Protein AF-0000000087552479 (afdb_homodimer)

Sequence (386 aa):
MKPTFITDQIFENIDFTQHQLERLEYNQCIFRRCNFEYSNLSGFNFTNCEFIECNLSMVKLLKTAFREVIFKDCKMLGLHFYDCHEFGLSFEFEGCILNNSTFYKTSIKKTRFKTSKLIEVDFAECDLSNSIFDNSDLLGAIFESTNLERVDFRTSRNYSVDPTSNKLKKAKFSLSEVYGLLYKLDIEIDKNSMKPTFITDQIFENIDFTQHQLERLEYNQCIFRRCNFEYSNLSGFNFTNCEFIECNLSMVKLLKTAFREVIFKDCKMLGLHFYDCHEFGLSFEFEGCILNNSTFYKTSIKKTRFKTSKLIEVDFAECDLSNSIFDNSDLLGAIFESTNLERVDFRTSRNYSVDPTSNKLKKAKFSLSEVYGLLYKLDIEIDKNS

Organism: NCBI:txid2305228

Solvent-accessible surface area (backbone atoms only — not comparable to full-atom values): 17213 Å² total; per-residue (Å²): 128,81,79,65,59,49,64,70,43,77,46,66,68,42,55,36,69,80,49,70,75,76,88,36,34,36,31,46,27,38,39,32,46,26,34,32,51,63,28,78,47,51,61,26,35,37,33,49,26,37,39,33,47,23,33,43,27,45,28,40,34,50,46,17,32,39,28,57,26,39,38,31,46,24,40,32,32,47,28,49,56,52,41,28,34,65,80,64,39,34,56,36,36,33,44,25,36,32,34,52,14,31,37,43,63,31,66,46,52,56,26,41,37,29,52,23,39,31,33,44,19,32,34,33,47,12,33,33,34,52,15,37,38,36,52,21,39,23,42,67,27,39,55,41,57,17,35,32,32,40,19,36,38,48,59,29,40,59,46,53,41,50,69,90,47,34,44,44,54,57,15,31,31,14,42,77,46,47,60,23,54,47,68,85,52,58,53,42,69,40,79,93,70,128,81,79,65,59,48,65,72,44,78,46,65,68,43,56,34,67,81,49,70,74,77,90,36,34,37,32,47,27,37,38,32,45,28,34,33,51,63,28,77,47,52,63,25,36,38,34,50,22,36,38,32,46,24,33,44,28,45,28,41,34,51,46,18,32,40,28,56,25,38,37,32,45,25,42,32,32,46,28,50,56,51,41,28,32,66,81,64,39,32,54,34,36,34,44,26,35,32,35,52,14,30,37,44,62,32,67,45,53,57,26,42,38,30,52,23,38,31,34,42,20,32,34,32,46,13,33,33,34,50,14,36,37,36,53,20,39,24,41,68,27,38,56,40,56,18,35,34,30,41,18,36,38,49,58,30,40,59,47,52,41,50,66,92,46,34,44,44,52,56,16,32,32,13,43,78,45,48,61,22,54,48,69,86,52,56,54,42,69,42,80,92,69

Nearest PDB structures (foldseek):
  2xt2-assembly1_B  TM=9.460E-01  e=9.031E-16  Xanthomonas albilineans
  2xt4-assembly1_A  TM=9.527E-01  e=1.914E-15  Xanthomonas albilineans
  2xtx-assembly1_B  TM=6.628E-01  e=9.075E-10  Klebsiella pneumoniae
  2xty-assembly1_A  TM=5.339E-01  e=2.350E-09  Klebsiella pneumoniae
  5dqa-assembly3_C-2  TM=4.913E-01  e=7.446E-07  synthetic construct

InterPro domains:
  IPR001646 Pentapeptide repeat [PF00805] (29-61)
  IPR001646 Pentapeptide repeat [PF00805] (117-154)
  IPR052949 Peptide antibiotic immunity-related [PTHR42999] (7-188)

pLDDT: mean 96.62, std 6.44, range [44.09, 98.94]

Secondary structure (DSSP, 8-state):
---SEEES-EEES-BTTTSPPPS-EEES-EEES-B-TT-B-TT-EEES-EEES-B-TT-B-TT-EEESEEEES-B-TT-BGGGS--TT--EEEES-B-TT-B-TT-B-TT-EEES-B-TT-B-TT-B-TT-EEES-B-TT-B-SS-B-TT-B-TT-BS----TTTSB-TT-EEETTTGGGGSTTSS-EEETT-/---SEEES-EEES-BTTTSPPPS-EEES-EEES-B-TT-B-TT-EEES-EEES-B-TT-B-TT-EEESEEEES-B-TT-BGGGS--TT--EEEES-B-TT-B-TT-B-TT-EEES-B-TT-B-TT-B-TT-EEES-B-TT-B-SS-B-TT-B-TT-BS----TTTSB-TT-EEETTTGGGGSTTSS-EEETT-

Radius of gyration: 31.61 Å; Cα contacts (8 Å, |Δi|>4): 1257; chains: 2; bounding box: 28×113×58 Å

Structure (mmCIF, N/CA/C/O backbone):
data_AF-0000000087552479-model_v1
#
loop_
_entity.id
_entity.type
_entity.pdbx_description
1 polymer 'Pentapeptide repeat-containing protein'
#
loop_
_atom_site.group_PDB
_atom_site.id
_atom_site.type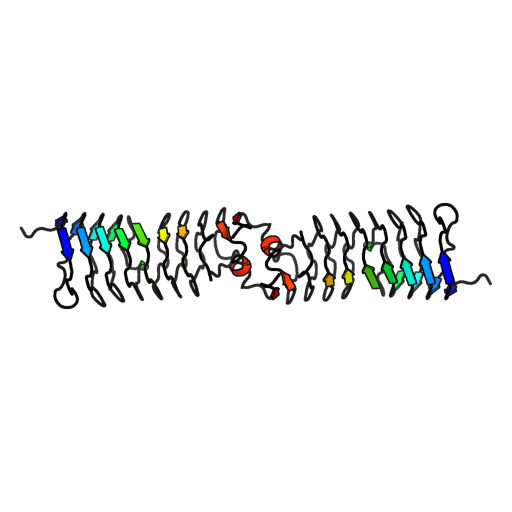_symbol
_atom_site.label_atom_id
_atom_site.label_alt_id
_atom_site.label_comp_id
_atom_site.label_asym_id
_atom_site.label_entity_id
_atom_site.label_seq_id
_atom_site.pdbx_PDB_ins_code
_atom_site.Cartn_x
_atom_site.Cartn_y
_atom_site.Cartn_z
_atom_site.occupancy
_atom_site.B_iso_or_equiv
_atom_site.auth_seq_id
_atom_site.auth_comp_id
_atom_site.auth_asym_id
_atom_site.auth_atom_id
_atom_site.pdbx_PDB_model_num
ATOM 1 N N . MET A 1 1 ? -6.57 -56.281 -27.141 1 44.09 1 MET A N 1
ATOM 2 C CA . MET A 1 1 ? -6.809 -54.844 -27.188 1 44.09 1 MET A CA 1
ATOM 3 C C . MET A 1 1 ? -5.828 -54.094 -26.281 1 44.09 1 MET A C 1
ATOM 5 O O . MET A 1 1 ? -5.598 -54.5 -25.141 1 44.09 1 MET A O 1
ATOM 9 N N . LYS A 1 2 ? -4.887 -53.344 -26.75 1 57.5 2 LYS A N 1
ATOM 10 C CA . LYS A 1 2 ? -3.842 -52.781 -25.922 1 57.5 2 LYS A CA 1
ATOM 11 C C . LYS A 1 2 ? -4.438 -51.938 -24.797 1 57.5 2 LYS A C 1
ATOM 13 O O . LYS A 1 2 ? -5.414 -51.219 -25.016 1 57.5 2 LYS A O 1
ATOM 18 N N . PRO A 1 3 ? -4.051 -52.125 -23.547 1 63 3 PRO A N 1
ATOM 19 C CA . PRO A 1 3 ? -4.676 -51.344 -22.469 1 63 3 PRO A CA 1
ATOM 20 C C . PRO A 1 3 ? -4.59 -49.844 -22.719 1 63 3 PRO A C 1
ATOM 22 O O . PRO A 1 3 ? -3.598 -49.344 -23.266 1 63 3 PRO A O 1
ATOM 25 N N . THR A 1 4 ? -5.77 -49.156 -22.578 1 80.56 4 THR A N 1
ATOM 26 C CA . THR A 1 4 ? -5.867 -47.75 -22.859 1 80.56 4 THR A CA 1
ATOM 27 C C . THR A 1 4 ? -5.621 -46.906 -21.594 1 80.56 4 THR A C 1
ATOM 29 O O . THR A 1 4 ? -5.555 -45.688 -21.641 1 80.56 4 THR A O 1
ATOM 32 N N . PHE A 1 5 ? -5.496 -47.656 -20.438 1 87.56 5 PHE A N 1
ATOM 33 C CA . PHE A 1 5 ? -5.266 -46.938 -19.203 1 87.56 5 PHE A CA 1
ATOM 34 C C . PHE A 1 5 ? -4.309 -47.688 -18.297 1 87.56 5 PHE A C 1
ATOM 36 O O . PHE A 1 5 ? -4.211 -48.906 -18.359 1 87.56 5 PHE A O 1
ATOM 43 N N . ILE A 1 6 ? -3.434 -47.156 -17.578 1 93.31 6 ILE A N 1
ATOM 44 C CA . ILE A 1 6 ? -2.539 -47.656 -16.547 1 93.31 6 ILE A CA 1
ATOM 45 C C . ILE A 1 6 ? -2.98 -47.125 -15.188 1 93.31 6 ILE A C 1
ATOM 47 O O . ILE A 1 6 ? -3.23 -45.938 -15.031 1 93.31 6 ILE A O 1
ATOM 51 N N . THR A 1 7 ? -3.197 -48.062 -14.219 1 95.88 7 THR A N 1
ATOM 52 C CA . THR A 1 7 ? -3.67 -47.656 -12.914 1 95.88 7 THR A CA 1
ATOM 53 C C . THR A 1 7 ? -2.818 -48.25 -11.805 1 95.88 7 THR A C 1
ATOM 55 O O . THR A 1 7 ? -2.305 -49.375 -11.945 1 95.88 7 THR A O 1
ATOM 58 N N . ASP A 1 8 ? -2.619 -47.469 -10.727 1 97.19 8 ASP A N 1
ATOM 59 C CA . ASP A 1 8 ? -2.033 -47.969 -9.484 1 97.19 8 ASP A CA 1
ATOM 60 C C . ASP A 1 8 ? -0.624 -48.5 -9.719 1 97.19 8 ASP A C 1
ATOM 62 O O . ASP A 1 8 ? -0.279 -49.594 -9.234 1 97.19 8 ASP A O 1
ATOM 66 N N . GLN A 1 9 ? 0.109 -47.812 -10.547 1 96.69 9 GLN A N 1
ATOM 67 C CA . GLN A 1 9 ? 1.49 -48.188 -10.812 1 96.69 9 GLN A CA 1
ATOM 68 C C . GLN A 1 9 ? 2.467 -47.156 -10.297 1 96.69 9 GLN A C 1
ATOM 70 O O . GLN A 1 9 ? 2.119 -45.969 -10.188 1 96.69 9 GLN A O 1
ATOM 75 N N . ILE A 1 10 ? 3.621 -47.594 -9.844 1 98.38 10 ILE A N 1
ATOM 76 C CA . ILE A 1 10 ? 4.719 -46.719 -9.438 1 98.38 10 ILE A CA 1
ATOM 77 C C . ILE A 1 10 ? 5.84 -46.812 -10.469 1 98.38 10 ILE A C 1
ATOM 79 O O . ILE A 1 10 ? 6.312 -47.906 -10.812 1 98.38 10 ILE A O 1
ATOM 83 N N . PHE A 1 11 ? 6.191 -45.75 -11.039 1 9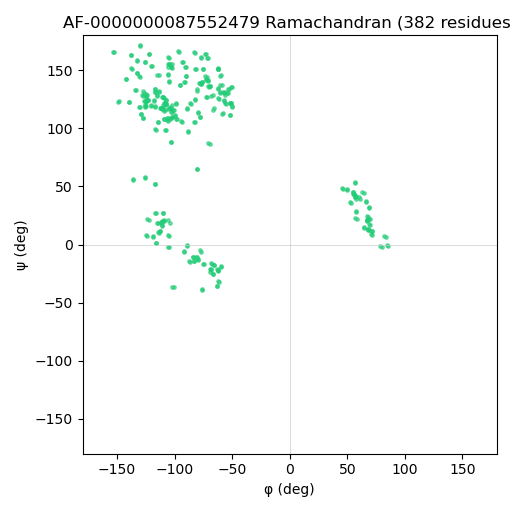7.69 11 PHE A N 1
ATOM 84 C CA . PHE A 1 11 ? 7.363 -45.594 -11.891 1 97.69 11 PHE A CA 1
ATOM 85 C C . PHE A 1 11 ? 8.484 -44.875 -11.141 1 97.69 11 PHE A C 1
ATOM 87 O O . PHE A 1 11 ? 8.336 -43.75 -10.703 1 97.69 11 PHE A O 1
ATOM 94 N N . GLU A 1 12 ? 9.539 -45.594 -10.914 1 98.38 12 GLU A N 1
ATOM 95 C CA . GLU A 1 12 ? 10.586 -45.062 -10.047 1 98.38 12 GLU A CA 1
ATOM 96 C C . GLU A 1 12 ? 11.95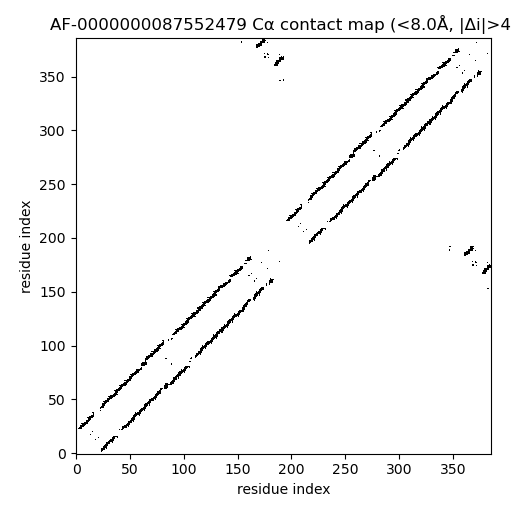3 -45.125 -10.719 1 98.38 12 GLU A C 1
ATOM 98 O O . GLU A 1 12 ? 12.32 -46.156 -11.281 1 98.38 12 GLU A O 1
ATOM 103 N N . ASN A 1 13 ? 12.633 -44 -10.734 1 98.31 13 ASN A N 1
ATOM 104 C CA . ASN A 1 13 ? 14.008 -43.938 -11.211 1 98.31 13 ASN A CA 1
ATOM 105 C C . ASN A 1 13 ? 14.102 -44.281 -12.695 1 98.31 13 ASN A C 1
ATOM 107 O O . ASN A 1 13 ? 14.984 -45.031 -13.109 1 98.31 13 ASN A O 1
ATOM 111 N N . ILE A 1 14 ? 13.211 -43.719 -13.406 1 97.94 14 ILE A N 1
ATOM 112 C CA . ILE A 1 14 ? 13.211 -43.969 -14.844 1 97.94 14 ILE A CA 1
ATOM 113 C C . ILE A 1 14 ? 13.539 -42.688 -15.594 1 97.94 14 ILE A C 1
ATOM 115 O O . ILE A 1 14 ? 13.047 -41.625 -15.242 1 97.94 14 ILE A O 1
ATOM 119 N N . ASP A 1 15 ? 14.422 -42.688 -16.531 1 98.25 15 ASP A N 1
ATOM 120 C CA . ASP A 1 15 ? 14.68 -41.594 -17.453 1 98.25 15 ASP A CA 1
ATOM 121 C C . ASP A 1 15 ? 13.797 -41.688 -18.688 1 98.25 15 ASP A C 1
ATOM 123 O O . ASP A 1 15 ? 14.133 -42.375 -19.656 1 98.25 15 ASP A O 1
ATOM 127 N N . PHE A 1 16 ? 12.742 -41 -18.688 1 97 16 PHE A N 1
ATOM 128 C CA . PHE A 1 16 ? 11.758 -41.094 -19.766 1 97 16 PHE A CA 1
ATOM 129 C C . PHE A 1 16 ? 12.219 -40.312 -20.984 1 97 16 PHE A C 1
ATOM 131 O O . PHE A 1 16 ? 11.57 -40.375 -22.031 1 97 16 PHE A O 1
ATOM 138 N N . THR A 1 17 ? 13.344 -39.594 -20.875 1 95.19 17 THR A N 1
ATOM 139 C CA . THR A 1 17 ? 13.945 -38.969 -22.047 1 95.19 17 THR A CA 1
ATOM 140 C C . THR A 1 17 ? 14.523 -40.062 -22.969 1 95.19 17 THR A C 1
ATOM 142 O O . THR A 1 17 ? 14.664 -39.844 -24.172 1 95.19 17 THR A O 1
ATOM 145 N N . GLN A 1 18 ? 14.828 -41.25 -22.375 1 94.19 18 GLN A N 1
ATOM 146 C CA . GLN A 1 18 ? 15.383 -42.375 -23.094 1 94.19 18 GLN A CA 1
ATOM 147 C C . GLN A 1 18 ? 14.312 -43.406 -23.406 1 94.19 18 GLN A C 1
ATOM 149 O O . GLN A 1 18 ? 14.359 -44.094 -24.438 1 94.19 18 GLN A O 1
ATOM 154 N N . HIS A 1 19 ? 13.406 -43.594 -22.531 1 89.75 19 HIS A N 1
ATOM 155 C CA . HIS A 1 19 ? 12.305 -44.562 -22.625 1 89.75 19 HIS A CA 1
ATOM 156 C C . HIS A 1 19 ? 10.961 -43.844 -22.641 1 89.75 19 HIS A C 1
ATOM 158 O O . HIS A 1 19 ? 10.383 -43.562 -21.578 1 89.75 19 HIS A O 1
ATOM 164 N N . GLN A 1 20 ? 10.43 -43.688 -23.719 1 88.44 20 GLN A N 1
ATOM 165 C CA . GLN A 1 20 ? 9.234 -42.844 -23.828 1 88.44 20 GLN A CA 1
ATOM 166 C C . GLN A 1 20 ? 8.047 -43.5 -23.125 1 88.44 20 GLN A C 1
ATOM 168 O O . GLN A 1 20 ? 7.832 -44.719 -23.25 1 88.44 20 GLN A O 1
ATOM 173 N N . LEU A 1 21 ? 7.465 -42.719 -22.281 1 91.12 21 LEU A N 1
ATOM 174 C CA . LEU A 1 21 ? 6.227 -43.156 -21.641 1 91.12 21 LEU A CA 1
ATOM 175 C C . LEU A 1 21 ? 5.133 -43.375 -22.688 1 91.12 21 LEU A C 1
ATOM 177 O O . LEU A 1 21 ? 4.988 -42.562 -23.625 1 91.12 21 LEU A O 1
ATOM 181 N N . GLU A 1 22 ? 4.457 -44.469 -22.578 1 88.88 22 GLU A N 1
ATOM 182 C CA . GLU A 1 22 ? 3.377 -44.719 -23.531 1 88.88 22 GLU A CA 1
ATOM 183 C C . GLU A 1 22 ? 2.209 -43.781 -23.312 1 88.88 22 GLU A C 1
ATOM 185 O O . GLU A 1 22 ? 1.849 -43.469 -22.188 1 88.88 22 GLU A O 1
ATOM 190 N N . ARG A 1 23 ? 1.715 -43.281 -24.453 1 88.19 23 ARG A N 1
ATOM 191 C CA . ARG A 1 23 ? 0.585 -42.344 -24.391 1 88.19 23 ARG A CA 1
ATOM 192 C C . ARG A 1 23 ? -0.688 -43.062 -23.953 1 88.19 23 ARG A C 1
ATOM 194 O O . ARG A 1 23 ? -1.414 -43.625 -24.797 1 88.19 23 ARG A O 1
ATOM 201 N N . LEU A 1 24 ? -0.911 -43.188 -22.75 1 86.94 24 LEU A N 1
ATOM 202 C CA . LEU A 1 24 ? -2.062 -43.844 -22.141 1 86.94 24 LEU A CA 1
ATOM 203 C C . LEU A 1 24 ? -2.686 -42.938 -21.078 1 86.94 24 LEU A C 1
ATOM 205 O O . LEU A 1 24 ? -2.289 -41.781 -20.938 1 86.94 24 LEU A O 1
ATOM 209 N N . GLU A 1 25 ? -3.82 -43.344 -20.594 1 94.88 25 GLU A N 1
ATOM 210 C CA . GLU A 1 25 ? -4.406 -42.719 -19.422 1 94.88 25 GLU A CA 1
ATOM 211 C C . GLU A 1 25 ? -3.801 -43.281 -18.125 1 94.88 25 GLU A C 1
ATOM 213 O O . GLU A 1 25 ? -3.807 -44.5 -17.906 1 94.88 25 GLU A O 1
ATOM 218 N N . TYR A 1 26 ? -3.307 -42.375 -17.359 1 97.31 26 TYR A N 1
ATOM 219 C CA . TYR A 1 26 ? -2.715 -42.781 -16.094 1 97.31 26 TYR A CA 1
ATOM 220 C C . TYR A 1 26 ? -3.596 -42.344 -14.914 1 97.31 26 TYR A C 1
ATOM 222 O O . TYR A 1 26 ? -3.963 -41.188 -14.805 1 97.31 26 TYR A O 1
ATOM 230 N N . ASN A 1 27 ? -3.977 -43.344 -14.156 1 97.62 27 ASN A N 1
ATOM 231 C CA . ASN A 1 27 ? -4.824 -43.094 -12.992 1 97.62 27 ASN A CA 1
ATOM 232 C C . ASN A 1 27 ? -4.199 -43.656 -11.719 1 97.62 27 ASN A C 1
ATOM 234 O O . ASN A 1 27 ? -3.783 -44.812 -11.68 1 97.62 27 ASN A O 1
ATOM 238 N N . GLN A 1 28 ? -4.125 -42.812 -10.695 1 98.38 28 GLN A N 1
ATOM 239 C CA . GLN A 1 28 ? -3.607 -43.25 -9.398 1 98.38 28 GLN A CA 1
ATOM 240 C C . GLN A 1 28 ? -2.195 -43.812 -9.531 1 98.38 28 GLN A C 1
ATOM 242 O O . GLN A 1 28 ? -1.881 -44.844 -8.945 1 98.38 28 GLN A O 1
ATOM 247 N N . CYS A 1 29 ? -1.416 -43.188 -10.359 1 98.5 29 CYS A N 1
ATOM 248 C CA . CYS A 1 29 ? -0.028 -43.594 -10.539 1 98.5 29 CYS A CA 1
ATOM 249 C C . CYS A 1 29 ? 0.92 -42.656 -9.828 1 98.5 29 CYS A C 1
ATOM 251 O O . CYS A 1 29 ? 0.554 -41.5 -9.539 1 98.5 29 CYS A O 1
ATOM 253 N N . ILE A 1 30 ? 2.074 -43.125 -9.43 1 98.81 30 ILE A N 1
ATOM 254 C CA . ILE A 1 30 ? 3.127 -42.312 -8.82 1 98.81 30 ILE A CA 1
ATOM 255 C C . ILE A 1 30 ? 4.379 -42.344 -9.688 1 98.81 30 ILE A C 1
ATOM 257 O O . ILE A 1 30 ? 4.844 -43.438 -10.07 1 98.81 30 ILE A O 1
ATOM 261 N N . PHE A 1 31 ? 4.828 -41.25 -10.062 1 98.75 31 PHE A N 1
ATOM 262 C CA . PHE A 1 31 ? 6.129 -41.094 -10.703 1 98.75 31 PHE A CA 1
ATOM 263 C C . PHE A 1 31 ? 7.148 -40.531 -9.719 1 98.75 31 PHE A C 1
ATOM 265 O O . PHE A 1 31 ? 6.953 -39.438 -9.188 1 98.75 31 PHE A O 1
ATOM 272 N N . ARG A 1 32 ? 8.211 -41.281 -9.406 1 98.81 32 ARG A N 1
ATOM 273 C CA . ARG A 1 32 ? 9.195 -40.875 -8.414 1 98.81 32 ARG A CA 1
ATOM 274 C C . ARG A 1 32 ? 10.594 -40.844 -9.008 1 98.81 32 ARG A C 1
ATOM 276 O O . ARG A 1 32 ? 11.039 -41.812 -9.602 1 98.81 32 ARG A O 1
ATOM 283 N N . ARG A 1 33 ? 11.266 -39.688 -8.906 1 98.75 33 ARG A N 1
ATOM 284 C CA . ARG A 1 33 ? 12.641 -39.562 -9.383 1 98.75 33 ARG A CA 1
ATOM 285 C C . ARG A 1 33 ? 12.766 -39.938 -10.852 1 98.75 33 ARG A C 1
ATOM 287 O O . ARG A 1 33 ? 13.664 -40.688 -11.219 1 98.75 33 ARG A O 1
ATOM 294 N N . CYS A 1 34 ? 11.812 -39.5 -11.562 1 98.75 34 CYS A N 1
ATOM 295 C CA . CYS A 1 34 ? 11.836 -39.719 -13.008 1 98.75 34 CYS A CA 1
ATOM 296 C C . CYS A 1 34 ? 12.266 -38.438 -13.75 1 98.75 34 CYS A C 1
ATOM 298 O O . CYS A 1 34 ? 12.133 -37.344 -13.227 1 98.75 34 CYS A O 1
ATOM 300 N N . ASN A 1 35 ? 12.844 -38.594 -14.875 1 98.75 35 ASN A N 1
ATOM 301 C CA . ASN A 1 35 ? 13.25 -37.469 -15.727 1 98.75 35 ASN A CA 1
ATOM 302 C C . ASN A 1 35 ? 12.398 -37.406 -17 1 98.75 35 ASN A C 1
ATOM 304 O O . ASN A 1 35 ? 12.398 -38.312 -17.812 1 98.75 35 ASN A O 1
ATOM 308 N N . PHE A 1 36 ? 11.664 -36.312 -17.109 1 98.31 36 PHE A N 1
ATOM 309 C CA . PHE A 1 36 ? 10.828 -36.062 -18.266 1 98.31 36 PHE A CA 1
ATOM 310 C C . PHE A 1 36 ? 11.328 -34.875 -19.078 1 98.31 36 PHE A C 1
ATOM 312 O O . PHE A 1 36 ? 10.648 -34.406 -19.984 1 98.31 36 PHE A O 1
ATOM 319 N N . GLU A 1 37 ? 12.523 -34.344 -18.781 1 98.31 37 GLU A N 1
ATOM 320 C CA . GLU A 1 37 ? 13.016 -33.094 -19.344 1 98.31 37 GLU A CA 1
ATOM 321 C C . GLU A 1 37 ? 12.922 -33.094 -20.875 1 98.31 37 GLU A C 1
ATOM 323 O O . GLU A 1 37 ? 13.359 -34.062 -21.516 1 98.31 37 GLU A O 1
ATOM 328 N N . TYR A 1 38 ? 12.188 -32.125 -21.5 1 97.38 38 TYR A N 1
ATOM 329 C CA . TYR A 1 38 ? 12.031 -31.891 -22.922 1 97.38 38 TYR A CA 1
ATOM 330 C C . TYR A 1 38 ? 11.18 -32.969 -23.562 1 97.38 38 TYR A C 1
ATOM 332 O O . TYR A 1 38 ? 11.055 -33.031 -24.797 1 97.38 38 TYR A O 1
ATOM 340 N N . SER A 1 39 ? 10.57 -33.844 -22.719 1 96.81 39 SER A N 1
ATOM 341 C CA . SER A 1 39 ? 9.703 -34.875 -23.281 1 96.81 39 SER A CA 1
ATOM 342 C C . SER A 1 39 ? 8.383 -34.281 -23.766 1 96.81 39 SER A C 1
ATOM 344 O O . SER A 1 39 ? 8.102 -33.094 -23.547 1 96.81 39 SER A O 1
ATOM 346 N N . ASN A 1 40 ? 7.75 -35.125 -24.578 1 96.75 40 ASN A N 1
ATOM 347 C CA . ASN A 1 40 ? 6.445 -34.719 -25.109 1 96.75 40 ASN A CA 1
ATOM 348 C C . ASN A 1 40 ? 5.316 -35.5 -24.422 1 96.75 40 ASN A C 1
ATOM 350 O O . ASN A 1 40 ? 5.117 -36.688 -24.688 1 96.75 40 ASN A O 1
ATOM 354 N N . LEU A 1 41 ? 4.574 -34.812 -23.562 1 96.38 41 LEU A N 1
ATOM 355 C CA . LEU A 1 41 ? 3.459 -35.469 -22.875 1 96.38 41 LEU A CA 1
ATOM 356 C C . LEU A 1 41 ? 2.127 -35 -23.469 1 96.38 41 LEU A C 1
ATOM 358 O O . LEU A 1 41 ? 1.082 -35.125 -22.812 1 96.38 41 LEU A O 1
ATOM 362 N N . SER A 1 42 ? 2.184 -34.469 -24.719 1 96.12 42 SER A N 1
ATOM 363 C CA . SER A 1 42 ? 0.958 -34 -25.359 1 96.12 42 SER A CA 1
ATOM 364 C C . SER A 1 42 ? -0.075 -35.125 -25.453 1 96.12 42 SER A C 1
ATOM 366 O O . SER A 1 42 ? 0.254 -36.25 -25.828 1 96.12 42 SER A O 1
ATOM 368 N N . GLY A 1 43 ? -1.262 -34.781 -25.031 1 94.62 43 GLY A N 1
ATOM 369 C CA . GLY A 1 43 ? -2.375 -35.719 -25.172 1 94.62 43 GLY A CA 1
ATOM 370 C C . GLY A 1 43 ? -2.471 -36.719 -24.031 1 94.62 43 GLY A C 1
ATOM 371 O O . GLY A 1 43 ? -3.391 -37.531 -23.984 1 94.62 43 GLY A O 1
ATOM 372 N N . PHE A 1 44 ? -1.597 -36.688 -23.078 1 95.75 44 PHE A N 1
ATOM 373 C CA . PHE A 1 44 ? -1.637 -37.594 -21.938 1 95.75 44 PHE A CA 1
ATOM 374 C C . PHE A 1 44 ? -2.721 -37.188 -20.953 1 95.75 44 PHE A C 1
ATOM 376 O O . PHE A 1 44 ? -3.104 -36 -20.906 1 95.75 44 PHE A O 1
ATOM 383 N N . ASN A 1 45 ? -3.195 -38.125 -20.312 1 96.81 45 ASN A N 1
ATOM 384 C CA . ASN A 1 45 ? -4.156 -37.906 -19.25 1 96.81 45 ASN A CA 1
ATOM 385 C C . ASN A 1 45 ? -3.645 -38.438 -17.906 1 96.81 45 ASN A C 1
ATOM 387 O O . ASN A 1 45 ? -3.379 -39.625 -17.766 1 96.81 45 ASN A O 1
ATOM 391 N N . PHE A 1 46 ? -3.533 -37.562 -16.969 1 97.94 46 PHE A N 1
ATOM 392 C CA . PHE A 1 46 ? -3.139 -37.938 -15.617 1 97.94 46 PHE A CA 1
ATOM 393 C C . PHE A 1 46 ? -4.242 -37.625 -14.625 1 97.94 46 PHE A C 1
ATOM 395 O O . PHE A 1 46 ? -4.629 -36.438 -14.477 1 97.94 46 PHE A O 1
ATOM 402 N N . THR A 1 47 ? -4.762 -38.625 -13.969 1 98.12 47 THR A N 1
ATOM 403 C CA . THR A 1 47 ? -5.809 -38.438 -12.969 1 98.12 47 THR A CA 1
ATOM 404 C C . THR A 1 47 ? -5.391 -39.031 -11.625 1 98.12 47 THR A C 1
ATOM 406 O O . THR A 1 47 ? -4.984 -40.188 -11.547 1 98.12 47 THR A O 1
ATOM 409 N N . ASN A 1 48 ? -5.41 -38.219 -10.586 1 98.5 48 ASN A N 1
ATOM 410 C CA . ASN A 1 48 ? -5.043 -38.656 -9.242 1 98.5 48 ASN A CA 1
ATOM 411 C C . ASN A 1 48 ? -3.625 -39.219 -9.211 1 98.5 48 ASN A C 1
ATOM 413 O O . ASN A 1 48 ? -3.385 -40.281 -8.602 1 98.5 48 ASN A O 1
ATOM 417 N N . CYS A 1 49 ? -2.773 -38.531 -9.922 1 98.81 49 CYS A N 1
ATOM 418 C CA . CYS A 1 49 ? -1.386 -39 -9.984 1 98.81 49 CYS A CA 1
ATOM 419 C C . CYS A 1 49 ? -0.491 -38.094 -9.125 1 98.81 49 CYS A C 1
ATOM 421 O O . CYS A 1 49 ? -0.883 -37 -8.75 1 98.81 49 CYS A O 1
ATOM 423 N N . GLU A 1 50 ? 0.678 -38.625 -8.781 1 98.94 50 GLU A N 1
ATOM 424 C CA . GLU A 1 50 ? 1.698 -37.844 -8.055 1 98.94 50 GLU A CA 1
ATOM 425 C C . GLU A 1 50 ? 3.041 -37.906 -8.781 1 98.94 50 GLU A C 1
ATOM 427 O O . GLU A 1 50 ? 3.449 -38.969 -9.266 1 98.94 50 GLU A O 1
ATOM 432 N N . PHE A 1 51 ? 3.602 -36.812 -8.945 1 98.94 51 PHE A N 1
ATOM 433 C CA . PHE A 1 51 ? 4.988 -36.688 -9.375 1 98.94 51 PHE A CA 1
ATOM 434 C C . PHE A 1 51 ? 5.875 -36.219 -8.227 1 98.94 51 PHE A C 1
ATOM 436 O O . PHE A 1 51 ? 5.629 -35.188 -7.629 1 98.94 51 PHE A O 1
ATOM 443 N N . ILE A 1 52 ? 6.887 -37 -7.867 1 98.94 52 ILE A N 1
ATOM 444 C CA . ILE A 1 52 ? 7.738 -36.719 -6.719 1 98.94 52 ILE A CA 1
ATOM 445 C C . ILE A 1 52 ? 9.203 -36.688 -7.16 1 98.94 52 ILE A C 1
ATOM 447 O O . ILE A 1 52 ? 9.711 -37.656 -7.723 1 98.94 52 ILE A O 1
ATOM 451 N N . GLU A 1 53 ? 9.875 -35.562 -6.914 1 98.88 53 GLU A N 1
ATOM 452 C CA . GLU A 1 53 ? 11.297 -35.438 -7.238 1 98.88 53 GLU A CA 1
ATOM 453 C C . GLU A 1 53 ? 11.555 -35.75 -8.711 1 98.88 53 GLU A C 1
ATOM 455 O O . GLU A 1 53 ? 12.5 -36.469 -9.039 1 98.88 53 GLU A O 1
ATOM 460 N N . CYS A 1 54 ? 10.688 -35.219 -9.555 1 98.94 54 CYS A N 1
ATOM 461 C CA . CYS A 1 54 ? 10.836 -35.406 -10.992 1 98.94 54 CYS A CA 1
ATOM 462 C C . CYS A 1 54 ? 11.352 -34.125 -11.664 1 98.94 54 CYS A C 1
ATOM 464 O O . CYS A 1 54 ? 11.289 -33.062 -11.086 1 98.94 54 CYS A O 1
ATOM 466 N N . ASN A 1 55 ? 11.977 -34.281 -12.789 1 98.94 55 ASN A N 1
ATOM 467 C CA . ASN A 1 55 ? 12.305 -33.188 -13.688 1 98.94 55 ASN A CA 1
ATOM 468 C C . ASN A 1 55 ? 11.352 -33.125 -14.883 1 98.94 55 ASN A C 1
ATOM 470 O O . ASN A 1 55 ? 11.375 -34.031 -15.742 1 98.94 55 ASN A O 1
ATOM 474 N N . LEU A 1 56 ? 10.539 -32.156 -14.914 1 98.75 56 LEU A N 1
ATOM 475 C CA . LEU A 1 56 ? 9.57 -31.984 -15.992 1 98.75 56 LEU A CA 1
ATOM 476 C C . LEU A 1 56 ? 9.867 -30.734 -16.797 1 98.75 56 LEU A C 1
ATOM 478 O O . LEU A 1 56 ? 8.984 -30.219 -17.5 1 98.75 56 LEU A O 1
ATOM 482 N N . SER A 1 57 ? 11.094 -30.203 -16.703 1 98.81 57 SER A N 1
ATOM 483 C CA . SER A 1 57 ? 11.43 -28.938 -17.359 1 98.81 57 SER A CA 1
ATOM 484 C C . SER A 1 57 ? 11.242 -29.031 -18.875 1 98.81 57 SER A C 1
ATOM 486 O O . SER A 1 57 ? 11.656 -30.016 -19.484 1 98.81 57 SER A O 1
ATOM 488 N N . MET A 1 58 ? 10.57 -28.094 -19.438 1 98.62 58 MET A N 1
ATOM 489 C CA . MET A 1 58 ? 10.43 -27.859 -20.875 1 98.62 58 MET A CA 1
ATOM 490 C C . MET A 1 58 ? 9.586 -28.953 -21.516 1 98.62 58 MET A C 1
ATOM 492 O O . MET A 1 58 ? 9.672 -29.172 -22.719 1 98.62 58 MET A O 1
ATOM 496 N N . VAL A 1 59 ? 8.797 -29.625 -20.766 1 98.31 59 VAL A N 1
ATOM 497 C CA . VAL A 1 59 ? 7.918 -30.656 -21.328 1 98.31 59 VAL A CA 1
ATOM 498 C C . VAL A 1 59 ? 6.809 -30 -22.141 1 98.31 59 VAL A C 1
ATOM 500 O O . VAL A 1 59 ? 6.289 -28.953 -21.766 1 98.31 59 VAL A O 1
ATOM 503 N N . LYS A 1 60 ? 6.465 -30.641 -23.281 1 97.88 60 LYS A N 1
ATOM 504 C CA . LYS A 1 60 ? 5.312 -30.188 -24.062 1 97.88 60 LYS A CA 1
ATOM 505 C C . LYS A 1 60 ? 4.008 -30.703 -23.469 1 97.88 60 LYS A C 1
ATOM 507 O O . LYS A 1 60 ? 3.875 -31.906 -23.188 1 97.88 60 LYS A O 1
ATOM 512 N N . LEU A 1 61 ? 3.051 -29.797 -23.312 1 98.06 61 LEU A N 1
ATOM 513 C CA . LEU A 1 61 ? 1.854 -30.156 -22.562 1 98.06 61 LEU A CA 1
ATOM 514 C C . LEU A 1 61 ? 0.601 -29.969 -23.406 1 98.06 61 LEU A C 1
ATOM 516 O O . LEU A 1 61 ? -0.508 -29.875 -22.875 1 98.06 61 LEU A O 1
ATOM 520 N N . LEU A 1 62 ? 0.711 -29.953 -24.734 1 97.88 62 LEU A N 1
ATOM 521 C CA . LEU A 1 62 ? -0.438 -29.688 -25.594 1 97.88 62 LEU A CA 1
ATOM 522 C C . LEU A 1 62 ? -1.544 -30.703 -25.344 1 97.88 62 LEU A C 1
ATOM 524 O O . LEU A 1 62 ? -1.359 -31.906 -25.594 1 97.88 62 LEU A O 1
ATOM 528 N N . LYS A 1 63 ? -2.686 -30.25 -24.797 1 97.31 63 LYS A N 1
ATOM 529 C CA . LYS A 1 63 ? -3.885 -31.047 -24.547 1 97.31 63 LYS A CA 1
ATOM 530 C C . LYS A 1 63 ? -3.631 -32.094 -23.484 1 97.31 63 LYS A C 1
ATOM 532 O O . LYS A 1 63 ? -4.281 -33.156 -23.469 1 97.31 63 LYS A O 1
ATOM 537 N N . THR A 1 64 ? -2.674 -31.922 -22.719 1 97.62 64 THR A N 1
ATOM 538 C CA . THR A 1 64 ? -2.473 -32.781 -21.562 1 97.62 64 THR A CA 1
ATOM 539 C C . THR A 1 64 ? -3.537 -32.5 -20.5 1 97.62 64 THR A C 1
ATOM 541 O O . THR A 1 64 ? -3.879 -31.359 -20.234 1 97.62 64 THR A O 1
ATOM 544 N N . ALA A 1 65 ? -4.059 -33.562 -19.953 1 97.69 65 ALA A N 1
ATOM 545 C CA . ALA A 1 65 ? -5.047 -33.438 -18.891 1 97.69 65 ALA A CA 1
ATOM 546 C C . ALA A 1 65 ? -4.426 -33.75 -17.531 1 97.69 65 ALA A C 1
ATOM 548 O O . ALA A 1 65 ? -3.92 -34.844 -17.297 1 97.69 65 ALA A O 1
ATOM 549 N N . PHE A 1 66 ? -4.445 -32.781 -16.672 1 98.31 66 PHE A N 1
ATOM 550 C CA . PHE A 1 66 ? -4.121 -32.938 -15.258 1 98.31 66 PHE A CA 1
ATOM 551 C C . PHE A 1 66 ? -5.371 -32.812 -14.398 1 98.31 66 PHE A C 1
ATOM 553 O O . PHE A 1 66 ? -6.012 -31.75 -14.383 1 98.31 66 PHE A O 1
ATOM 560 N N . ARG A 1 67 ? -5.703 -33.875 -13.75 1 98.31 67 ARG A N 1
ATOM 561 C CA . ARG A 1 67 ? -6.848 -33.875 -12.844 1 98.31 67 ARG A CA 1
ATOM 562 C C . ARG A 1 67 ? -6.465 -34.438 -11.477 1 98.31 67 ARG A C 1
ATOM 564 O O . ARG A 1 67 ? -6.18 -35.625 -11.344 1 98.31 67 ARG A O 1
ATOM 571 N N . GLU A 1 68 ? -6.48 -33.562 -10.469 1 98.44 68 GLU A N 1
ATOM 572 C CA . GLU A 1 68 ? -6.078 -33.938 -9.109 1 98.44 68 GLU A CA 1
ATOM 573 C C . GLU A 1 68 ? -4.668 -34.5 -9.094 1 98.44 68 GLU A C 1
ATOM 575 O O . GLU A 1 68 ? -4.441 -35.594 -8.555 1 98.44 68 GLU A O 1
ATOM 580 N N . VAL A 1 69 ? -3.779 -33.719 -9.641 1 98.88 69 VAL A N 1
ATOM 581 C CA . VAL A 1 69 ? -2.387 -34.156 -9.703 1 98.88 69 VAL A CA 1
ATOM 582 C C . VAL A 1 69 ? -1.558 -33.406 -8.672 1 98.88 69 VAL A C 1
ATOM 584 O O . VAL A 1 69 ? -1.764 -32.219 -8.461 1 98.88 69 VAL A O 1
ATOM 587 N N . ILE A 1 70 ? -0.635 -34.094 -8.031 1 98.94 70 ILE A N 1
ATOM 588 C CA . ILE A 1 70 ? 0.238 -33.469 -7.039 1 98.94 70 ILE A CA 1
ATOM 589 C C . ILE A 1 70 ? 1.684 -33.5 -7.531 1 98.94 70 ILE A C 1
ATOM 591 O O . ILE A 1 70 ? 2.184 -34.562 -7.93 1 98.94 70 ILE A O 1
ATOM 595 N N . PHE A 1 71 ? 2.299 -32.406 -7.52 1 98.94 71 PHE A N 1
ATOM 596 C CA . PHE A 1 71 ? 3.729 -32.281 -7.777 1 98.94 71 PHE A CA 1
ATOM 597 C C . PHE A 1 71 ? 4.488 -31.969 -6.5 1 98.94 71 PHE A C 1
ATOM 599 O O . PHE A 1 71 ? 4.164 -31 -5.812 1 98.94 71 PHE A O 1
ATOM 606 N N . LYS A 1 72 ? 5.457 -32.781 -6.172 1 98.94 72 LYS A N 1
ATOM 607 C CA . LYS A 1 72 ? 6.281 -32.562 -4.988 1 98.94 72 LYS A CA 1
ATOM 608 C C . LYS A 1 72 ? 7.766 -32.562 -5.344 1 98.94 72 LYS A C 1
ATOM 610 O O . LYS A 1 72 ? 8.281 -33.5 -5.93 1 98.94 72 LYS A O 1
ATOM 615 N N . ASP A 1 73 ? 8.438 -31.469 -5 1 98.94 73 ASP A N 1
ATOM 616 C CA . ASP A 1 73 ? 9.875 -31.344 -5.184 1 98.94 73 ASP A CA 1
ATOM 617 C C . ASP A 1 73 ? 10.273 -31.609 -6.633 1 98.94 73 ASP A C 1
ATOM 619 O O . ASP A 1 73 ? 11.211 -32.375 -6.895 1 98.94 73 ASP A O 1
ATOM 623 N N . CYS A 1 74 ? 9.523 -31.016 -7.523 1 98.94 74 CYS A N 1
ATOM 624 C CA . CYS A 1 74 ? 9.773 -31.203 -8.953 1 98.94 74 CYS A CA 1
ATOM 625 C C . CYS A 1 74 ? 10.414 -29.969 -9.555 1 98.94 74 CYS A C 1
ATOM 627 O O . CYS A 1 74 ? 10.172 -28.844 -9.102 1 98.94 74 CYS A O 1
ATOM 629 N N . LYS A 1 75 ? 11.281 -30.172 -10.555 1 98.88 75 LYS A N 1
ATOM 630 C CA . LYS A 1 75 ? 11.766 -29.125 -11.438 1 98.88 75 LYS A CA 1
ATOM 631 C C . LYS A 1 75 ? 10.852 -28.969 -12.656 1 98.88 75 LYS A C 1
ATOM 633 O O . LYS A 1 75 ? 10.711 -29.891 -13.453 1 98.88 75 LYS A O 1
ATOM 638 N N . MET A 1 76 ? 10.281 -27.859 -12.75 1 98.75 76 MET A N 1
ATOM 639 C CA . MET A 1 76 ? 9.234 -27.656 -13.742 1 98.75 76 MET A CA 1
ATOM 640 C C . MET A 1 76 ? 9.414 -26.312 -14.453 1 98.75 76 MET A C 1
ATOM 642 O O . MET A 1 76 ? 8.492 -25.484 -14.484 1 98.75 76 MET A O 1
ATOM 646 N N . LEU A 1 77 ? 10.547 -26.094 -15.047 1 98.88 77 LEU A N 1
ATOM 647 C CA . LEU A 1 77 ? 10.906 -24.828 -15.695 1 98.88 77 LEU A CA 1
ATOM 648 C C . LEU A 1 77 ? 10.25 -24.734 -17.078 1 98.88 77 LEU A C 1
ATOM 650 O O . LEU A 1 77 ? 10.211 -25.703 -17.828 1 98.88 77 LEU A O 1
ATOM 654 N N . GLY A 1 78 ? 9.75 -23.578 -17.422 1 98.75 78 GLY A N 1
ATOM 655 C CA . GLY A 1 78 ? 9.359 -23.25 -18.781 1 98.75 78 GLY A CA 1
ATOM 656 C C . GLY A 1 78 ? 8.18 -24.062 -19.281 1 98.75 78 GLY A C 1
ATOM 657 O O . GLY A 1 78 ? 8.133 -24.438 -20.453 1 98.75 78 GLY A O 1
ATOM 658 N N . LEU A 1 79 ? 7.23 -24.344 -18.453 1 98.81 79 LEU A N 1
ATOM 659 C CA . LEU A 1 79 ? 6.059 -25.125 -18.844 1 98.81 79 LEU A CA 1
ATOM 660 C C . LEU A 1 79 ? 4.93 -24.219 -19.312 1 98.81 79 LEU A C 1
ATOM 662 O O . LEU A 1 79 ? 4.703 -23.156 -18.734 1 98.81 79 LEU A O 1
ATOM 666 N N . HIS A 1 80 ? 4.234 -24.625 -20.359 1 98.75 80 HIS A N 1
ATOM 667 C CA . HIS A 1 80 ? 3.09 -23.891 -20.891 1 98.75 80 HIS A CA 1
ATOM 668 C C . HIS A 1 80 ? 1.775 -24.562 -20.484 1 98.75 80 HIS A C 1
ATOM 670 O O . HIS A 1 80 ? 1.17 -25.281 -21.281 1 98.75 80 HIS A O 1
ATOM 676 N N . PHE A 1 81 ? 1.267 -24.188 -19.344 1 98.38 81 PHE A N 1
ATOM 677 C CA . PHE A 1 81 ? 0.083 -24.844 -18.812 1 98.38 81 PHE A CA 1
ATOM 678 C C . PHE A 1 81 ? -1.168 -24.406 -19.578 1 98.38 81 PHE A C 1
ATOM 680 O O . PHE A 1 81 ? -2.201 -25.078 -19.5 1 98.38 81 PHE A O 1
ATOM 687 N N . TYR A 1 82 ? -1.023 -23.297 -20.297 1 96.31 82 TYR A N 1
ATOM 688 C CA . TYR A 1 82 ? -2.168 -22.844 -21.078 1 96.31 82 TYR A CA 1
ATOM 689 C C . TYR A 1 82 ? -2.473 -23.797 -22.219 1 96.31 82 TYR A C 1
ATOM 691 O O . TYR A 1 82 ? -3.557 -23.75 -22.797 1 96.31 82 TYR A O 1
ATOM 699 N N . ASP A 1 83 ? -1.581 -24.641 -22.562 1 97.25 83 ASP A N 1
ATOM 700 C CA . ASP A 1 83 ? -1.758 -25.641 -23.609 1 97.25 83 ASP A CA 1
ATOM 701 C C . ASP A 1 83 ? -2.547 -26.844 -23.094 1 97.25 83 ASP A C 1
ATOM 703 O O . ASP A 1 83 ? -3.049 -27.641 -23.891 1 97.25 83 ASP A O 1
ATOM 707 N N . CYS A 1 84 ? -2.707 -26.938 -21.844 1 97.81 84 CYS A N 1
ATOM 708 C CA . CYS A 1 84 ? -3.328 -28.125 -21.234 1 97.81 84 CYS A CA 1
ATOM 709 C C . CYS A 1 84 ? -4.82 -28.172 -21.547 1 97.81 84 CYS A C 1
ATOM 711 O O . CYS A 1 84 ? -5.414 -27.156 -21.922 1 97.81 84 CYS A O 1
ATOM 713 N N . HIS A 1 85 ? -5.391 -29.359 -21.406 1 95.81 85 HIS A N 1
ATOM 714 C CA . HIS A 1 85 ? -6.84 -29.5 -21.406 1 95.81 85 HIS A CA 1
ATOM 715 C C . HIS A 1 85 ? -7.473 -28.734 -20.25 1 95.81 85 HIS A C 1
ATOM 717 O O . HIS A 1 85 ? -7.129 -28.969 -19.094 1 95.81 85 HIS A O 1
ATOM 723 N N . GLU A 1 86 ? -8.32 -27.953 -20.547 1 94.5 86 GLU A N 1
ATOM 724 C CA . GLU A 1 86 ? -8.836 -27 -19.578 1 94.5 86 GLU A CA 1
ATOM 725 C C . GLU A 1 86 ? -9.797 -27.672 -18.594 1 94.5 86 GLU A C 1
ATOM 727 O O . GLU A 1 86 ? -9.805 -27.344 -17.406 1 94.5 86 GLU A O 1
ATOM 732 N N . PHE A 1 87 ? -10.562 -28.547 -19.125 1 93.81 87 PHE A N 1
ATOM 733 C CA . PHE A 1 87 ? -11.617 -29.141 -18.312 1 93.81 87 PHE A CA 1
ATOM 734 C C . PHE A 1 87 ? -11.031 -29.984 -17.188 1 93.81 87 PHE A C 1
ATOM 736 O O . PHE A 1 87 ? -10.312 -30.953 -17.453 1 93.81 87 PHE A O 1
ATOM 743 N N . GLY A 1 88 ? -11.297 -29.594 -16.078 1 93.38 88 GLY A N 1
ATOM 744 C CA . GLY A 1 88 ? -10.898 -30.359 -14.898 1 93.38 88 GLY A CA 1
ATOM 745 C C . GLY A 1 88 ? -9.461 -30.125 -14.484 1 93.38 88 GLY A C 1
ATOM 746 O O . GLY A 1 88 ? -8.93 -30.828 -13.641 1 93.38 88 GLY A O 1
ATOM 747 N N . LEU A 1 89 ? -8.859 -29.234 -15.094 1 97.38 89 LEU A N 1
ATOM 748 C CA . LEU A 1 89 ? -7.48 -28.891 -14.766 1 97.38 89 LEU A CA 1
ATOM 749 C C . LEU A 1 89 ? -7.332 -28.625 -13.273 1 97.38 89 LEU A C 1
ATOM 751 O O . LEU A 1 89 ? -7.961 -27.719 -12.734 1 97.38 89 LEU A O 1
ATOM 755 N N . SER A 1 90 ? -6.633 -29.516 -12.586 1 98.19 90 SER A N 1
ATOM 756 C CA . SER A 1 90 ? -6.461 -29.453 -11.141 1 98.19 90 SER A CA 1
ATOM 757 C C . SER A 1 90 ? -5.117 -30.031 -10.711 1 98.19 90 SER A C 1
ATOM 759 O O . SER A 1 90 ? -4.809 -31.188 -11.023 1 98.19 90 SER A O 1
ATOM 761 N N . PHE A 1 91 ? -4.359 -29.219 -10.023 1 98.38 91 PHE A N 1
ATOM 762 C CA . PHE A 1 91 ? -3.078 -29.688 -9.516 1 98.38 91 PHE A CA 1
ATOM 763 C C . PHE A 1 91 ? -2.674 -28.906 -8.266 1 98.38 91 PHE A C 1
ATOM 765 O O . PHE A 1 91 ? -3.318 -27.922 -7.914 1 98.38 91 PHE A O 1
ATOM 772 N N . GLU A 1 92 ? -1.674 -29.469 -7.574 1 98.81 92 GLU A N 1
ATOM 773 C CA . GLU A 1 92 ? -1.019 -28.844 -6.43 1 98.81 92 GLU A CA 1
ATOM 774 C C . GLU A 1 92 ? 0.5 -28.938 -6.543 1 98.81 92 GLU A C 1
ATOM 776 O O . GLU A 1 92 ? 1.028 -29.922 -7.062 1 98.81 92 GLU A O 1
ATOM 781 N N . PHE A 1 93 ? 1.144 -27.953 -6.023 1 98.94 93 PHE A N 1
ATOM 782 C CA . PHE A 1 93 ? 2.6 -27.891 -6.086 1 98.94 93 PHE A CA 1
ATOM 783 C C . PHE A 1 93 ? 3.195 -27.734 -4.691 1 98.94 93 PHE A C 1
ATOM 785 O O . PHE A 1 93 ? 2.766 -26.875 -3.92 1 98.94 93 PHE A O 1
ATOM 792 N N . GLU A 1 94 ? 4.094 -28.562 -4.324 1 98.94 94 GLU A N 1
ATOM 793 C CA . GLU A 1 94 ? 4.832 -28.453 -3.068 1 98.94 94 GLU A CA 1
ATOM 794 C C . GLU A 1 94 ? 6.336 -28.578 -3.301 1 98.94 94 GLU A C 1
ATOM 796 O O . GLU A 1 94 ? 6.809 -29.625 -3.768 1 98.94 94 GLU A O 1
ATOM 801 N N . GLY A 1 95 ? 7.039 -27.562 -2.975 1 98.88 95 GLY A N 1
ATOM 802 C CA . GLY A 1 95 ? 8.484 -27.609 -3.129 1 98.88 95 GLY A CA 1
ATOM 803 C C . GLY A 1 95 ? 8.93 -27.625 -4.578 1 98.88 95 GLY A C 1
ATOM 804 O O . GLY A 1 95 ? 9.938 -28.234 -4.918 1 98.88 95 GLY A O 1
ATOM 805 N N . CYS A 1 96 ? 8.211 -27 -5.438 1 98.94 96 CYS A N 1
ATOM 806 C CA . CYS A 1 96 ? 8.484 -27.094 -6.867 1 98.94 96 CYS A CA 1
ATOM 807 C C . CYS A 1 96 ? 9.172 -25.828 -7.375 1 98.94 96 CYS A C 1
ATOM 809 O O . CYS A 1 96 ? 9.094 -24.781 -6.738 1 98.94 96 CYS A O 1
ATOM 811 N N . ILE A 1 97 ? 9.914 -25.938 -8.461 1 98.94 97 ILE A N 1
ATOM 812 C CA . ILE A 1 97 ? 10.484 -24.812 -9.195 1 98.94 97 ILE A CA 1
ATOM 813 C C . ILE A 1 97 ? 9.766 -24.641 -10.531 1 98.94 97 ILE A C 1
ATOM 815 O O . ILE A 1 97 ? 9.961 -25.438 -11.453 1 98.94 97 ILE A O 1
ATOM 819 N N . LEU A 1 98 ? 8.969 -23.609 -10.633 1 98.88 98 LEU A N 1
ATOM 820 C CA . LEU A 1 98 ? 8.133 -23.422 -11.812 1 98.88 98 LEU A CA 1
ATOM 821 C C . LEU A 1 98 ? 8.617 -22.234 -12.641 1 98.88 98 LEU A C 1
ATOM 823 O O . LEU A 1 98 ? 7.898 -21.75 -13.508 1 98.88 98 LEU A O 1
ATOM 827 N N . ASN A 1 99 ? 9.891 -21.797 -12.477 1 98.88 99 ASN A N 1
ATOM 828 C CA . ASN A 1 99 ? 10.391 -20.578 -13.094 1 98.88 99 ASN A CA 1
ATOM 829 C C . ASN A 1 99 ? 10.094 -20.547 -14.594 1 98.88 99 ASN A C 1
ATOM 831 O O . ASN A 1 99 ? 10.234 -21.547 -15.281 1 98.88 99 ASN A O 1
ATOM 835 N N . ASN A 1 100 ? 9.633 -19.375 -15.039 1 98.88 100 ASN A N 1
ATOM 836 C CA . ASN A 1 100 ? 9.445 -19.078 -16.453 1 98.88 100 ASN A CA 1
ATOM 837 C C . ASN A 1 100 ? 8.32 -19.906 -17.062 1 98.88 100 ASN A C 1
ATOM 839 O O . ASN A 1 100 ? 8.195 -20 -18.281 1 98.88 100 ASN A O 1
ATOM 843 N N . SER A 1 101 ? 7.508 -20.547 -16.281 1 98.94 101 SER A N 1
ATOM 844 C CA . SER A 1 101 ? 6.309 -21.234 -16.781 1 98.94 101 SER A CA 1
ATOM 845 C C . SER A 1 101 ? 5.152 -20.25 -16.938 1 98.94 101 SER A C 1
ATOM 847 O O . SER A 1 101 ? 5.25 -19.094 -16.531 1 98.94 101 SER A O 1
ATOM 849 N N . THR A 1 102 ? 4.117 -20.672 -17.656 1 98.88 102 THR A N 1
ATOM 850 C CA . THR A 1 102 ? 2.996 -19.766 -17.875 1 98.88 102 THR A CA 1
ATOM 851 C C . THR A 1 102 ? 1.667 -20.469 -17.625 1 98.88 102 THR A C 1
ATOM 853 O O . THR A 1 102 ? 1.479 -21.625 -18.031 1 98.88 102 THR A O 1
ATOM 856 N N . PHE A 1 103 ? 0.821 -19.812 -16.891 1 98.75 103 PHE A N 1
ATOM 857 C CA . PHE A 1 103 ? -0.562 -20.219 -16.656 1 98.75 103 PHE A CA 1
ATOM 858 C C . PHE A 1 103 ? -1.523 -19.266 -17.359 1 98.75 103 PHE A C 1
ATOM 860 O O . PHE A 1 103 ? -2.682 -19.125 -16.953 1 98.75 103 PHE A O 1
ATOM 867 N N . TYR A 1 104 ? -1.027 -18.672 -18.438 1 98.62 104 TYR A N 1
ATOM 868 C CA . TYR A 1 104 ? -1.778 -17.656 -19.172 1 98.62 104 TYR A CA 1
ATOM 869 C C . TYR A 1 104 ? -3.182 -18.141 -19.5 1 98.62 104 TYR A C 1
ATOM 871 O O . TYR A 1 104 ? -3.35 -19.25 -20.031 1 98.62 104 TYR A O 1
ATOM 879 N N . LYS A 1 105 ? -4.238 -17.422 -19.062 1 98.19 105 LYS A N 1
ATOM 880 C CA . LYS A 1 105 ? -5.641 -17.609 -19.438 1 98.19 105 LYS A CA 1
ATOM 881 C C . LYS A 1 105 ? -6.176 -18.938 -18.922 1 98.19 105 LYS A C 1
ATOM 883 O O . LYS A 1 105 ? -7.168 -19.453 -19.438 1 98.19 105 LYS A O 1
ATOM 888 N N . THR A 1 106 ? -5.57 -19.516 -17.922 1 98.38 106 THR A N 1
ATOM 889 C CA . THR A 1 106 ? -6.062 -20.766 -17.328 1 98.38 106 THR A CA 1
ATOM 890 C C . THR A 1 106 ? -6.973 -20.469 -16.141 1 98.38 106 THR A C 1
ATOM 892 O O . THR A 1 106 ? -6.992 -19.344 -15.625 1 98.38 106 THR A O 1
ATOM 895 N N . SER A 1 107 ? -7.852 -21.469 -15.828 1 98.5 107 SER A N 1
ATOM 896 C CA . SER A 1 107 ? -8.648 -21.438 -14.609 1 98.5 107 SER A CA 1
ATOM 897 C C . SER A 1 107 ? -8.156 -22.469 -13.594 1 98.5 107 SER A C 1
ATOM 899 O O . SER A 1 107 ? -8.461 -23.656 -13.703 1 98.5 107 SER A O 1
ATOM 901 N N . ILE A 1 108 ? -7.398 -21.984 -12.68 1 98.25 108 ILE A N 1
ATOM 902 C CA . ILE A 1 108 ? -6.828 -22.906 -11.703 1 98.25 108 ILE A CA 1
ATOM 903 C C . ILE A 1 108 ? -7.168 -22.422 -10.289 1 98.25 108 ILE A C 1
ATOM 905 O O . ILE A 1 108 ? -6.285 -22.297 -9.438 1 98.25 108 ILE A O 1
ATOM 909 N N . LYS A 1 109 ? -8.375 -22.297 -10.023 1 98.44 109 LYS A N 1
ATOM 910 C CA . LYS A 1 109 ? -8.867 -21.859 -8.719 1 98.44 109 LYS A CA 1
ATOM 911 C C . LYS A 1 109 ? -8.477 -22.844 -7.621 1 98.44 109 LYS A C 1
ATOM 913 O O . LYS A 1 109 ? -8.273 -24.031 -7.895 1 98.44 109 LYS A O 1
ATOM 918 N N . LYS A 1 110 ? -8.336 -22.375 -6.492 1 98.62 110 LYS A N 1
ATOM 919 C CA . LYS A 1 110 ? -8.133 -23.172 -5.285 1 98.62 110 LYS A CA 1
ATOM 920 C C . LYS A 1 110 ? -6.812 -23.938 -5.348 1 98.62 110 LYS A C 1
ATOM 922 O O . LYS A 1 110 ? -6.574 -24.828 -4.543 1 98.62 110 LYS A O 1
ATOM 927 N N . THR A 1 111 ? -5.977 -23.562 -6.23 1 98.81 111 THR A N 1
ATOM 928 C CA . THR A 1 111 ? -4.691 -24.25 -6.336 1 98.81 111 THR A CA 1
ATOM 929 C C . THR A 1 111 ? -3.781 -23.859 -5.172 1 98.81 111 THR A C 1
ATOM 931 O O . THR A 1 111 ? -3.771 -22.703 -4.738 1 98.81 111 THR A O 1
ATOM 934 N N . ARG A 1 112 ? -2.996 -24.828 -4.727 1 98.88 112 ARG A N 1
ATOM 935 C CA . ARG A 1 112 ? -2.029 -24.578 -3.66 1 98.88 112 ARG A CA 1
ATOM 936 C C . ARG A 1 112 ? -0.602 -24.625 -4.195 1 98.88 112 ARG A C 1
ATOM 938 O O . ARG A 1 112 ? -0.187 -25.625 -4.789 1 98.88 112 ARG A O 1
ATOM 945 N N . PHE A 1 113 ? 0.091 -23.547 -4.055 1 98.94 113 PHE A N 1
ATOM 946 C CA . PHE A 1 113 ? 1.53 -23.453 -4.273 1 98.94 113 PHE A CA 1
ATOM 947 C C . PHE A 1 113 ? 2.271 -23.344 -2.945 1 98.94 113 PHE A C 1
ATOM 949 O O . PHE A 1 113 ? 2.172 -22.328 -2.256 1 98.94 113 PHE A O 1
ATOM 956 N N . LYS A 1 114 ? 2.955 -24.375 -2.57 1 98.88 114 LYS A N 1
ATOM 957 C CA . LYS A 1 114 ? 3.604 -24.391 -1.263 1 98.88 114 LYS A CA 1
ATOM 958 C C . LYS A 1 114 ? 5.121 -24.484 -1.4 1 98.88 114 LYS A C 1
ATOM 960 O O . LYS A 1 114 ? 5.633 -25.328 -2.143 1 98.88 114 LYS A O 1
ATOM 965 N N . THR A 1 115 ? 5.828 -23.609 -0.677 1 98.88 115 THR A N 1
ATOM 966 C CA . THR A 1 115 ? 7.281 -23.625 -0.598 1 98.88 115 THR A CA 1
ATOM 967 C C . THR A 1 115 ? 7.898 -23.797 -1.985 1 98.88 115 THR A C 1
ATOM 969 O O . THR A 1 115 ? 8.766 -24.641 -2.188 1 98.88 115 THR A O 1
ATOM 972 N N . SER A 1 116 ? 7.406 -22.984 -2.904 1 98.94 116 SER A N 1
ATOM 973 C CA . SER A 1 116 ? 7.793 -23.141 -4.305 1 98.94 116 SER A CA 1
ATOM 974 C C . SER A 1 116 ? 8.344 -21.844 -4.879 1 98.94 116 SER A C 1
ATOM 976 O O . SER A 1 116 ? 8.172 -20.781 -4.285 1 98.94 116 SER A O 1
ATOM 978 N N . LYS A 1 117 ? 9.133 -22 -5.945 1 98.94 117 LYS A N 1
ATOM 979 C CA . LYS A 1 117 ? 9.664 -20.859 -6.688 1 98.94 117 LYS A CA 1
ATOM 980 C C . LYS A 1 117 ? 8.867 -20.609 -7.965 1 98.94 117 LYS A C 1
ATOM 982 O O . LYS A 1 117 ? 8.836 -21.469 -8.859 1 98.94 117 LYS A O 1
ATOM 987 N N . LEU A 1 118 ? 8.242 -19.5 -8.008 1 98.88 118 LEU A N 1
ATOM 988 C CA . LEU A 1 118 ? 7.465 -19.094 -9.172 1 98.88 118 LEU A CA 1
ATOM 989 C C . LEU A 1 118 ? 8.047 -17.828 -9.797 1 98.88 118 LEU A C 1
ATOM 991 O O . LEU A 1 118 ? 7.328 -16.844 -9.992 1 98.88 118 LEU A O 1
ATOM 995 N N . ILE A 1 119 ? 9.305 -17.859 -10.062 1 98.94 119 ILE A N 1
ATOM 996 C CA . ILE A 1 119 ? 10.023 -16.719 -10.602 1 98.94 119 ILE A CA 1
ATOM 997 C C . ILE A 1 119 ? 9.625 -16.5 -12.062 1 98.94 119 ILE A C 1
ATOM 999 O O . ILE A 1 119 ? 9.672 -17.422 -12.867 1 98.94 119 ILE A O 1
ATOM 1003 N N . GLU A 1 120 ? 9.211 -15.336 -12.422 1 98.88 120 GLU A N 1
ATOM 1004 C CA . GLU A 1 120 ? 8.844 -14.938 -13.781 1 98.88 120 GLU A CA 1
ATOM 1005 C C . GLU A 1 120 ? 7.738 -15.828 -14.344 1 98.88 120 GLU A C 1
ATOM 1007 O O . GLU A 1 120 ? 7.715 -16.109 -15.539 1 98.88 120 GLU A O 1
ATOM 1012 N N . VAL A 1 121 ? 6.93 -16.344 -13.508 1 98.94 121 VAL A N 1
ATOM 1013 C CA . VAL A 1 121 ? 5.773 -17.109 -13.953 1 98.94 121 VAL A CA 1
ATOM 1014 C C . VAL A 1 121 ? 4.684 -16.172 -14.453 1 98.94 121 VAL A C 1
ATOM 1016 O O . VAL A 1 121 ? 4.422 -15.133 -13.836 1 98.94 121 VAL A O 1
ATOM 1019 N N . ASP A 1 122 ? 4.008 -16.516 -15.539 1 98.94 122 ASP A N 1
ATOM 1020 C CA . ASP A 1 122 ? 2.959 -15.703 -16.141 1 98.94 122 ASP A CA 1
ATOM 1021 C C . ASP A 1 122 ? 1.573 -16.203 -15.734 1 98.94 122 ASP A C 1
ATOM 1023 O O . ASP A 1 122 ? 1.135 -17.266 -16.172 1 98.94 122 ASP A O 1
ATOM 1027 N N . PHE A 1 123 ? 0.857 -15.383 -14.898 1 98.94 123 PHE A N 1
ATOM 1028 C CA . PHE A 1 123 ? -0.504 -15.695 -14.484 1 98.94 123 PHE A CA 1
ATOM 1029 C C . PHE A 1 123 ? -1.505 -14.758 -15.141 1 98.94 123 PHE A C 1
ATOM 1031 O O . PHE A 1 123 ? -2.641 -14.633 -14.68 1 98.94 123 PHE A O 1
ATOM 1038 N N . ALA A 1 124 ? -1.102 -14.117 -16.297 1 98.88 124 ALA A N 1
ATOM 1039 C CA . ALA A 1 124 ? -2.008 -13.164 -16.922 1 98.88 124 ALA A CA 1
ATOM 1040 C C . ALA A 1 124 ? -3.314 -13.836 -17.344 1 98.88 124 ALA A C 1
ATOM 1042 O O . ALA A 1 124 ? -3.307 -14.961 -17.828 1 98.88 124 ALA A O 1
ATOM 1043 N N . GLU A 1 125 ? -4.477 -13.125 -17.078 1 98.81 125 GLU A N 1
ATOM 1044 C CA . GLU A 1 125 ? -5.828 -13.539 -17.438 1 98.81 125 GLU A CA 1
ATOM 1045 C C . GLU A 1 125 ? -6.168 -14.898 -16.812 1 98.81 125 GLU A C 1
ATOM 1047 O O . GLU A 1 125 ? -7.039 -15.609 -17.312 1 98.81 125 GLU A O 1
ATOM 1052 N N . CYS A 1 126 ? -5.5 -15.281 -15.773 1 98.75 126 CYS A N 1
ATOM 1053 C CA . CYS A 1 126 ? -5.727 -16.531 -15.062 1 98.75 126 CYS A CA 1
ATOM 1054 C C . CYS A 1 126 ? -6.746 -16.344 -13.945 1 98.75 126 CYS A C 1
ATOM 1056 O O . CYS A 1 126 ? -6.824 -15.281 -13.344 1 98.75 126 CYS A O 1
ATOM 1058 N N . ASP A 1 127 ? -7.574 -17.344 -13.68 1 98.88 127 ASP A N 1
ATOM 1059 C CA . ASP A 1 127 ? -8.43 -17.391 -12.5 1 98.88 127 ASP A CA 1
ATOM 1060 C C . ASP A 1 127 ? -7.762 -18.156 -11.359 1 98.88 127 ASP A C 1
ATOM 1062 O O . ASP A 1 127 ? -7.695 -19.375 -11.383 1 98.88 127 ASP A O 1
ATOM 1066 N N . LEU A 1 128 ? -7.309 -17.438 -10.383 1 98.88 128 LEU A N 1
ATOM 1067 C CA . LEU A 1 128 ? -6.633 -18 -9.227 1 98.88 128 LEU A CA 1
ATOM 1068 C C . LEU A 1 128 ? -7.492 -17.859 -7.973 1 98.88 128 LEU A C 1
ATOM 1070 O O . LEU A 1 128 ? -7.004 -18.047 -6.855 1 98.88 128 LEU A O 1
ATOM 1074 N N . SER A 1 129 ? -8.766 -17.594 -8.148 1 98.88 129 SER A N 1
ATOM 1075 C CA . SER A 1 129 ? -9.594 -17.328 -6.98 1 98.88 129 SER A CA 1
ATOM 1076 C C . SER A 1 129 ? -9.484 -18.453 -5.957 1 98.88 129 SER A C 1
ATOM 1078 O O . SER A 1 129 ? -9.453 -19.625 -6.316 1 98.88 129 SER A O 1
ATOM 1080 N N . ASN A 1 130 ? -9.32 -18.094 -4.719 1 98.88 130 ASN A N 1
ATOM 1081 C CA . ASN A 1 130 ? -9.273 -19 -3.574 1 98.88 130 ASN A CA 1
ATOM 1082 C C . ASN A 1 130 ? -7.977 -19.812 -3.561 1 98.88 130 ASN A C 1
ATOM 1084 O O . ASN A 1 130 ? -7.852 -20.781 -2.803 1 98.88 130 ASN A O 1
ATOM 1088 N N . SER A 1 131 ? -6.98 -19.5 -4.355 1 98.94 131 SER A N 1
ATOM 1089 C CA . SER A 1 131 ? -5.695 -20.203 -4.336 1 98.94 131 SER A CA 1
ATOM 1090 C C . SER A 1 131 ? -4.844 -19.75 -3.152 1 98.94 131 SER A C 1
ATOM 1092 O O . SER A 1 131 ? -5.145 -18.734 -2.514 1 98.94 131 SER A O 1
ATOM 1094 N N . ILE A 1 132 ? -3.9 -20.547 -2.83 1 98.94 132 ILE A N 1
ATOM 1095 C CA . ILE A 1 132 ? -3.012 -20.266 -1.707 1 98.94 132 ILE A CA 1
ATOM 1096 C C . ILE A 1 132 ? -1.56 -20.297 -2.176 1 98.94 132 ILE A C 1
ATOM 1098 O O . ILE A 1 132 ? -1.103 -21.312 -2.727 1 98.94 132 ILE A O 1
ATOM 1102 N N . PHE A 1 133 ? -0.91 -19.25 -2.049 1 98.88 133 PHE A N 1
ATOM 1103 C CA . PHE A 1 133 ? 0.544 -19.203 -2.146 1 98.88 133 PHE A CA 1
ATOM 1104 C C . PHE A 1 133 ? 1.182 -19.219 -0.763 1 98.88 133 PHE A C 1
ATOM 1106 O O . PHE A 1 133 ? 1.032 -18.266 0.004 1 98.88 133 PHE A O 1
ATOM 1113 N N . ASP A 1 134 ? 1.765 -20.281 -0.448 1 98.75 134 ASP A N 1
ATOM 1114 C CA . ASP A 1 134 ? 2.338 -20.469 0.881 1 98.75 134 ASP A CA 1
ATOM 1115 C C . ASP A 1 134 ? 3.863 -20.547 0.816 1 98.75 134 ASP A C 1
ATOM 1117 O O . ASP A 1 134 ? 4.418 -21.453 0.192 1 98.75 134 ASP A O 1
ATOM 1121 N N . ASN A 1 135 ? 4.543 -19.594 1.468 1 98.56 135 ASN A N 1
ATOM 1122 C CA . ASN A 1 135 ? 6 -19.562 1.546 1 98.56 135 ASN A CA 1
ATOM 1123 C C . ASN A 1 135 ? 6.641 -19.719 0.168 1 98.56 135 ASN A C 1
ATOM 1125 O O . ASN A 1 135 ? 7.539 -20.547 -0.014 1 98.56 135 ASN A O 1
ATOM 1129 N N . SER A 1 136 ? 6.133 -18.969 -0.774 1 98.81 136 SER A N 1
ATOM 1130 C CA . SER A 1 136 ? 6.605 -19.078 -2.15 1 98.81 136 SER A CA 1
ATOM 1131 C C . SER A 1 136 ? 7.195 -17.766 -2.646 1 98.81 136 SER A C 1
ATOM 1133 O O . SER A 1 136 ? 6.945 -16.703 -2.062 1 98.81 136 SER A O 1
ATOM 1135 N N . ASP A 1 137 ? 8.078 -17.859 -3.57 1 98.88 137 ASP A N 1
ATOM 1136 C CA . ASP A 1 137 ? 8.742 -16.703 -4.184 1 98.88 137 ASP A CA 1
ATOM 1137 C C . ASP A 1 137 ? 8.094 -16.344 -5.52 1 98.88 137 ASP A C 1
ATOM 1139 O O . ASP A 1 137 ? 8.07 -17.172 -6.441 1 98.88 137 ASP A O 1
ATOM 1143 N N . LEU A 1 138 ? 7.625 -15.18 -5.621 1 98.88 138 LEU A N 1
ATOM 1144 C CA . LEU A 1 138 ? 6.879 -14.773 -6.809 1 98.88 138 LEU A CA 1
ATOM 1145 C C . LEU A 1 138 ? 7.605 -13.664 -7.559 1 98.88 138 LEU A C 1
ATOM 1147 O O . LEU A 1 138 ? 6.98 -12.883 -8.281 1 98.88 138 LEU A O 1
ATOM 1151 N N . LEU A 1 139 ? 8.938 -13.625 -7.41 1 98.81 139 LEU A N 1
ATOM 1152 C CA . LEU A 1 139 ? 9.727 -12.578 -8.062 1 98.81 139 LEU A CA 1
ATOM 1153 C C . LEU A 1 139 ? 9.469 -12.57 -9.562 1 98.81 139 LEU A C 1
ATOM 1155 O O . LEU A 1 139 ? 9.641 -13.586 -10.234 1 98.81 139 LEU A O 1
ATOM 1159 N N . GLY A 1 140 ? 9 -11.453 -10.031 1 98.75 140 GLY A N 1
ATOM 1160 C CA . GLY A 1 140 ? 8.836 -11.281 -11.469 1 98.75 140 GLY A CA 1
ATOM 1161 C C . GLY A 1 140 ? 7.578 -11.938 -12 1 98.75 140 GLY A C 1
ATOM 1162 O O . GLY A 1 140 ? 7.305 -11.875 -13.203 1 98.75 140 GLY A O 1
ATOM 1163 N N . ALA A 1 141 ? 6.832 -12.578 -11.195 1 98.88 141 ALA A N 1
ATOM 1164 C CA . ALA A 1 141 ? 5.578 -13.172 -11.656 1 98.88 141 ALA A CA 1
ATOM 1165 C C . ALA A 1 141 ? 4.637 -12.102 -12.211 1 98.88 141 ALA A C 1
ATOM 1167 O O . ALA A 1 141 ? 4.625 -10.969 -11.727 1 98.88 141 ALA A O 1
ATOM 1168 N N . ILE A 1 142 ? 3.895 -12.453 -13.195 1 98.88 142 ILE A N 1
ATOM 1169 C CA . ILE A 1 142 ? 3.035 -11.508 -13.891 1 98.88 142 ILE A CA 1
ATOM 1170 C C . ILE A 1 142 ? 1.579 -11.734 -13.5 1 98.88 142 ILE A C 1
ATOM 1172 O O . ILE A 1 142 ? 1.036 -12.82 -13.719 1 98.88 142 ILE A O 1
ATOM 1176 N N . PHE A 1 143 ? 0.985 -10.766 -12.891 1 98.88 143 PHE A N 1
ATOM 1177 C CA . PHE A 1 143 ? -0.448 -10.711 -12.625 1 98.88 143 PHE A CA 1
ATOM 1178 C C . PHE A 1 143 ? -1.101 -9.57 -13.398 1 98.88 143 PHE A C 1
ATOM 1180 O O . PHE A 1 143 ? -0.904 -8.398 -13.062 1 98.88 143 PHE A O 1
ATOM 1187 N N . GLU A 1 144 ? -1.797 -9.828 -14.414 1 98.81 144 GLU A N 1
ATOM 1188 C CA . GLU A 1 144 ? -2.52 -8.883 -15.258 1 98.81 144 GLU A CA 1
ATOM 1189 C C . GLU A 1 144 ? -3.889 -9.438 -15.656 1 98.81 144 GLU A C 1
ATOM 1191 O O . GLU A 1 144 ? -3.982 -10.5 -16.266 1 98.81 144 GLU A O 1
ATOM 1196 N N . SER A 1 145 ? -4.941 -8.641 -15.305 1 98.81 145 SER A N 1
ATOM 1197 C CA . SER A 1 145 ? -6.301 -9.133 -15.516 1 98.81 145 SER A CA 1
ATOM 1198 C C . SER A 1 145 ? -6.496 -10.508 -14.891 1 98.81 145 SER A C 1
ATOM 1200 O O . SER A 1 145 ? -7.113 -11.391 -15.492 1 98.81 145 SER A O 1
ATOM 1202 N N . THR A 1 146 ? -5.871 -10.703 -13.773 1 98.88 146 THR A N 1
ATOM 1203 C CA . THR A 1 146 ? -5.941 -11.961 -13.031 1 98.88 146 THR A CA 1
ATOM 1204 C C . THR A 1 146 ? -7.012 -11.891 -11.945 1 98.88 146 THR A C 1
ATOM 1206 O O . THR A 1 146 ? -7.188 -10.852 -11.305 1 98.88 146 THR A O 1
ATOM 1209 N N . ASN A 1 147 ? -7.777 -12.938 -11.805 1 98.94 147 ASN A N 1
ATOM 1210 C CA . ASN A 1 147 ? -8.703 -13.047 -10.68 1 98.94 147 ASN A CA 1
ATOM 1211 C C . ASN A 1 147 ? -8 -13.562 -9.422 1 98.94 147 ASN A C 1
ATOM 1213 O O . ASN A 1 147 ? -7.727 -14.758 -9.32 1 98.94 147 ASN A O 1
ATOM 1217 N N . LEU A 1 148 ? -7.773 -12.688 -8.508 1 98.94 148 LEU A N 1
ATOM 1218 C CA . LEU A 1 148 ? -7.062 -13.023 -7.277 1 98.94 148 LEU A CA 1
ATOM 1219 C C . LEU A 1 148 ? -7.992 -12.945 -6.074 1 98.94 148 LEU A C 1
ATOM 1221 O O . LEU A 1 148 ? -7.535 -12.789 -4.938 1 98.94 148 LEU A O 1
ATOM 1225 N N . GLU A 1 149 ? -9.32 -12.992 -6.332 1 98.94 149 GLU A N 1
ATOM 1226 C CA . GLU A 1 149 ? -10.266 -12.914 -5.223 1 98.94 149 GLU A CA 1
ATOM 1227 C C . GLU A 1 149 ? -10.016 -14.023 -4.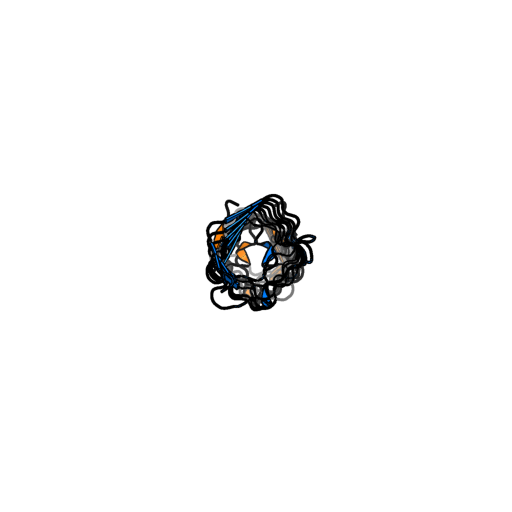203 1 98.94 149 GLU A C 1
ATOM 1229 O O . GLU A 1 149 ? -9.914 -15.195 -4.566 1 98.94 149 GLU A O 1
ATOM 1234 N N . ARG A 1 150 ? -9.805 -13.664 -2.975 1 98.88 150 ARG A N 1
ATOM 1235 C CA . ARG A 1 150 ? -9.664 -14.547 -1.827 1 98.88 150 ARG A CA 1
ATOM 1236 C C . ARG A 1 150 ? -8.359 -15.344 -1.904 1 98.88 150 ARG A C 1
ATOM 1238 O O . ARG A 1 150 ? -8.219 -16.375 -1.258 1 98.88 150 ARG A O 1
ATOM 1245 N N . VAL A 1 151 ? -7.426 -14.898 -2.717 1 98.94 151 VAL A N 1
ATOM 1246 C CA . VAL A 1 151 ? -6.121 -15.555 -2.738 1 98.94 151 VAL A CA 1
ATOM 1247 C C . VAL A 1 151 ? -5.352 -15.211 -1.467 1 98.94 151 VAL A C 1
ATOM 1249 O O . VAL A 1 151 ? -5.43 -14.086 -0.97 1 98.94 151 VAL A O 1
ATOM 1252 N N . ASP A 1 152 ? -4.621 -16.141 -0.932 1 98.88 152 ASP A N 1
ATOM 1253 C CA . ASP A 1 152 ? -3.797 -15.938 0.256 1 98.88 152 ASP A CA 1
ATOM 1254 C C . ASP A 1 152 ? -2.32 -15.82 -0.116 1 98.88 152 ASP A C 1
ATOM 1256 O O . ASP A 1 152 ? -1.688 -16.797 -0.505 1 98.88 152 ASP A O 1
ATOM 1260 N N . PHE A 1 153 ? -1.743 -14.609 -0.026 1 98.62 153 PHE A N 1
ATOM 1261 C CA . PHE A 1 153 ? -0.344 -14.352 -0.338 1 98.62 153 PHE A CA 1
ATOM 1262 C C . PHE A 1 153 ? 0.468 -14.156 0.937 1 98.62 153 PHE A C 1
ATOM 1264 O O . PHE A 1 153 ? 1.66 -13.844 0.879 1 98.62 153 PHE A O 1
ATOM 1271 N N . ARG A 1 154 ? -0.007 -14.359 2.186 1 98.19 154 ARG A N 1
ATOM 1272 C CA . ARG A 1 154 ? 0.498 -13.836 3.449 1 98.19 154 ARG A CA 1
ATOM 1273 C C . ARG A 1 154 ? 1.92 -14.312 3.715 1 98.19 154 ARG A C 1
ATOM 1275 O O . ARG A 1 154 ? 2.729 -13.586 4.293 1 98.19 154 ARG A O 1
ATOM 1282 N N . THR A 1 155 ? 2.219 -15.484 3.26 1 98.06 155 THR A N 1
ATOM 1283 C CA . THR A 1 155 ? 3.527 -16.031 3.6 1 98.06 155 THR A CA 1
ATOM 1284 C C . THR A 1 155 ? 4.469 -15.969 2.398 1 98.06 155 THR A C 1
ATOM 1286 O O . THR A 1 155 ? 5.617 -16.406 2.479 1 98.06 155 THR A O 1
ATOM 1289 N N . SER A 1 156 ? 4 -15.492 1.264 1 97.81 156 SER A N 1
ATOM 1290 C CA . SER A 1 156 ? 4.824 -15.438 0.059 1 97.81 156 SER A CA 1
ATOM 1291 C C . SER A 1 156 ? 5.445 -14.062 -0.124 1 97.81 156 SER A C 1
ATOM 1293 O O . SER A 1 156 ? 5.09 -13.117 0.584 1 97.81 156 SER A O 1
ATOM 1295 N N . ARG A 1 157 ? 6.406 -14.008 -1.008 1 97.81 157 ARG A N 1
ATOM 1296 C CA . ARG A 1 157 ? 7.195 -12.781 -1.088 1 97.81 157 ARG A CA 1
ATOM 1297 C C . ARG A 1 157 ? 7.449 -12.391 -2.539 1 97.81 157 ARG A C 1
ATOM 1299 O O . ARG A 1 157 ? 7.219 -13.188 -3.453 1 97.81 157 ARG A O 1
ATOM 1306 N N . ASN A 1 158 ? 7.848 -11.141 -2.768 1 98.06 158 ASN A N 1
ATOM 1307 C CA . ASN A 1 158 ? 8.344 -10.57 -4.016 1 98.06 158 ASN A CA 1
ATOM 1308 C C . ASN A 1 158 ? 7.254 -10.5 -5.078 1 98.06 158 ASN A C 1
ATOM 1310 O O . ASN A 1 158 ? 7.531 -10.617 -6.27 1 98.06 158 ASN A O 1
ATOM 1314 N N . TYR A 1 159 ? 6.043 -10.461 -4.664 1 98.19 159 TYR A N 1
ATOM 1315 C CA . TYR A 1 159 ? 4.992 -10.281 -5.664 1 98.19 159 TYR A CA 1
ATOM 1316 C C . TYR A 1 159 ? 4.828 -8.812 -6.027 1 98.19 159 TYR A C 1
ATOM 1318 O O . TYR A 1 159 ? 5.129 -7.93 -5.219 1 98.19 159 TYR A O 1
ATOM 1326 N N . SER A 1 160 ? 4.43 -8.555 -7.176 1 98.38 160 SER A N 1
ATOM 1327 C CA . SER A 1 160 ? 3.99 -7.262 -7.695 1 98.38 160 SER A CA 1
ATOM 1328 C C . SER A 1 160 ? 2.613 -7.363 -8.344 1 98.38 160 SER A C 1
ATOM 1330 O O . SER A 1 160 ? 2.465 -7.965 -9.406 1 98.38 160 SER A O 1
ATOM 1332 N N . VAL A 1 161 ? 1.634 -6.82 -7.715 1 98.62 161 VAL A N 1
ATOM 1333 C CA . VAL A 1 161 ? 0.256 -6.902 -8.188 1 98.62 161 VAL A CA 1
ATOM 1334 C C . VAL A 1 161 ? -0.336 -5.496 -8.297 1 98.62 161 VAL A C 1
ATOM 1336 O O . VAL A 1 161 ? -0.381 -4.758 -7.312 1 98.62 161 VAL A O 1
ATOM 1339 N N . ASP A 1 162 ? -0.718 -5.121 -9.469 1 97.94 162 ASP A N 1
ATOM 1340 C CA . ASP A 1 162 ? -1.417 -3.855 -9.68 1 97.94 162 ASP A CA 1
ATOM 1341 C C . ASP A 1 162 ? -2.898 -3.984 -9.32 1 97.94 162 ASP A C 1
ATOM 1343 O O . ASP A 1 162 ? -3.652 -4.664 -10.023 1 97.94 162 ASP A O 1
ATOM 1347 N N . PRO A 1 163 ? -3.334 -3.262 -8.242 1 97.31 163 PRO A N 1
ATOM 1348 C CA . PRO A 1 163 ? -4.73 -3.406 -7.824 1 97.31 163 PRO A CA 1
ATOM 1349 C C . PRO A 1 163 ? -5.719 -2.945 -8.898 1 97.31 163 PRO A C 1
ATOM 1351 O O . PRO A 1 163 ? -6.871 -3.385 -8.906 1 97.31 163 PRO A O 1
ATOM 1354 N N . THR A 1 164 ? -5.312 -2.107 -9.82 1 95.75 164 THR A N 1
ATOM 1355 C CA . THR A 1 164 ? -6.219 -1.534 -10.805 1 95.75 164 THR A CA 1
ATOM 1356 C C . THR A 1 164 ? -6.43 -2.5 -11.969 1 95.75 164 THR A C 1
ATOM 1358 O O . THR A 1 164 ? -7.375 -2.342 -12.75 1 95.75 164 THR A O 1
ATOM 1361 N N . SER A 1 165 ? -5.586 -3.51 -12.07 1 97.88 165 SER A N 1
ATOM 1362 C CA . SER A 1 165 ? -5.672 -4.395 -13.227 1 97.88 165 SER A CA 1
ATOM 1363 C C . SER A 1 165 ? -5.988 -5.828 -12.805 1 97.88 165 SER A C 1
ATOM 1365 O O . SER A 1 165 ? -5.953 -6.746 -13.625 1 97.88 165 SER A O 1
ATOM 1367 N N . ASN A 1 166 ? -6.277 -6.035 -11.531 1 98.62 166 ASN A N 1
ATOM 1368 C CA . ASN A 1 166 ? -6.574 -7.359 -10.992 1 98.62 166 ASN A CA 1
ATOM 1369 C C . ASN A 1 166 ? -7.746 -7.32 -10.016 1 98.62 166 ASN A C 1
ATOM 1371 O O . ASN A 1 166 ? -8.062 -6.266 -9.461 1 98.62 166 ASN A O 1
ATOM 1375 N N . LYS A 1 167 ? -8.445 -8.367 -9.898 1 98.81 167 LYS A N 1
ATOM 1376 C CA . LYS A 1 167 ? -9.508 -8.5 -8.898 1 98.81 167 LYS A CA 1
ATOM 1377 C C . LYS A 1 167 ? -8.945 -8.992 -7.566 1 98.81 167 LYS A C 1
ATOM 1379 O O . LYS A 1 167 ? -8.398 -10.094 -7.484 1 98.81 167 LYS A O 1
ATOM 1384 N N . LEU A 1 168 ? -9.125 -8.242 -6.523 1 98.75 168 LEU A N 1
ATOM 1385 C CA . LEU A 1 168 ? -8.398 -8.539 -5.293 1 98.75 168 LEU A CA 1
ATOM 1386 C C . LEU A 1 168 ? -9.367 -8.719 -4.125 1 98.75 168 LEU A C 1
ATOM 1388 O O . LEU A 1 168 ? -8.938 -8.867 -2.979 1 98.75 168 LEU A O 1
ATOM 1392 N N . LYS A 1 169 ? -10.68 -8.75 -4.379 1 98.75 169 LYS A N 1
ATOM 1393 C CA . LYS A 1 169 ? -11.648 -8.797 -3.285 1 98.75 169 LYS A CA 1
ATOM 1394 C C . LYS A 1 169 ? -11.305 -9.898 -2.291 1 98.75 169 LYS A C 1
ATOM 1396 O O . LYS A 1 169 ? -11.234 -11.078 -2.658 1 98.75 169 LYS A O 1
ATOM 1401 N N . LYS A 1 170 ? -11.039 -9.57 -1.037 1 98.81 170 LYS A N 1
ATOM 1402 C CA . LYS A 1 170 ? -10.781 -10.461 0.092 1 98.81 170 LYS A CA 1
ATOM 1403 C C . LYS A 1 170 ? -9.461 -11.195 -0.078 1 98.81 170 LYS A C 1
ATOM 1405 O O . LYS A 1 170 ? -9.234 -12.234 0.556 1 98.81 170 LYS A O 1
ATOM 1410 N N . ALA A 1 171 ? -8.594 -10.805 -1.012 1 98.88 171 ALA A N 1
ATOM 1411 C CA . ALA A 1 171 ? -7.234 -11.344 -1.054 1 98.88 171 ALA A CA 1
ATOM 1412 C C . ALA A 1 171 ? -6.461 -10.984 0.21 1 98.88 171 ALA A C 1
ATOM 1414 O O . ALA A 1 171 ? -6.73 -9.961 0.841 1 98.88 171 ALA A O 1
ATOM 1415 N N . LYS A 1 172 ? -5.555 -11.773 0.6 1 98.75 172 LYS A N 1
ATOM 1416 C CA . LYS A 1 172 ? -4.82 -11.617 1.852 1 98.75 172 LYS A CA 1
ATOM 1417 C C . LYS A 1 172 ? -3.334 -11.383 1.591 1 98.75 172 LYS A C 1
ATOM 1419 O O . LYS A 1 172 ? -2.717 -12.102 0.803 1 98.75 172 LYS A O 1
ATOM 1424 N N . PHE A 1 173 ? -2.775 -10.406 2.266 1 98.38 173 PHE A N 1
ATOM 1425 C CA . PHE A 1 173 ? -1.375 -10.031 2.109 1 98.38 173 PHE A CA 1
ATOM 1426 C C . PHE A 1 173 ? -0.702 -9.875 3.467 1 98.38 173 PHE A C 1
ATOM 1428 O O . PHE A 1 173 ? -1.378 -9.719 4.484 1 98.38 173 PHE A O 1
ATOM 1435 N N . SER A 1 174 ? 0.625 -9.977 3.467 1 96.69 174 SER A N 1
ATOM 1436 C CA . SER A 1 174 ? 1.396 -9.609 4.652 1 96.69 174 SER A CA 1
ATOM 1437 C C . SER A 1 174 ? 1.807 -8.141 4.613 1 96.69 174 SER A C 1
ATOM 1439 O O . SER A 1 174 ? 2.008 -7.578 3.535 1 96.69 174 SER A O 1
ATOM 1441 N N . LEU A 1 175 ? 1.977 -7.586 5.812 1 95.31 175 LEU A N 1
ATOM 1442 C CA . LEU A 1 175 ? 2.43 -6.203 5.887 1 95.31 175 LEU A CA 1
ATOM 1443 C C . LEU A 1 175 ? 3.826 -6.055 5.293 1 95.31 175 LEU A C 1
ATOM 1445 O O . LEU A 1 175 ? 4.117 -5.066 4.613 1 95.31 175 LEU A O 1
ATOM 1449 N N . SER A 1 176 ? 4.605 -7.02 5.484 1 94.44 176 SER A N 1
ATOM 1450 C CA . SER A 1 176 ? 6 -6.945 5.062 1 94.44 176 SER A CA 1
ATOM 1451 C C . SER A 1 176 ? 6.117 -6.887 3.545 1 94.44 176 SER A C 1
ATOM 1453 O O . SER A 1 176 ? 7.098 -6.363 3.012 1 94.44 176 SER A O 1
ATOM 1455 N N . GLU A 1 177 ? 5.098 -7.418 2.844 1 95.56 177 GLU A N 1
ATOM 1456 C CA . GLU A 1 177 ? 5.227 -7.516 1.393 1 95.56 177 GLU A CA 1
ATOM 1457 C C . GLU A 1 177 ? 4.184 -6.652 0.687 1 95.56 177 GLU A C 1
ATOM 1459 O O . GLU A 1 177 ? 4.172 -6.566 -0.543 1 95.56 177 GLU A O 1
ATOM 1464 N N . VAL A 1 178 ? 3.422 -5.988 1.462 1 95.94 178 VAL A N 1
ATOM 1465 C CA . VAL A 1 178 ? 2.254 -5.312 0.908 1 95.94 178 VAL A CA 1
ATOM 1466 C C . VAL A 1 178 ? 2.701 -4.195 -0.033 1 95.94 178 VAL A C 1
ATOM 1468 O O . VAL A 1 178 ? 1.919 -3.723 -0.862 1 95.94 178 VAL A O 1
ATOM 1471 N N . TYR A 1 179 ? 3.951 -3.771 0.062 1 95.56 179 TYR A N 1
ATOM 1472 C CA . TYR A 1 179 ? 4.48 -2.764 -0.849 1 95.56 179 TYR A CA 1
ATOM 1473 C C . TYR A 1 179 ? 4.406 -3.242 -2.293 1 95.56 179 TYR A C 1
ATOM 1475 O O . TYR A 1 179 ? 4.398 -2.432 -3.223 1 95.56 179 TYR A O 1
ATOM 1483 N N . GLY A 1 180 ? 4.273 -4.512 -2.506 1 97.31 180 GLY A N 1
ATOM 1484 C CA . GLY A 1 180 ? 4.125 -5.066 -3.842 1 97.31 180 GLY A CA 1
ATOM 1485 C C . GLY A 1 180 ? 2.871 -4.594 -4.551 1 97.31 180 GLY A C 1
ATOM 1486 O O . GLY A 1 180 ? 2.783 -4.652 -5.777 1 97.31 180 GLY A O 1
ATOM 1487 N N . LEU A 1 181 ? 1.876 -4.156 -3.848 1 98.12 181 LEU A N 1
ATOM 1488 C CA . LEU A 1 181 ? 0.642 -3.635 -4.426 1 98.12 181 LEU A CA 1
ATOM 1489 C C . LEU A 1 181 ? 0.818 -2.184 -4.859 1 98.12 181 LEU A C 1
ATOM 1491 O O . LEU A 1 181 ? -0.029 -1.637 -5.57 1 98.12 181 LEU A O 1
ATOM 1495 N N . LEU A 1 182 ? 1.983 -1.551 -4.441 1 97.5 182 LEU A N 1
ATOM 1496 C CA . LEU A 1 182 ? 2.189 -0.119 -4.633 1 97.5 182 LEU A CA 1
ATOM 1497 C C . LEU A 1 182 ? 3.311 0.141 -5.633 1 97.5 182 LEU A C 1
ATOM 1499 O O . LEU A 1 182 ? 3.686 1.292 -5.867 1 97.5 182 LEU A O 1
ATOM 1503 N N . TYR A 1 183 ? 3.762 -0.831 -6.34 1 96.06 183 TYR A N 1
ATOM 1504 C CA . TYR A 1 183 ? 5.004 -0.779 -7.102 1 96.06 183 TYR A CA 1
ATOM 1505 C C . TYR A 1 183 ? 4.879 0.179 -8.281 1 96.06 183 TYR A C 1
ATOM 1507 O O . TYR A 1 183 ? 5.883 0.675 -8.797 1 96.06 183 TYR A O 1
ATOM 1515 N N . LYS A 1 184 ? 3.68 0.472 -8.719 1 96.75 184 LYS A N 1
ATOM 1516 C CA . LYS A 1 184 ? 3.512 1.339 -9.883 1 96.75 184 LYS A CA 1
ATOM 1517 C C . LYS A 1 184 ? 3.473 2.809 -9.469 1 96.75 184 LYS A C 1
ATOM 1519 O O . LYS A 1 184 ? 3.533 3.697 -10.32 1 96.75 184 LYS A O 1
ATOM 1524 N N . LEU A 1 185 ? 3.299 3.051 -8.219 1 97.5 185 LEU A N 1
ATOM 1525 C CA . LEU A 1 185 ? 3.281 4.426 -7.727 1 97.5 185 LEU A CA 1
ATOM 1526 C C . LEU A 1 185 ? 4.695 4.984 -7.633 1 97.5 185 LEU A C 1
ATOM 1528 O O . LEU A 1 185 ? 5.633 4.262 -7.285 1 97.5 185 LEU A O 1
ATOM 1532 N N . ASP A 1 186 ? 4.816 6.238 -8.055 1 98 186 ASP A N 1
ATOM 1533 C CA . ASP A 1 186 ? 6.098 6.926 -7.895 1 98 186 ASP A CA 1
ATOM 1534 C C . ASP A 1 186 ? 6.262 7.453 -6.473 1 98 186 ASP A C 1
ATOM 1536 O O . ASP A 1 186 ? 6.273 8.664 -6.25 1 98 186 ASP A O 1
ATOM 1540 N N . ILE A 1 187 ? 6.332 6.539 -5.488 1 98.44 187 ILE A N 1
ATOM 1541 C CA . ILE A 1 187 ? 6.5 6.867 -4.074 1 98.44 187 ILE A CA 1
ATOM 1542 C C . ILE A 1 187 ? 7.754 6.188 -3.533 1 98.44 187 ILE A C 1
ATOM 1544 O O . ILE A 1 187 ? 8.352 5.344 -4.207 1 98.44 187 ILE A O 1
ATOM 1548 N N . GLU A 1 188 ? 8.195 6.617 -2.455 1 98.12 188 GLU A N 1
ATOM 1549 C CA . GLU A 1 188 ? 9.305 6 -1.735 1 98.12 188 GLU A CA 1
ATOM 1550 C C . GLU A 1 188 ? 8.828 5.336 -0.446 1 98.12 188 GLU A C 1
ATOM 1552 O O . GLU A 1 188 ? 8.117 5.953 0.348 1 98.12 188 GLU A O 1
ATOM 1557 N N . ILE A 1 189 ? 9.133 4.086 -0.238 1 97.31 189 ILE A N 1
ATOM 1558 C CA . ILE A 1 189 ? 8.781 3.373 0.983 1 97.31 189 ILE A CA 1
ATOM 1559 C C . ILE A 1 189 ? 10.047 3.045 1.774 1 97.31 189 ILE A C 1
ATOM 1561 O O . ILE A 1 189 ? 10.945 2.377 1.266 1 97.31 189 ILE A O 1
ATOM 1565 N N . ASP A 1 190 ? 10.117 3.578 2.9 1 94.88 190 ASP A N 1
ATOM 1566 C CA . ASP A 1 190 ? 11.203 3.24 3.82 1 94.88 190 ASP A CA 1
ATOM 1567 C C . ASP A 1 190 ? 10.945 1.894 4.496 1 94.88 190 ASP A C 1
ATOM 1569 O O . ASP A 1 190 ? 10.062 1.776 5.344 1 94.88 190 ASP A O 1
ATOM 1573 N N . LYS A 1 191 ? 11.648 0.846 4.219 1 85.88 191 LYS A N 1
ATOM 1574 C CA . LYS A 1 191 ? 11.414 -0.519 4.68 1 85.88 191 LYS A CA 1
ATOM 1575 C C . LYS A 1 191 ? 12.016 -0.748 6.062 1 85.88 191 LYS A C 1
ATOM 1577 O O . LYS A 1 191 ? 11.82 -1.807 6.664 1 85.88 191 LYS A O 1
ATOM 1582 N N . ASN A 1 192 ? 12.867 0.185 6.641 1 78.62 192 ASN A N 1
ATOM 1583 C CA . ASN A 1 192 ? 13.484 0.092 7.961 1 78.62 192 ASN A CA 1
ATOM 1584 C C . ASN A 1 192 ? 12.602 0.712 9.039 1 78.62 192 ASN A C 1
ATOM 1586 O O . ASN A 1 192 ? 12.938 0.666 10.227 1 78.62 192 ASN A O 1
ATOM 1590 N N . SER A 1 193 ? 11.477 1.234 8.68 1 68.81 193 SER A N 1
ATOM 1591 C CA . SER A 1 193 ? 10.57 1.858 9.633 1 68.81 193 SER A CA 1
ATOM 1592 C C . SER A 1 193 ? 9.156 1.316 9.484 1 68.81 193 SER A C 1
ATOM 1594 O O . SER A 1 193 ? 8.766 0.874 8.398 1 68.81 193 SER A O 1
ATOM 1596 N N . MET B 1 1 ? -0.833 59.469 16.219 1 44.09 1 MET B N 1
ATOM 1597 C CA . MET B 1 1 ? -1.31 58.406 15.344 1 44.09 1 MET B CA 1
ATOM 1598 C C . MET B 1 1 ? -1.146 57.031 15.992 1 44.09 1 MET B C 1
ATOM 1600 O O . MET B 1 1 ? -0.101 56.75 16.578 1 44.09 1 MET B O 1
ATOM 1604 N N . LYS B 1 2 ? -2.141 56.344 16.391 1 57.19 2 LYS B N 1
ATOM 1605 C CA . LYS B 1 2 ? -2.002 55.125 17.156 1 57.19 2 LYS B CA 1
ATOM 1606 C C . LYS B 1 2 ? -1.128 54.094 16.422 1 57.19 2 LYS B C 1
ATOM 1608 O O . LYS B 1 2 ? -1.229 53.969 15.203 1 57.19 2 LYS B O 1
ATOM 1613 N N . PRO B 1 3 ? -0.101 53.531 17.062 1 62.59 3 PRO B N 1
ATOM 1614 C CA . PRO B 1 3 ? 0.771 52.594 16.328 1 62.59 3 PRO B CA 1
ATOM 1615 C C . PRO B 1 3 ? -0 51.469 15.648 1 62.59 3 PRO B C 1
ATOM 1617 O O . PRO B 1 3 ? -1.005 51 16.188 1 62.59 3 PRO B O 1
ATOM 1620 N N . THR B 1 4 ? 0.309 51.281 14.328 1 80.44 4 THR B N 1
ATOM 1621 C CA . THR B 1 4 ? -0.406 50.312 13.523 1 80.44 4 THR B CA 1
ATOM 1622 C C . THR B 1 4 ? 0.304 48.969 13.555 1 80.44 4 THR B C 1
ATOM 1624 O O . THR B 1 4 ? -0.2 47.969 13.016 1 80.44 4 THR B O 1
ATOM 1627 N N . PHE B 1 5 ? 1.525 48.969 14.227 1 87.44 5 PHE B N 1
ATOM 1628 C CA . PHE B 1 5 ? 2.24 47.719 14.281 1 87.44 5 PHE B CA 1
ATOM 1629 C C . PHE B 1 5 ? 2.938 47.531 15.625 1 87.44 5 PHE B C 1
ATOM 1631 O O . PHE B 1 5 ? 3.277 48.531 16.281 1 87.44 5 PHE B O 1
ATOM 1638 N N . ILE B 1 6 ? 3.047 46.469 16.234 1 93.19 6 ILE B N 1
ATOM 1639 C CA . ILE B 1 6 ? 3.785 46.062 17.422 1 93.19 6 ILE B CA 1
ATOM 1640 C C . ILE B 1 6 ? 4.93 45.125 17.016 1 93.19 6 ILE B C 1
ATOM 1642 O O . ILE B 1 6 ? 4.734 44.188 16.266 1 93.19 6 ILE B O 1
ATOM 1646 N N . THR B 1 7 ? 6.164 45.469 17.453 1 95.81 7 THR B N 1
ATOM 1647 C CA . THR B 1 7 ? 7.312 44.656 17.062 1 95.81 7 THR B CA 1
ATOM 1648 C C . THR B 1 7 ? 8.164 44.312 18.281 1 95.81 7 THR B C 1
ATOM 1650 O O . THR B 1 7 ? 8.242 45.094 19.234 1 95.81 7 THR B O 1
ATOM 1653 N N . ASP B 1 8 ? 8.734 43.094 18.25 1 97.06 8 ASP B N 1
ATOM 1654 C CA . ASP B 1 8 ? 9.766 42.688 19.203 1 97.06 8 ASP B CA 1
ATOM 1655 C C . ASP B 1 8 ? 9.234 42.75 20.625 1 97.06 8 ASP B C 1
ATOM 1657 O O . ASP B 1 8 ? 9.906 43.25 21.531 1 97.06 8 ASP B O 1
ATOM 1661 N N . GLN B 1 9 ? 8.008 42.312 20.781 1 96.69 9 GLN B N 1
ATOM 1662 C CA . GLN B 1 9 ? 7.406 42.281 22.109 1 96.69 9 GLN B CA 1
ATOM 1663 C C . GLN B 1 9 ? 7.121 40.844 22.531 1 96.69 9 GLN B C 1
ATOM 1665 O O . GLN B 1 9 ? 6.918 39.969 21.688 1 96.69 9 GLN B O 1
ATOM 1670 N N . ILE B 1 10 ? 7.246 40.562 23.828 1 98.31 10 ILE B N 1
ATOM 1671 C CA . ILE B 1 10 ? 6.875 39.281 24.422 1 98.31 10 ILE B CA 1
ATOM 1672 C C . ILE B 1 10 ? 5.602 39.438 25.234 1 98.31 10 ILE B C 1
ATOM 1674 O O . ILE B 1 10 ? 5.523 40.312 26.125 1 98.31 10 ILE B O 1
ATOM 1678 N N . PHE B 1 11 ? 4.605 38.75 24.938 1 97.69 11 PHE B N 1
ATOM 1679 C CA . PHE B 1 11 ? 3.381 38.625 25.719 1 97.69 11 PHE B CA 1
ATOM 1680 C C . PHE B 1 11 ? 3.361 37.312 26.469 1 97.69 11 PHE B C 1
ATOM 1682 O O . PHE B 1 11 ? 3.387 36.25 25.859 1 97.69 11 PHE B O 1
ATOM 1689 N N . GLU B 1 12 ? 3.416 37.406 27.766 1 98.31 12 GLU B N 1
ATOM 1690 C CA . GLU B 1 12 ? 3.58 36.188 28.547 1 98.31 12 GLU B CA 1
ATOM 1691 C C . GLU B 1 12 ? 2.518 36.094 29.641 1 98.31 12 GLU B C 1
ATOM 1693 O O . GLU B 1 12 ? 2.258 37.062 30.359 1 98.31 12 GLU B O 1
ATOM 1698 N N . ASN B 1 13 ? 1.858 34.938 29.672 1 98.25 13 ASN B N 1
ATOM 1699 C CA . ASN B 1 13 ? 0.911 34.625 30.734 1 98.25 13 ASN B CA 1
ATOM 1700 C C . ASN B 1 13 ? -0.278 35.594 30.734 1 98.25 13 ASN B C 1
ATOM 1702 O O . ASN B 1 13 ? -0.686 36.094 31.781 1 98.25 13 ASN B O 1
ATOM 1706 N N . ILE B 1 14 ? -0.756 35.812 29.578 1 97.88 14 ILE B N 1
ATOM 1707 C CA . ILE B 1 14 ? -1.901 36.719 29.453 1 97.88 14 ILE B CA 1
ATOM 1708 C C . ILE B 1 14 ? -3.123 35.938 28.984 1 97.88 14 ILE B C 1
ATOM 1710 O O . ILE B 1 14 ? -3.021 35.062 28.109 1 97.88 14 ILE B O 1
ATOM 1714 N N . ASP B 1 15 ? -4.262 36.062 29.594 1 98.25 15 ASP B N 1
ATOM 1715 C CA . ASP B 1 15 ? -5.539 35.531 29.109 1 98.25 15 ASP B CA 1
ATOM 1716 C C . ASP B 1 15 ? -6.238 36.531 28.188 1 98.25 15 ASP B C 1
ATOM 1718 O O . ASP B 1 15 ? -6.945 37.406 28.656 1 98.25 15 ASP B O 1
ATOM 1722 N N . PHE B 1 16 ? -6.074 36.344 26.953 1 96.94 16 PHE B N 1
ATOM 1723 C CA . PHE B 1 16 ? -6.594 37.281 25.984 1 96.94 16 PHE B CA 1
ATOM 1724 C C . PHE B 1 16 ? -8.094 37.094 25.797 1 96.94 16 PHE B C 1
ATOM 1726 O O . PHE B 1 16 ? -8.742 37.875 25.094 1 96.94 16 PHE B O 1
ATOM 1733 N N . THR B 1 17 ? -8.68 36.031 26.422 1 95.12 17 THR B N 1
ATOM 1734 C CA . THR B 1 17 ? -10.133 35.938 26.438 1 95.12 17 THR B CA 1
ATOM 1735 C C . THR B 1 17 ? -10.75 37.031 27.297 1 95.12 17 THR B C 1
ATOM 1737 O O . THR B 1 17 ? -11.914 37.375 27.109 1 95.12 17 THR B O 1
ATOM 1740 N N . GLN B 1 18 ? -9.922 37.594 28.234 1 94.06 18 GLN B N 1
ATOM 1741 C CA . GLN B 1 18 ? -10.352 38.656 29.141 1 94.06 18 GLN B CA 1
ATOM 1742 C C . GLN B 1 18 ? -9.844 40 28.672 1 94.06 18 GLN B C 1
ATOM 1744 O O . GLN B 1 18 ? -10.516 41.031 28.844 1 94.06 18 GLN B O 1
ATOM 1749 N N . HIS B 1 19 ? -8.695 40.062 28.141 1 89.56 19 HIS B N 1
ATOM 1750 C CA . HIS B 1 19 ? -8.031 41.25 27.625 1 89.56 19 HIS B CA 1
ATOM 1751 C C . HIS B 1 19 ? -7.797 41.156 26.125 1 89.56 19 HIS B C 1
ATOM 1753 O O . HIS B 1 19 ? -6.758 40.656 25.688 1 89.56 19 HIS B O 1
ATOM 1759 N N . GLN B 1 20 ? -8.578 41.719 25.406 1 88.44 20 GLN B N 1
ATOM 1760 C CA . GLN B 1 20 ? -8.516 41.531 23.953 1 88.44 20 GLN B CA 1
ATOM 1761 C C . GLN B 1 20 ? -7.242 42.125 23.375 1 88.44 20 GLN B C 1
ATOM 1763 O O . GLN B 1 20 ? -6.859 43.25 23.734 1 88.44 20 GLN B O 1
ATOM 1768 N N . LEU B 1 21 ? -6.594 41.312 22.641 1 90.94 21 LEU B N 1
ATOM 1769 C CA . LEU B 1 21 ? -5.438 41.812 21.891 1 90.94 21 LEU B CA 1
ATOM 1770 C C . LEU B 1 21 ? -5.852 42.875 20.891 1 90.94 21 LEU B C 1
ATOM 1772 O O . LEU B 1 21 ? -6.879 42.719 20.219 1 90.94 21 LEU B O 1
ATOM 1776 N N . GLU B 1 22 ? -5.125 43.938 20.844 1 88.69 22 GLU B N 1
ATOM 1777 C CA . GLU B 1 22 ? -5.449 45 19.891 1 88.69 22 GLU B CA 1
ATOM 1778 C C . GLU B 1 22 ? -5.176 44.531 18.453 1 88.69 22 GLU B C 1
ATOM 1780 O O . GLU B 1 22 ? -4.172 43.875 18.188 1 88.69 22 GLU B O 1
ATOM 1785 N N . ARG B 1 23 ? -6.152 44.875 17.594 1 88.44 23 ARG B N 1
ATOM 1786 C CA . ARG B 1 23 ? -6.004 44.5 16.188 1 88.44 23 ARG B CA 1
ATOM 1787 C C . ARG B 1 23 ? -4.906 45.344 15.516 1 88.44 23 ARG B C 1
ATOM 1789 O O . ARG B 1 23 ? -5.168 46.406 15 1 88.44 23 ARG B O 1
ATOM 1796 N N . LEU B 1 24 ? -3.725 44.906 15.602 1 86.81 24 LEU B N 1
ATOM 1797 C CA . LEU B 1 24 ? -2.535 45.531 15.031 1 86.81 24 LEU B CA 1
ATOM 1798 C C . LEU B 1 24 ? -1.718 44.5 14.242 1 86.81 24 LEU B C 1
ATOM 1800 O O . LEU B 1 24 ? -2.152 43.375 14.055 1 86.81 24 LEU B O 1
ATOM 1804 N N . GLU B 1 25 ? -0.744 45 13.539 1 94.88 25 GLU B N 1
ATOM 1805 C CA . GLU B 1 25 ? 0.254 44.125 12.938 1 94.88 25 GLU B CA 1
ATOM 1806 C C . GLU B 1 25 ? 1.329 43.75 13.945 1 94.88 25 GLU B C 1
ATOM 1808 O O . GLU B 1 25 ? 1.953 44.594 14.562 1 94.88 25 GLU B O 1
ATOM 1813 N N . TYR B 1 26 ? 1.497 42.469 14.07 1 97.31 26 TYR B N 1
ATOM 1814 C CA . TYR B 1 26 ? 2.51 41.969 14.992 1 97.31 26 TYR B CA 1
ATOM 1815 C C . TYR B 1 26 ? 3.691 41.375 14.234 1 97.31 26 TYR B C 1
ATOM 1817 O O . TYR B 1 26 ? 3.514 40.5 13.375 1 97.31 26 TYR B O 1
ATOM 1825 N N . ASN B 1 27 ? 4.836 41.938 14.516 1 97.62 27 ASN B N 1
ATOM 1826 C CA . ASN B 1 27 ? 6.059 41.5 13.867 1 97.62 27 ASN B CA 1
ATOM 1827 C C . ASN B 1 27 ? 7.121 41.094 14.8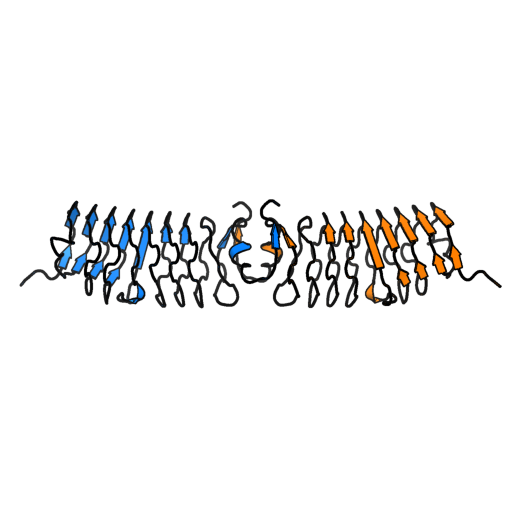91 1 97.62 27 ASN B C 1
ATOM 1829 O O . ASN B 1 27 ? 7.406 41.844 15.82 1 97.62 27 ASN B O 1
ATOM 1833 N N . GLN B 1 28 ? 7.68 39.906 14.734 1 98.31 28 GLN B N 1
ATOM 1834 C CA . GLN B 1 28 ? 8.75 39.438 15.609 1 98.31 28 GLN B CA 1
ATOM 1835 C C . GLN B 1 28 ? 8.312 39.469 17.062 1 98.31 28 GLN B C 1
ATOM 1837 O O . GLN B 1 28 ? 9.062 39.906 17.938 1 98.31 28 GLN B O 1
ATOM 1842 N N . CYS B 1 29 ? 7.098 39.062 17.297 1 98.5 29 CYS B N 1
ATOM 1843 C CA . CYS B 1 29 ? 6.574 39 18.656 1 98.5 29 CYS B CA 1
ATOM 1844 C C . CYS B 1 29 ? 6.492 37.562 19.125 1 98.5 29 CYS B C 1
ATOM 1846 O O . CYS B 1 29 ? 6.473 36.625 18.312 1 98.5 29 CYS B O 1
ATOM 1848 N N . ILE B 1 30 ? 6.582 37.344 20.406 1 98.81 30 ILE B N 1
ATOM 1849 C CA . ILE B 1 30 ? 6.43 36.031 21.031 1 98.81 30 ILE B CA 1
ATOM 1850 C C . ILE B 1 30 ? 5.234 36.031 21.984 1 98.81 30 ILE B C 1
ATOM 1852 O O . ILE B 1 30 ? 5.117 36.938 22.828 1 98.81 30 ILE B O 1
ATOM 1856 N N . PHE B 1 31 ? 4.359 35.188 21.781 1 98.69 31 PHE B N 1
ATOM 1857 C CA . PHE B 1 31 ? 3.273 34.906 22.703 1 98.69 31 PHE B CA 1
ATOM 1858 C C . PHE B 1 31 ? 3.533 33.625 23.469 1 98.69 31 PHE B C 1
ATOM 1860 O O . PHE B 1 31 ? 3.68 32.531 22.875 1 98.69 31 PHE B O 1
ATOM 1867 N N . ARG B 1 32 ? 3.68 33.688 24.812 1 98.81 32 ARG B N 1
ATOM 1868 C CA . ARG B 1 32 ? 4.016 32.531 25.609 1 98.81 32 ARG B CA 1
ATOM 1869 C C . ARG B 1 32 ? 2.977 32.281 26.703 1 98.81 32 ARG B C 1
ATOM 1871 O O . ARG B 1 32 ? 2.65 33.219 27.453 1 98.81 32 ARG B O 1
ATOM 1878 N N . ARG B 1 33 ? 2.4 31.094 26.75 1 98.75 33 ARG B N 1
ATOM 1879 C CA . ARG B 1 33 ? 1.432 30.719 27.781 1 98.75 33 ARG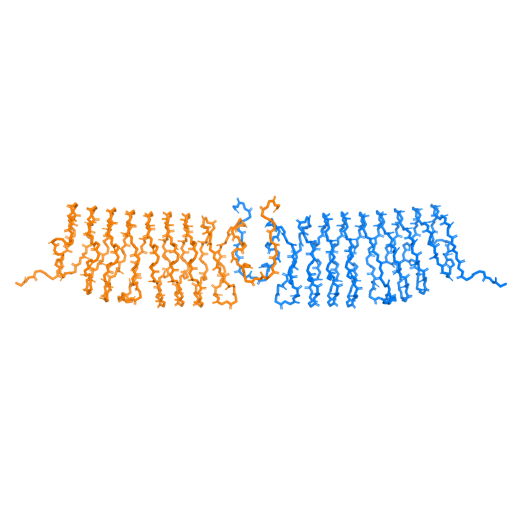 B CA 1
ATOM 1880 C C . ARG B 1 33 ? 0.274 31.703 27.828 1 98.75 33 ARG B C 1
ATOM 1882 O O . ARG B 1 33 ? -0.11 32.188 28.891 1 98.75 33 ARG B O 1
ATOM 1889 N N . CYS B 1 34 ? -0.16 32.031 26.656 1 98.75 34 CYS B N 1
ATOM 1890 C CA . CYS B 1 34 ? -1.326 32.906 26.547 1 98.75 34 CYS B CA 1
ATOM 1891 C C . CYS B 1 34 ? -2.568 32.094 26.172 1 98.75 34 CYS B C 1
ATOM 1893 O O . CYS B 1 34 ? -2.461 31 25.609 1 98.75 34 CYS B O 1
ATOM 1895 N N . ASN B 1 35 ? -3.711 32.531 26.531 1 98.69 35 ASN B N 1
ATOM 1896 C CA . ASN B 1 35 ? -4.984 31.906 26.188 1 98.69 35 ASN B CA 1
ATOM 1897 C C . ASN B 1 35 ? -5.781 32.75 25.203 1 98.69 35 ASN B C 1
ATOM 1899 O O . ASN B 1 35 ? -6.152 33.875 25.516 1 98.69 35 ASN B O 1
ATOM 1903 N N . PHE B 1 36 ? -5.996 32.188 24.031 1 98.31 36 PHE B N 1
ATOM 1904 C CA . PHE B 1 36 ? -6.773 32.875 23 1 98.31 36 PHE B CA 1
ATOM 1905 C C . PHE B 1 36 ? -8.07 32.125 22.719 1 98.31 36 PHE B C 1
ATOM 1907 O O . PHE B 1 36 ? -8.766 32.406 21.75 1 98.31 36 PHE B O 1
ATOM 1914 N N . GLU B 1 37 ? -8.438 31.141 23.531 1 98.31 37 GLU B N 1
ATOM 1915 C CA . GLU B 1 37 ? -9.555 30.234 23.25 1 98.31 37 GLU B CA 1
ATOM 1916 C C . GLU B 1 37 ? -10.82 31 22.922 1 98.31 37 GLU B C 1
ATOM 1918 O O . GLU B 1 37 ? -11.203 31.922 23.641 1 98.31 37 GLU B O 1
ATOM 1923 N N . TYR B 1 38 ? -11.43 30.781 21.719 1 97.31 38 TYR B N 1
ATOM 1924 C CA . TYR B 1 38 ? -12.68 31.344 21.219 1 97.31 38 TYR B CA 1
ATOM 1925 C C . TYR B 1 38 ? -12.523 32.812 20.906 1 97.31 38 TYR B C 1
ATOM 1927 O O . TYR B 1 38 ? -13.516 33.5 20.625 1 97.31 38 TYR B O 1
ATOM 1935 N N . SER B 1 39 ? -11.273 33.312 20.953 1 96.81 39 SER B N 1
ATOM 1936 C CA . SER B 1 39 ? -11.07 34.719 20.609 1 96.81 39 SER B CA 1
ATOM 1937 C C . SER B 1 39 ? -11.219 34.969 19.109 1 96.81 39 SER B C 1
ATOM 1939 O O . SER B 1 39 ? -11.328 34 18.328 1 96.81 39 SER B O 1
ATOM 1941 N N . ASN B 1 40 ? -11.383 36.25 18.812 1 96.69 40 ASN B N 1
ATOM 1942 C CA . ASN B 1 40 ? -11.484 36.656 17.422 1 96.69 40 ASN B CA 1
ATOM 1943 C C . ASN B 1 40 ? -10.211 37.344 16.938 1 96.69 40 ASN B C 1
ATOM 1945 O O . ASN B 1 40 ? -9.953 38.469 17.281 1 96.69 40 ASN B O 1
ATOM 1949 N N . LEU B 1 41 ? -9.438 36.625 16.125 1 96.38 41 LEU B N 1
ATOM 1950 C CA . LEU B 1 41 ? -8.203 37.188 15.594 1 96.38 41 LEU B CA 1
ATOM 1951 C C . LEU B 1 41 ? -8.375 37.594 14.133 1 96.38 41 LEU B C 1
ATOM 1953 O O . LEU B 1 41 ? -7.391 37.75 13.406 1 96.38 41 LEU B O 1
ATOM 1957 N N . SER B 1 42 ? -9.656 37.75 13.703 1 96.12 42 SER B N 1
ATOM 1958 C CA . SER B 1 42 ? -9.922 38.125 12.312 1 96.12 42 SER B CA 1
ATOM 1959 C C . SER B 1 42 ? -9.227 39.406 11.953 1 96.12 42 SER B C 1
ATOM 1961 O O . SER B 1 42 ? -9.281 40.406 12.703 1 96.12 42 SER B O 1
ATOM 1963 N N . GLY B 1 43 ? -8.539 39.406 10.852 1 94.56 43 GLY B N 1
ATOM 1964 C CA . GLY B 1 43 ? -7.918 40.594 10.312 1 94.56 43 GLY B CA 1
ATOM 1965 C C . GLY B 1 43 ? -6.551 40.875 10.914 1 94.56 43 GLY B C 1
ATOM 1966 O O . GLY B 1 43 ? -5.879 41.844 10.523 1 94.56 43 GLY B O 1
ATOM 1967 N N . PHE B 1 44 ? -6.074 40.094 11.812 1 95.75 44 PHE B N 1
ATOM 1968 C CA . PHE B 1 44 ? -4.758 40.281 12.414 1 95.75 44 PHE B CA 1
ATOM 1969 C C . PHE B 1 44 ? -3.656 39.844 11.445 1 95.75 44 PHE B C 1
ATOM 1971 O O . PHE B 1 44 ? -3.885 39.031 10.562 1 95.75 44 PHE B O 1
ATOM 1978 N N . ASN B 1 45 ? -2.582 40.469 11.609 1 96.75 45 ASN B N 1
ATOM 1979 C CA . ASN B 1 45 ? -1.387 40.125 10.859 1 96.75 45 ASN B CA 1
ATOM 1980 C C . ASN B 1 45 ? -0.24 39.719 11.781 1 96.75 45 ASN B C 1
ATOM 1982 O O . ASN B 1 45 ? 0.206 40.5 12.609 1 96.75 45 ASN B O 1
ATOM 1986 N N . PHE B 1 46 ? 0.216 38.531 11.625 1 97.88 46 PHE B N 1
ATOM 1987 C CA . PHE B 1 46 ? 1.364 38.031 12.375 1 97.88 46 PHE B CA 1
ATOM 1988 C C . PHE B 1 46 ? 2.51 37.688 11.438 1 97.88 46 PHE B C 1
ATOM 1990 O O . PHE B 1 46 ? 2.363 36.812 10.57 1 97.88 46 PHE B O 1
ATOM 1997 N N . THR B 1 47 ? 3.623 38.344 11.602 1 98.12 47 THR B N 1
ATOM 1998 C CA . THR B 1 47 ? 4.801 38.094 10.773 1 98.12 47 THR B CA 1
ATOM 1999 C C . THR B 1 47 ? 6.008 37.75 11.648 1 98.12 47 THR B C 1
ATOM 2001 O O . THR B 1 47 ? 6.344 38.531 12.562 1 98.12 47 THR B O 1
ATOM 2004 N N . ASN B 1 48 ? 6.625 36.625 11.422 1 98.5 48 ASN B N 1
ATOM 2005 C CA . ASN B 1 48 ? 7.797 36.188 12.18 1 98.5 48 ASN B CA 1
ATOM 2006 C C . ASN B 1 48 ? 7.5 36.125 13.672 1 98.5 48 ASN B C 1
ATOM 2008 O O . ASN B 1 48 ? 8.297 36.625 14.492 1 98.5 48 ASN B O 1
ATOM 2012 N N . CYS B 1 49 ? 6.32 35.625 13.953 1 98.75 49 CYS B N 1
ATOM 2013 C CA . CYS B 1 49 ? 5.914 35.531 15.352 1 98.75 49 CYS B CA 1
ATOM 2014 C C . CYS B 1 49 ? 6.008 34.062 15.836 1 98.75 49 CYS B C 1
ATOM 2016 O O . CYS B 1 49 ? 6.078 33.156 15.031 1 98.75 49 CYS B O 1
ATOM 2018 N N . GLU B 1 50 ? 6.059 33.906 17.156 1 98.94 50 GLU B N 1
ATOM 2019 C CA . GLU B 1 50 ? 6.031 32.594 17.781 1 98.94 50 GLU B CA 1
ATOM 2020 C C . GLU B 1 50 ? 4.93 32.5 18.844 1 98.94 50 GLU B C 1
ATOM 2022 O O . GLU B 1 50 ? 4.742 33.438 19.625 1 98.94 50 GLU B O 1
ATOM 2027 N N . PHE B 1 51 ? 4.195 31.516 18.766 1 98.94 51 PHE B N 1
ATOM 2028 C CA . PHE B 1 51 ? 3.264 31.141 19.828 1 98.94 51 PHE B CA 1
ATOM 2029 C C . PHE B 1 51 ? 3.756 29.891 20.562 1 98.94 51 PHE B C 1
ATOM 2031 O O . PHE B 1 51 ? 3.984 28.859 19.938 1 98.94 51 PHE B O 1
ATOM 2038 N N . ILE B 1 52 ? 3.971 29.984 21.859 1 98.94 52 ILE B N 1
ATOM 2039 C CA . ILE B 1 52 ? 4.531 28.891 22.641 1 98.94 52 ILE B CA 1
ATOM 2040 C C . ILE B 1 52 ? 3.602 28.562 23.812 1 98.94 52 ILE B C 1
ATOM 2042 O O . ILE B 1 52 ? 3.281 29.438 24.625 1 98.94 52 ILE B O 1
ATOM 2046 N N . GLU B 1 53 ? 3.164 27.328 23.906 1 98.88 53 GLU B N 1
ATOM 2047 C CA . GLU B 1 53 ? 2.316 26.875 25 1 98.88 53 GLU B CA 1
ATOM 2048 C C . GLU B 1 53 ? 1.065 27.734 25.125 1 98.88 53 GLU B C 1
ATOM 2050 O O . GLU B 1 53 ? 0.696 28.141 26.219 1 98.88 53 GLU B O 1
ATOM 2055 N N . CYS B 1 54 ? 0.474 28.016 23.984 1 98.94 54 CYS B N 1
ATOM 2056 C CA . CYS B 1 54 ? -0.746 28.812 23.953 1 98.94 54 CYS B CA 1
ATOM 2057 C C . CYS B 1 54 ? -1.964 27.953 23.672 1 98.94 54 CYS B C 1
ATOM 2059 O O . CYS B 1 54 ? -1.828 26.828 23.188 1 98.94 54 CYS B O 1
ATOM 2061 N N . ASN B 1 55 ? -3.117 28.391 24.078 1 98.94 55 ASN B N 1
ATOM 2062 C CA . ASN B 1 55 ? -4.402 27.828 23.672 1 98.94 55 ASN B CA 1
ATOM 2063 C C . ASN B 1 55 ? -5.09 28.688 22.625 1 98.94 55 ASN B C 1
ATOM 2065 O O . ASN B 1 55 ? -5.527 29.812 22.938 1 98.94 55 ASN B O 1
ATOM 2069 N N . LEU B 1 56 ? -5.164 28.219 21.453 1 98.75 56 LEU B N 1
ATOM 2070 C CA . LEU B 1 56 ? -5.785 28.953 20.359 1 98.75 56 LEU B CA 1
ATOM 2071 C C . LEU B 1 56 ? -7.035 28.234 19.859 1 98.75 56 LEU B C 1
ATOM 2073 O O . LEU B 1 56 ? -7.488 28.469 18.734 1 98.75 56 LEU B O 1
ATOM 2077 N N . SER B 1 57 ? -7.59 27.328 20.672 1 98.81 57 SER B N 1
ATOM 2078 C CA . SER B 1 57 ? -8.719 26.5 20.234 1 98.81 57 SER B CA 1
ATOM 2079 C C . SER B 1 57 ? -9.914 27.375 19.859 1 98.81 57 SER B C 1
ATOM 2081 O O . SER B 1 57 ? -10.25 28.312 20.594 1 98.81 57 SER B O 1
ATOM 2083 N N . MET B 1 58 ? -10.484 27.125 18.734 1 98.62 58 MET B N 1
ATOM 2084 C CA . MET B 1 58 ? -11.742 27.688 18.25 1 98.62 58 MET B CA 1
ATOM 2085 C C . MET B 1 58 ? -11.594 29.172 17.953 1 98.62 58 MET B C 1
ATOM 2087 O O . MET B 1 58 ? -12.586 29.906 17.922 1 98.62 58 MET B O 1
ATOM 2091 N N . VAL B 1 59 ? -10.43 29.625 17.734 1 98.38 59 VAL B N 1
ATOM 2092 C CA . VAL B 1 59 ? -10.211 31.031 17.375 1 98.38 59 VAL B CA 1
ATOM 2093 C C . VAL B 1 59 ? -10.727 31.281 15.969 1 98.38 59 VAL B C 1
ATOM 2095 O O . VAL B 1 59 ? -10.578 30.453 15.086 1 98.38 59 VAL B O 1
ATOM 2098 N N . LYS B 1 60 ? -11.367 32.469 15.773 1 97.81 60 LYS B N 1
ATOM 2099 C CA . LYS B 1 60 ? -11.773 32.875 14.438 1 97.81 60 LYS B CA 1
ATOM 2100 C C . LYS B 1 60 ? -10.594 33.469 13.672 1 97.81 60 LYS B C 1
ATOM 2102 O O . LYS B 1 60 ? -9.898 34.375 14.18 1 97.81 60 LYS B O 1
ATOM 2107 N N . LEU B 1 61 ? -10.438 33.031 12.438 1 98.06 61 LEU B N 1
ATOM 2108 C CA . LEU B 1 61 ? -9.219 33.375 11.719 1 98.06 61 LEU B CA 1
ATOM 2109 C C . LEU B 1 61 ? -9.547 34.062 10.406 1 98.06 61 LEU B C 1
ATOM 2111 O O . LEU B 1 61 ? -8.711 34.125 9.5 1 98.06 61 LEU B O 1
ATOM 2115 N N . LEU B 1 62 ? -10.727 34.656 10.258 1 97.88 62 LEU B N 1
ATOM 2116 C CA . LEU B 1 62 ? -11.133 35.281 8.992 1 97.88 62 LEU B CA 1
ATOM 2117 C C . LEU B 1 62 ? -10.148 36.375 8.578 1 97.88 62 LEU B C 1
ATOM 2119 O O . LEU B 1 62 ? -10 37.375 9.266 1 97.88 62 LEU B O 1
ATOM 2123 N N . LYS B 1 63 ? -9.414 36.125 7.48 1 97.31 63 LYS B N 1
ATOM 2124 C CA . LYS B 1 63 ? -8.469 37.062 6.871 1 97.31 63 LYS B CA 1
ATOM 2125 C C . LYS B 1 63 ? -7.273 37.312 7.785 1 97.31 63 LYS B C 1
ATOM 2127 O O . LYS B 1 63 ? -6.648 38.375 7.727 1 97.31 63 LYS B O 1
ATOM 2132 N N . THR B 1 64 ? -7.043 36.469 8.648 1 97.69 64 THR B N 1
ATOM 2133 C CA . THR B 1 64 ? -5.816 36.531 9.438 1 97.69 64 THR B CA 1
ATOM 2134 C C . THR B 1 64 ? -4.605 36.188 8.578 1 97.69 64 THR B C 1
ATOM 2136 O O . THR B 1 64 ? -4.656 35.25 7.781 1 97.69 64 THR B O 1
ATOM 2139 N N . ALA B 1 65 ? -3.568 36.969 8.734 1 97.69 65 ALA B N 1
ATOM 2140 C CA . ALA B 1 65 ? -2.332 36.688 8.008 1 97.69 65 ALA B CA 1
ATOM 2141 C C . ALA B 1 65 ? -1.288 36.031 8.922 1 97.69 65 ALA B C 1
ATOM 2143 O O . ALA B 1 65 ? -0.883 36.625 9.922 1 97.69 65 ALA B O 1
ATOM 2144 N N . PHE B 1 66 ? -0.887 34.875 8.578 1 98.31 66 PHE B N 1
ATOM 2145 C CA . PHE B 1 66 ? 0.261 34.188 9.18 1 98.31 66 PHE B CA 1
ATOM 2146 C C . PHE B 1 66 ? 1.42 34.125 8.195 1 98.31 66 PHE B C 1
ATOM 2148 O O . PHE B 1 66 ? 1.305 33.5 7.145 1 98.31 66 PHE B O 1
ATOM 2155 N N . ARG B 1 67 ? 2.473 34.781 8.531 1 98.31 67 ARG B N 1
ATOM 2156 C CA . ARG B 1 67 ? 3.67 34.75 7.699 1 98.31 67 ARG B CA 1
ATOM 2157 C C . ARG B 1 67 ? 4.902 34.406 8.531 1 98.31 67 ARG B C 1
ATOM 2159 O O . ARG B 1 67 ? 5.336 35.188 9.367 1 98.31 67 ARG B O 1
ATOM 2166 N N . GLU B 1 68 ? 5.473 33.219 8.281 1 98.38 68 GLU B N 1
ATOM 2167 C CA . GLU B 1 68 ? 6.617 32.719 9.031 1 98.38 68 GLU B CA 1
ATOM 2168 C C . GLU B 1 68 ? 6.316 32.656 10.531 1 98.38 68 GLU B C 1
ATOM 2170 O O . GLU B 1 68 ? 7.078 33.219 11.336 1 98.38 68 GLU B O 1
ATOM 2175 N N . VAL B 1 69 ? 5.246 32 10.828 1 98.81 69 VAL B N 1
ATOM 2176 C CA . VAL B 1 69 ? 4.824 31.891 12.219 1 98.81 69 VAL B CA 1
ATOM 2177 C C . VAL B 1 69 ? 5.133 30.484 12.742 1 98.81 69 VAL B C 1
ATOM 2179 O O . VAL B 1 69 ? 4.965 29.5 12.023 1 98.81 69 VAL B O 1
ATOM 2182 N N . ILE B 1 70 ? 5.59 30.406 13.977 1 98.94 70 ILE B N 1
ATOM 2183 C CA . ILE B 1 70 ? 5.898 29.109 14.594 1 98.94 70 ILE B CA 1
ATOM 2184 C C . ILE B 1 70 ? 4.953 28.875 15.773 1 98.94 70 ILE B C 1
ATOM 2186 O O . ILE B 1 70 ? 4.805 29.734 16.641 1 98.94 70 ILE B O 1
ATOM 2190 N N . PHE B 1 71 ? 4.34 27.75 15.758 1 98.94 71 PHE B N 1
ATOM 2191 C CA . PHE B 1 71 ? 3.549 27.281 16.891 1 98.94 71 PHE B CA 1
ATOM 2192 C C . PHE B 1 71 ? 4.246 26.141 17.609 1 98.94 71 PHE B C 1
ATOM 2194 O O . PHE B 1 71 ? 4.605 25.141 16.984 1 98.94 71 PHE B O 1
ATOM 2201 N N . LYS B 1 72 ? 4.461 26.297 18.891 1 98.94 72 LYS B N 1
ATOM 2202 C CA . LYS B 1 72 ? 5.094 25.25 19.703 1 98.94 72 LYS B CA 1
ATOM 2203 C C . LYS B 1 72 ? 4.234 24.891 20.906 1 98.94 72 LYS B C 1
ATOM 2205 O O . LYS B 1 72 ? 3.891 25.766 21.703 1 98.94 72 LYS B O 1
ATOM 2210 N N . ASP B 1 73 ? 3.881 23.609 21.016 1 98.94 73 ASP B N 1
ATOM 2211 C CA . ASP B 1 73 ? 3.143 23.094 22.172 1 98.94 73 ASP B CA 1
ATOM 2212 C C . ASP B 1 73 ? 1.851 23.875 22.391 1 98.94 73 ASP B C 1
ATOM 2214 O O . ASP B 1 73 ? 1.549 24.281 23.516 1 98.94 73 ASP B O 1
ATOM 2218 N N . CYS B 1 74 ? 1.149 24.094 21.297 1 98.94 74 CYS B N 1
ATOM 2219 C CA . CYS B 1 74 ? -0.099 24.844 21.359 1 98.94 74 CYS B CA 1
ATOM 2220 C C . CYS B 1 74 ? -1.301 23.922 21.203 1 98.94 74 CYS B C 1
ATOM 2222 O O . CYS B 1 74 ? -1.216 22.891 20.516 1 98.94 74 CYS B O 1
ATOM 2224 N N . LYS B 1 75 ? -2.396 24.266 21.891 1 98.88 75 LYS B N 1
ATOM 2225 C CA . LYS B 1 75 ? -3.709 23.672 21.625 1 98.88 75 LYS B CA 1
ATOM 2226 C C . LYS B 1 75 ? -4.469 24.453 20.562 1 98.88 75 LYS B C 1
ATOM 2228 O O . LYS B 1 75 ? -4.77 25.641 20.75 1 98.88 75 LYS B O 1
ATOM 2233 N N . MET B 1 76 ? -4.734 23.828 19.531 1 98.75 76 MET B N 1
ATOM 2234 C CA . MET B 1 76 ? -5.27 24.5 18.359 1 98.75 76 MET B CA 1
ATOM 2235 C C . MET B 1 76 ? -6.418 23.719 17.734 1 98.75 76 MET B C 1
ATOM 2237 O O . MET B 1 76 ? -6.395 23.406 16.547 1 98.75 76 MET B O 1
ATOM 2241 N N . LEU B 1 77 ? -7.422 23.422 18.5 1 98.88 77 LEU B N 1
ATOM 2242 C CA . LEU B 1 77 ? -8.555 22.609 18.078 1 98.88 77 LEU B CA 1
ATOM 2243 C C . LEU B 1 77 ? -9.523 23.422 17.234 1 98.88 77 LEU B C 1
ATOM 2245 O O . LEU B 1 77 ? -9.805 24.578 17.531 1 98.88 77 LEU B O 1
ATOM 2249 N N . GLY B 1 78 ? -10.039 22.828 16.188 1 98.75 78 GLY B N 1
ATOM 2250 C CA . GLY B 1 78 ? -11.188 23.359 15.461 1 98.75 78 GLY B CA 1
ATOM 2251 C C . GLY B 1 78 ? -10.883 24.672 14.75 1 98.75 78 GLY B C 1
ATOM 2252 O O . GLY B 1 78 ? -11.742 25.562 14.688 1 98.75 78 GLY B O 1
ATOM 2253 N N . LEU B 1 79 ? -9.719 24.844 14.227 1 98.81 79 LEU B N 1
ATOM 2254 C CA . LEU B 1 79 ? -9.352 26.062 13.531 1 98.81 79 LEU B CA 1
ATOM 2255 C C . LEU B 1 79 ? -9.648 25.969 12.039 1 98.81 79 LEU B C 1
ATOM 2257 O O . LEU B 1 79 ? -9.445 24.906 11.43 1 98.81 79 LEU B O 1
ATOM 2261 N N . HIS B 1 80 ? -10.148 27.062 11.469 1 98.75 80 HIS B N 1
ATOM 2262 C CA . HIS B 1 80 ? -10.438 27.125 10.039 1 98.75 80 HIS B CA 1
ATOM 2263 C C . HIS B 1 80 ? -9.375 27.922 9.297 1 98.75 80 HIS B C 1
ATOM 2265 O O . HIS B 1 80 ? -9.586 29.109 8.984 1 98.75 80 HIS B O 1
ATOM 2271 N N . PHE B 1 81 ? -8.336 27.25 8.875 1 98.38 81 PHE B N 1
ATOM 2272 C CA . PHE B 1 81 ? -7.207 27.953 8.273 1 98.38 81 PHE B CA 1
ATOM 2273 C C . PHE B 1 81 ? -7.547 28.406 6.863 1 98.38 81 PHE B C 1
ATOM 2275 O O . PHE B 1 81 ? -6.871 29.281 6.309 1 98.38 81 PHE B O 1
ATOM 2282 N N . TYR B 1 82 ? -8.609 27.812 6.328 1 96.38 82 TYR B N 1
ATOM 2283 C CA . TYR B 1 82 ? -9.016 28.219 4.988 1 96.38 82 TYR B CA 1
ATOM 2284 C C . TYR B 1 82 ? -9.539 29.656 4.988 1 96.38 82 TYR B C 1
ATOM 2286 O O . TYR B 1 82 ? -9.656 30.281 3.932 1 96.38 82 TYR B O 1
ATOM 2294 N N . ASP B 1 83 ? -9.875 30.188 6.098 1 97.25 83 ASP B N 1
ATOM 2295 C CA . ASP B 1 83 ? -10.359 31.547 6.242 1 97.25 83 ASP B CA 1
ATOM 2296 C C . ASP B 1 83 ? -9.203 32.562 6.238 1 97.25 83 ASP B C 1
ATOM 2298 O O . ASP B 1 83 ? -9.414 33.75 6.059 1 97.25 83 ASP B O 1
ATOM 2302 N N . CYS B 1 84 ? -8.031 32.062 6.355 1 97.88 84 CYS B N 1
ATOM 2303 C CA . CYS B 1 84 ? -6.875 32.938 6.496 1 97.88 84 CYS B CA 1
ATOM 2304 C C . CYS B 1 84 ? -6.562 33.656 5.184 1 97.88 84 CYS B C 1
ATOM 2306 O O . CYS B 1 84 ? -7.02 33.219 4.121 1 97.88 84 CYS B O 1
ATOM 2308 N N . HIS B 1 85 ? -5.812 34.75 5.305 1 95.81 85 HIS B N 1
ATOM 2309 C CA . HIS B 1 85 ? -5.23 35.375 4.125 1 95.81 85 HIS B CA 1
ATOM 2310 C C . HIS B 1 85 ? -4.266 34.438 3.418 1 95.81 85 HIS B C 1
ATOM 2312 O O . HIS B 1 85 ? -3.314 33.938 4.027 1 95.81 85 HIS B O 1
ATOM 2318 N N . GLU B 1 86 ? -4.48 34.25 2.244 1 94.56 86 GLU B N 1
ATOM 2319 C CA . GLU B 1 86 ? -3.789 33.188 1.508 1 94.56 86 GLU B CA 1
ATOM 2320 C C . GLU B 1 86 ? -2.355 33.594 1.18 1 94.56 86 GLU B C 1
ATOM 2322 O O . GLU B 1 86 ? -1.445 32.781 1.215 1 94.56 86 GLU B O 1
ATOM 2327 N N . PHE B 1 87 ? -2.203 34.812 0.858 1 93.81 87 PHE B N 1
ATOM 2328 C CA . PHE B 1 87 ? -0.905 35.281 0.373 1 93.81 87 PHE B CA 1
ATOM 2329 C C . PHE B 1 87 ? 0.141 35.219 1.479 1 93.81 87 PHE B C 1
ATOM 2331 O O . PHE B 1 87 ? -0.001 35.844 2.52 1 93.81 87 PHE B O 1
ATOM 2338 N N . GLY B 1 88 ? 1.057 34.438 1.263 1 93.5 88 GLY B N 1
ATOM 2339 C CA . GLY B 1 88 ? 2.189 34.344 2.168 1 93.5 88 GLY B CA 1
ATOM 2340 C C . GLY B 1 88 ? 1.924 33.438 3.361 1 93.5 88 GLY B C 1
ATOM 2341 O O . GLY B 1 88 ? 2.711 33.406 4.309 1 93.5 88 GLY B O 1
ATOM 2342 N N . LEU B 1 89 ? 0.852 32.812 3.344 1 97.31 89 LEU B N 1
ATOM 2343 C CA . LEU B 1 89 ? 0.507 31.906 4.426 1 97.31 89 LEU B CA 1
ATOM 2344 C C . LEU B 1 89 ? 1.638 30.922 4.68 1 97.31 89 LEU B C 1
ATOM 2346 O O . LEU B 1 89 ? 2 30.141 3.795 1 97.31 89 LEU B O 1
ATOM 2350 N N . SER B 1 90 ? 2.293 31.062 5.84 1 98.19 90 SER B N 1
ATOM 2351 C CA . SER B 1 90 ? 3.449 30.25 6.203 1 98.19 90 SER B CA 1
ATOM 2352 C C . SER B 1 90 ? 3.521 30.047 7.711 1 98.19 90 SER B C 1
ATOM 2354 O O . SER B 1 90 ? 3.553 31 8.477 1 98.19 90 SER B O 1
ATOM 2356 N N . PHE B 1 91 ? 3.531 28.781 8.078 1 98.38 91 PHE B N 1
ATOM 2357 C CA . PHE B 1 91 ? 3.658 28.453 9.492 1 98.38 91 PHE B CA 1
ATOM 2358 C C . PHE B 1 91 ? 4.297 27.094 9.68 1 98.38 91 PHE B C 1
ATOM 2360 O O . PHE B 1 91 ? 4.48 26.344 8.711 1 98.38 91 PHE B O 1
ATOM 2367 N N . GLU B 1 92 ? 4.723 26.844 10.93 1 98.81 92 GLU B N 1
ATOM 2368 C CA . GLU B 1 92 ? 5.238 25.562 11.391 1 98.81 92 GLU B CA 1
ATOM 2369 C C . GLU B 1 92 ? 4.609 25.156 12.719 1 98.81 92 GLU B C 1
ATOM 2371 O O . GLU B 1 92 ? 4.312 26.016 13.555 1 98.81 92 GLU B O 1
ATOM 2376 N N . PHE B 1 93 ? 4.469 23.875 12.875 1 98.94 93 PHE B N 1
ATOM 2377 C CA . PHE B 1 93 ? 3.857 23.344 14.086 1 98.94 93 PHE B CA 1
ATOM 2378 C C . PHE B 1 93 ? 4.777 22.344 14.766 1 98.94 93 PHE B C 1
ATOM 2380 O O . PHE B 1 93 ? 5.293 21.422 14.109 1 98.94 93 PHE B O 1
ATOM 2387 N N . GLU B 1 94 ? 5.047 22.5 16 1 98.94 94 GLU B N 1
ATOM 2388 C CA . GLU B 1 94 ? 5.812 21.547 16.797 1 98.94 94 GLU B CA 1
ATOM 2389 C C . GLU B 1 94 ? 5.102 21.234 18.109 1 98.94 94 GLU B C 1
ATOM 2391 O O . GLU B 1 94 ? 4.898 22.125 18.953 1 98.94 94 GLU B O 1
ATOM 2396 N N . GLY B 1 95 ? 4.758 20 18.281 1 98.88 95 GLY B N 1
ATOM 2397 C CA . GLY B 1 95 ? 4.105 19.594 19.516 1 98.88 95 GLY B CA 1
ATOM 2398 C C . GLY B 1 95 ? 2.701 20.156 19.656 1 98.88 95 GLY B C 1
ATOM 2399 O O . GLY B 1 95 ? 2.26 20.469 20.766 1 98.88 95 GLY B O 1
ATOM 2400 N N . CYS B 1 96 ? 2.01 20.344 18.594 1 98.94 96 CYS B N 1
ATOM 2401 C CA . CYS B 1 96 ? 0.712 21 18.625 1 98.94 96 CYS B CA 1
ATOM 2402 C C . CYS B 1 96 ? -0.423 20 18.516 1 98.94 96 CYS B C 1
ATOM 2404 O O . CYS B 1 96 ? -0.218 18.875 18.047 1 98.94 96 CYS B O 1
ATOM 2406 N N . ILE B 1 97 ? -1.594 20.344 19.016 1 98.94 97 ILE B N 1
ATOM 2407 C CA . ILE B 1 97 ? -2.834 19.594 18.828 1 98.94 97 ILE B CA 1
ATOM 2408 C C . ILE B 1 97 ? -3.773 20.359 17.906 1 98.94 97 ILE B C 1
ATOM 2410 O O . ILE B 1 97 ? -4.359 21.375 18.312 1 98.94 97 ILE B O 1
ATOM 2414 N N . LEU B 1 98 ? -3.934 19.859 16.703 1 98.88 98 LEU B N 1
ATOM 2415 C CA . LEU B 1 98 ? -4.703 20.578 15.695 1 98.88 98 LEU B CA 1
ATOM 2416 C C . LEU B 1 98 ? -6.012 19.859 15.398 1 98.88 98 LEU B C 1
ATOM 2418 O O . LEU B 1 98 ? -6.672 20.141 14.398 1 98.88 98 LEU B O 1
ATOM 2422 N N . ASN B 1 99 ? -6.492 18.969 16.312 1 98.88 99 ASN B N 1
ATOM 2423 C CA . ASN B 1 99 ? -7.641 18.109 16.047 1 98.88 99 ASN B CA 1
ATOM 2424 C C . ASN B 1 99 ? -8.828 18.922 15.516 1 98.88 99 ASN B C 1
ATOM 2426 O O . ASN B 1 99 ? -9.109 20.016 16 1 98.88 99 ASN B O 1
ATOM 2430 N N . ASN B 1 100 ? -9.461 18.375 14.477 1 98.88 100 ASN B N 1
ATOM 2431 C CA . ASN B 1 100 ? -10.711 18.875 13.93 1 98.88 100 ASN B CA 1
ATOM 2432 C C . ASN B 1 100 ? -10.523 20.234 13.258 1 98.88 100 ASN B C 1
ATOM 2434 O O . ASN B 1 100 ? -11.492 20.938 12.977 1 98.88 100 ASN B O 1
ATOM 2438 N N . SER B 1 101 ? -9.328 20.656 13.008 1 98.94 101 SER B N 1
ATOM 2439 C CA . SER B 1 101 ? -9.062 21.859 12.219 1 98.94 101 SER B CA 1
ATOM 2440 C C . SER B 1 101 ? -9.117 21.562 10.727 1 98.94 101 SER B C 1
ATOM 2442 O O . SER B 1 101 ? -9.203 20.406 10.32 1 98.94 101 SER B O 1
ATOM 2444 N N . THR B 1 102 ? -9.195 22.625 9.922 1 98.88 102 THR B N 1
ATOM 2445 C CA . THR B 1 102 ? -9.297 22.406 8.484 1 98.88 102 THR B CA 1
ATOM 2446 C C . THR B 1 102 ? -8.336 23.328 7.727 1 98.88 102 THR B C 1
ATOM 2448 O O . THR B 1 102 ? -8.211 24.5 8.047 1 98.88 102 THR B O 1
ATOM 2451 N N . PHE B 1 103 ? -7.617 22.734 6.801 1 98.81 103 PHE B N 1
ATOM 2452 C CA . PHE B 1 103 ? -6.762 23.422 5.848 1 98.81 103 PHE B CA 1
ATOM 2453 C C . PHE B 1 103 ? -7.344 23.344 4.441 1 98.81 103 PHE B C 1
ATOM 2455 O O . PHE B 1 103 ? -6.613 23.453 3.453 1 98.81 103 PHE B O 1
ATOM 2462 N N . TYR B 1 104 ? -8.672 23.219 4.387 1 98.62 104 TYR B N 1
ATOM 2463 C CA . TYR B 1 104 ? -9.375 23.031 3.125 1 98.62 104 TYR B CA 1
ATOM 2464 C C . TYR B 1 104 ? -8.961 24.078 2.102 1 98.62 104 TYR B C 1
ATOM 2466 O O . TYR B 1 104 ? -8.961 25.281 2.396 1 98.62 104 TYR B O 1
ATOM 2474 N N . LYS B 1 105 ? -8.438 23.656 0.926 1 98.19 105 LYS B N 1
ATOM 2475 C CA . LYS B 1 105 ? -8.172 24.469 -0.254 1 98.19 105 LYS B CA 1
ATOM 2476 C C . LYS B 1 105 ? -7.059 25.484 0.015 1 98.19 105 LYS B C 1
ATOM 2478 O O . LYS B 1 105 ? -6.938 26.484 -0.689 1 98.19 105 LYS B O 1
ATOM 2483 N N . THR B 1 106 ? -6.223 25.25 1.004 1 98.38 106 THR B N 1
ATOM 2484 C CA . THR B 1 106 ? -5.094 26.125 1.279 1 98.38 106 THR B CA 1
ATOM 2485 C C . THR B 1 106 ? -3.84 25.641 0.561 1 98.38 106 THR B C 1
ATOM 2487 O O . THR B 1 106 ? -3.785 24.5 0.099 1 98.38 106 THR B O 1
ATOM 2490 N N . SER B 1 107 ? -2.891 26.594 0.337 1 98.5 107 SER B N 1
ATOM 2491 C CA . SER B 1 107 ? -1.558 26.266 -0.155 1 98.5 107 SER B CA 1
ATOM 2492 C C . SER B 1 107 ? -0.509 26.422 0.94 1 98.5 107 SER B C 1
ATOM 2494 O O . SER B 1 107 ? -0.062 27.547 1.224 1 98.5 107 SER B O 1
ATOM 2496 N N . ILE B 1 108 ? -0.175 25.344 1.518 1 98.25 108 ILE B N 1
ATOM 2497 C CA . ILE B 1 108 ? 0.779 25.406 2.621 1 98.25 108 ILE B CA 1
ATOM 2498 C C . ILE B 1 108 ? 1.948 24.469 2.342 1 98.25 108 ILE B C 1
ATOM 2500 O O . ILE B 1 108 ? 2.305 23.641 3.188 1 98.25 108 ILE B O 1
ATOM 2504 N N . LYS B 1 109 ? 2.576 24.656 1.293 1 98.38 109 LYS B N 1
ATOM 2505 C CA . LYS B 1 109 ? 3.723 23.844 0.885 1 98.38 109 LYS B CA 1
ATOM 2506 C C . LYS B 1 109 ? 4.867 23.969 1.885 1 98.38 109 LYS B C 1
ATOM 2508 O O . LYS B 1 109 ? 4.977 24.984 2.59 1 98.38 109 LYS B O 1
ATOM 2513 N N . LYS B 1 110 ? 5.621 23 1.978 1 98.62 110 LYS B N 1
ATOM 2514 C CA . LYS B 1 110 ? 6.863 22.984 2.748 1 98.62 110 LYS B CA 1
ATOM 2515 C C . LYS B 1 110 ? 6.586 23.156 4.238 1 98.62 110 LYS B C 1
ATOM 2517 O O . LYS B 1 110 ? 7.508 23.422 5.02 1 98.62 110 LYS B O 1
ATOM 2522 N N . THR B 1 111 ? 5.383 23 4.621 1 98.81 111 THR B N 1
ATOM 2523 C CA . THR B 1 111 ? 5.055 23.125 6.035 1 98.81 111 THR B CA 1
ATOM 2524 C C . THR B 1 111 ? 5.582 21.938 6.832 1 98.81 111 THR B C 1
ATOM 2526 O O . THR B 1 111 ? 5.543 20.797 6.359 1 98.81 111 THR B O 1
ATOM 2529 N N . ARG B 1 112 ? 6.02 22.219 8.047 1 98.88 112 ARG B N 1
ATOM 2530 C CA . ARG B 1 112 ? 6.492 21.172 8.945 1 98.88 112 ARG B CA 1
ATOM 2531 C C . ARG B 1 112 ? 5.52 20.953 10.102 1 98.88 112 ARG B C 1
ATOM 2533 O O . ARG B 1 112 ? 5.207 21.891 10.836 1 98.88 112 ARG B O 1
ATOM 2540 N N . PHE B 1 113 ? 4.996 19.766 10.195 1 98.94 113 PHE B N 1
ATOM 2541 C CA . PHE B 1 113 ? 4.246 19.297 11.344 1 98.94 113 PHE B CA 1
ATOM 2542 C C . PHE B 1 113 ? 5.07 18.297 12.156 1 98.94 113 PHE B C 1
ATOM 2544 O O . PHE B 1 113 ? 5.336 17.188 11.703 1 98.94 113 PHE B O 1
ATOM 2551 N N . LYS B 1 114 ? 5.508 18.719 13.312 1 98.88 114 LYS B N 1
ATOM 2552 C CA . LYS B 1 114 ? 6.391 17.859 14.094 1 98.88 114 LYS B CA 1
ATOM 2553 C C . LYS B 1 114 ? 5.742 17.469 15.422 1 98.88 114 LYS B C 1
ATOM 2555 O O . LYS B 1 114 ? 5.215 18.312 16.141 1 98.88 114 LYS B O 1
ATOM 2560 N N . THR B 1 115 ? 5.785 16.156 15.727 1 98.81 115 THR B N 1
ATOM 2561 C CA . THR B 1 115 ? 5.32 15.617 17 1 98.81 115 THR B CA 1
ATOM 2562 C C . THR B 1 115 ? 3.959 16.203 17.375 1 98.81 115 THR B C 1
ATOM 2564 O O . THR B 1 115 ? 3.762 16.672 18.484 1 98.81 115 THR B O 1
ATOM 2567 N N . SER B 1 116 ? 3.068 16.172 16.391 1 98.94 116 SER B N 1
ATOM 2568 C CA . SER B 1 116 ? 1.782 16.844 16.562 1 98.94 116 SER B CA 1
ATOM 2569 C C . SER B 1 116 ? 0.624 15.883 16.297 1 98.94 116 SER B C 1
ATOM 2571 O O . SER B 1 116 ? 0.815 14.812 15.734 1 98.94 116 SER B O 1
ATOM 2573 N N . LYS B 1 117 ? -0.531 16.25 16.875 1 98.94 117 LYS B N 1
ATOM 2574 C CA . LYS B 1 117 ? -1.768 15.508 16.656 1 98.94 117 LYS B CA 1
ATOM 2575 C C . LYS B 1 117 ? -2.658 16.219 15.633 1 98.94 117 LYS B C 1
ATOM 2577 O O . LYS B 1 117 ? -3.105 17.344 15.867 1 98.94 117 LYS B O 1
ATOM 2582 N N . LEU B 1 118 ? -2.857 15.57 14.555 1 98.88 118 LEU B N 1
ATOM 2583 C CA . LEU B 1 118 ? -3.713 16.078 13.492 1 98.88 118 LEU B CA 1
ATOM 2584 C C . LEU B 1 118 ? -4.91 15.164 13.266 1 98.88 118 LEU B C 1
ATOM 2586 O O . LEU B 1 118 ? -5.156 14.719 12.148 1 98.88 118 LEU B O 1
ATOM 2590 N N . ILE B 1 119 ? -5.602 14.875 14.32 1 98.94 119 ILE B N 1
ATOM 2591 C CA . ILE B 1 119 ? -6.738 13.961 14.289 1 98.94 119 ILE B CA 1
ATOM 2592 C C . ILE B 1 119 ? -7.918 14.633 13.594 1 98.94 119 ILE B C 1
ATOM 2594 O O . ILE B 1 119 ? -8.305 15.75 13.945 1 98.94 119 ILE B O 1
ATOM 2598 N N . GLU B 1 120 ? -8.484 14.016 12.609 1 98.88 120 GLU B N 1
ATOM 2599 C CA . GLU B 1 120 ? -9.656 14.477 11.875 1 98.88 120 GLU B CA 1
ATOM 2600 C C . GLU B 1 120 ? -9.414 15.852 11.258 1 98.88 120 GLU B C 1
ATOM 2602 O O . GLU B 1 120 ? -10.328 16.672 11.172 1 98.88 120 GLU B O 1
ATOM 2607 N N . VAL B 1 121 ? -8.211 16.156 10.961 1 98.94 121 VAL B N 1
ATOM 2608 C CA . VAL B 1 121 ? -7.895 17.391 10.266 1 98.94 121 VAL B CA 1
ATOM 2609 C C . VAL B 1 121 ? -8.25 17.266 8.781 1 98.94 121 VAL B C 1
ATOM 2611 O O . VAL B 1 121 ? -7.992 16.234 8.164 1 98.94 121 VAL B O 1
ATOM 2614 N N . ASP B 1 122 ? -8.805 18.312 8.188 1 98.94 122 ASP B N 1
ATOM 2615 C CA . ASP B 1 122 ? -9.227 18.312 6.789 1 98.94 122 ASP B CA 1
ATOM 2616 C C . ASP B 1 122 ? -8.188 19 5.906 1 98.94 122 ASP B C 1
ATOM 2618 O O . ASP B 1 122 ? -8.023 20.219 5.965 1 98.94 122 ASP B O 1
ATOM 2622 N N . PHE B 1 123 ? -7.496 18.203 5.039 1 98.94 123 PHE B N 1
ATOM 2623 C CA . PHE B 1 123 ? -6.523 18.734 4.094 1 98.94 123 PHE B CA 1
ATOM 2624 C C . PHE B 1 123 ? -7.051 18.656 2.668 1 98.94 123 PHE B C 1
ATOM 2626 O O . PHE B 1 123 ? -6.277 18.734 1.709 1 98.94 123 PHE B O 1
ATOM 2633 N N . ALA B 1 124 ? -8.406 18.547 2.5 1 98.88 124 ALA B N 1
ATOM 2634 C CA . ALA B 1 124 ? -8.953 18.422 1.15 1 98.88 124 ALA B CA 1
ATOM 2635 C C . ALA B 1 124 ? -8.578 19.609 0.287 1 98.88 124 ALA B C 1
ATOM 2637 O O . ALA B 1 124 ? -8.602 20.75 0.754 1 98.88 124 ALA B O 1
ATOM 2638 N N . GLU B 1 125 ? -8.18 19.328 -1.013 1 98.81 125 GLU B N 1
ATOM 2639 C CA . GLU B 1 125 ? -7.828 20.312 -2.031 1 98.81 125 GLU B CA 1
ATOM 2640 C C . GLU B 1 125 ? -6.695 21.219 -1.56 1 98.81 125 GLU B C 1
ATOM 2642 O O . GLU B 1 125 ? -6.555 22.344 -2.041 1 98.81 125 GLU B O 1
ATOM 2647 N N . CYS B 1 126 ? -5.91 20.797 -0.62 1 98.75 126 CYS B N 1
ATOM 2648 C CA . CYS B 1 126 ? -4.773 21.531 -0.084 1 98.75 126 CYS B CA 1
ATOM 2649 C C . CYS B 1 126 ? -3.496 21.203 -0.851 1 98.75 126 CYS B C 1
ATOM 2651 O O . CYS B 1 126 ? -3.33 20.078 -1.333 1 98.75 126 CYS B O 1
ATOM 2653 N N . ASP B 1 127 ? -2.611 22.172 -1.032 1 98.88 127 ASP B N 1
ATOM 2654 C CA . ASP B 1 127 ? -1.264 21.938 -1.545 1 98.88 127 ASP B CA 1
ATOM 2655 C C . ASP B 1 127 ? -0.266 21.766 -0.403 1 98.88 127 ASP B C 1
ATOM 2657 O O . ASP B 1 127 ? 0.122 22.734 0.247 1 98.88 127 ASP B O 1
ATOM 2661 N N . LEU B 1 128 ? 0.148 20.562 -0.197 1 98.88 128 LEU B N 1
ATOM 2662 C CA . LEU B 1 128 ? 1.095 20.219 0.858 1 98.88 128 LEU B CA 1
ATOM 2663 C C . LEU B 1 128 ? 2.439 19.812 0.268 1 98.88 128 LEU B C 1
ATOM 2665 O O . LEU B 1 128 ? 3.281 19.234 0.967 1 98.88 128 LEU B O 1
ATOM 2669 N N . SER B 1 129 ? 2.656 20.125 -0.99 1 98.88 129 SER B N 1
ATOM 2670 C CA . SER B 1 129 ? 3.875 19.641 -1.635 1 98.88 129 SER B CA 1
ATOM 2671 C C . SER B 1 129 ? 5.113 20 -0.819 1 98.88 129 SER B C 1
ATOM 2673 O O . SER B 1 129 ? 5.207 21.109 -0.282 1 98.88 129 SER B O 1
ATOM 2675 N N . ASN B 1 130 ? 5.996 19.062 -0.636 1 98.88 130 ASN B N 1
ATOM 2676 C CA . ASN B 1 130 ? 7.277 19.219 0.043 1 98.88 130 ASN B CA 1
ATOM 2677 C C . ASN B 1 130 ? 7.098 19.406 1.548 1 98.88 130 ASN B C 1
ATOM 2679 O O . ASN B 1 130 ? 8.039 19.766 2.252 1 98.88 130 ASN B O 1
ATOM 2683 N N . SER B 1 131 ? 5.934 19.188 2.113 1 98.94 131 SER B N 1
ATOM 2684 C CA . SER B 1 131 ? 5.719 19.281 3.555 1 98.94 131 SER B CA 1
ATOM 2685 C C . SER B 1 131 ? 6.258 18.047 4.27 1 98.94 131 SER B C 1
ATOM 2687 O O . SER B 1 131 ? 6.562 17.031 3.635 1 98.94 131 SER B O 1
ATOM 2689 N N . ILE B 1 132 ? 6.465 18.203 5.531 1 98.94 132 ILE B N 1
ATOM 2690 C CA . ILE B 1 132 ? 7 17.109 6.348 1 98.94 132 ILE B CA 1
ATOM 2691 C C . ILE B 1 132 ? 6.066 16.859 7.531 1 98.94 132 ILE B C 1
ATOM 2693 O O . ILE B 1 132 ? 5.781 17.766 8.312 1 98.94 132 ILE B O 1
ATOM 2697 N N . PHE B 1 133 ? 5.562 15.711 7.605 1 98.88 133 PHE B N 1
ATOM 2698 C CA . PHE B 1 133 ? 4.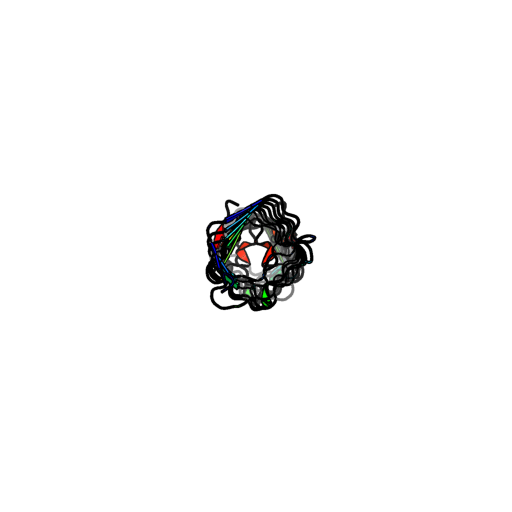922 15.211 8.812 1 98.88 133 PHE B CA 1
ATOM 2699 C C . PHE B 1 133 ? 5.879 14.328 9.602 1 98.88 133 PHE B C 1
ATOM 2701 O O . PHE B 1 133 ? 6.246 13.242 9.148 1 98.88 133 PHE B O 1
ATOM 2708 N N . ASP B 1 134 ? 6.324 14.836 10.68 1 98.75 134 ASP B N 1
ATOM 2709 C CA . ASP B 1 134 ? 7.316 14.141 11.492 1 98.75 134 ASP B CA 1
ATOM 2710 C C . ASP B 1 134 ? 6.719 13.688 12.82 1 98.75 134 ASP B C 1
ATOM 2712 O O . ASP B 1 134 ? 6.297 14.523 13.633 1 98.75 134 ASP B O 1
ATOM 2716 N N . ASN B 1 135 ? 6.684 12.359 13.062 1 98.56 135 ASN B N 1
ATOM 2717 C CA . ASN B 1 135 ? 6.199 11.789 14.312 1 98.56 135 ASN B CA 1
ATOM 2718 C C . ASN B 1 135 ? 4.836 12.359 14.703 1 98.56 135 ASN B C 1
ATOM 2720 O O . ASN B 1 135 ? 4.637 12.781 15.836 1 98.56 135 ASN B O 1
ATOM 2724 N N . SER B 1 136 ? 3.945 12.383 13.734 1 98.81 136 SER B N 1
ATOM 2725 C CA . SER B 1 136 ? 2.629 12.977 13.961 1 98.81 136 SER B CA 1
ATOM 2726 C C . SER B 1 136 ? 1.521 11.953 13.742 1 98.81 136 SER B C 1
ATOM 2728 O O . SER B 1 136 ? 1.739 10.914 13.109 1 98.81 136 SER B O 1
ATOM 2730 N N . ASP B 1 137 ? 0.435 12.156 14.391 1 98.88 137 ASP B N 1
ATOM 2731 C CA . ASP B 1 137 ? -0.743 11.297 14.297 1 98.88 137 ASP B CA 1
ATOM 2732 C C . ASP B 1 137 ? -1.773 11.891 13.336 1 98.88 137 ASP B C 1
ATOM 2734 O O . ASP B 1 137 ? -2.27 13 13.555 1 98.88 137 ASP B O 1
ATOM 2738 N N . LEU B 1 138 ? -2.111 11.164 12.352 1 98.88 138 LEU B N 1
ATOM 2739 C CA . LEU B 1 138 ? -2.996 11.688 11.312 1 98.88 138 LEU B CA 1
ATOM 2740 C C . LEU B 1 138 ? -4.305 10.898 11.273 1 98.88 138 LEU B C 1
ATOM 2742 O O . LEU B 1 138 ? -4.969 10.852 10.234 1 98.88 138 LEU B O 1
ATOM 2746 N N . LEU B 1 139 ? -4.676 10.328 12.414 1 98.81 139 LEU B N 1
ATOM 2747 C CA . LEU B 1 139 ? -5.895 9.523 12.469 1 98.81 139 LEU B CA 1
ATOM 2748 C C . LEU B 1 139 ? -7.094 10.328 11.992 1 98.81 139 LEU B C 1
ATOM 2750 O O . LEU B 1 139 ? -7.375 11.414 12.516 1 98.81 139 LEU B O 1
ATOM 2754 N N . GLY B 1 140 ? -7.73 9.82 10.977 1 98.75 140 GLY B N 1
ATOM 2755 C CA . GLY B 1 140 ? -8.961 10.438 10.5 1 98.75 140 GLY B CA 1
ATOM 2756 C C . GLY B 1 140 ? -8.719 11.672 9.648 1 98.75 140 GLY B C 1
ATOM 2757 O O . GLY B 1 140 ? -9.672 12.297 9.18 1 98.75 140 GLY B O 1
ATOM 2758 N N . ALA B 1 141 ? -7.527 12.062 9.453 1 98.88 141 ALA B N 1
ATOM 2759 C CA . ALA B 1 141 ? -7.246 13.203 8.586 1 98.88 141 ALA B CA 1
ATOM 2760 C C . ALA B 1 141 ? -7.742 12.945 7.164 1 98.88 141 ALA B C 1
ATOM 2762 O O . ALA B 1 141 ? -7.715 11.805 6.688 1 98.88 141 ALA B O 1
ATOM 2763 N N . ILE B 1 142 ? -8.203 13.961 6.535 1 98.88 142 ILE B N 1
ATOM 2764 C CA . ILE B 1 142 ? -8.812 13.844 5.219 1 98.88 142 ILE B CA 1
ATOM 2765 C C . ILE B 1 142 ? -7.848 14.352 4.152 1 98.88 142 ILE B C 1
ATOM 2767 O O . ILE B 1 142 ? -7.449 15.516 4.172 1 98.88 142 ILE B O 1
ATOM 2771 N N . PHE B 1 143 ? -7.445 13.492 3.271 1 98.88 143 PHE B N 1
ATOM 2772 C CA . PHE B 1 143 ? -6.703 13.828 2.062 1 98.88 143 PHE B CA 1
ATOM 2773 C C . PHE B 1 143 ? -7.523 13.516 0.818 1 98.88 143 PHE B C 1
ATOM 2775 O O . PHE B 1 143 ? -7.73 12.352 0.48 1 98.88 143 PHE B O 1
ATOM 2782 N N . GLU B 1 144 ? -8.047 14.469 0.157 1 98.81 144 GLU B N 1
ATOM 2783 C CA . GLU B 1 144 ? -8.828 14.375 -1.068 1 98.81 144 GLU B CA 1
ATOM 2784 C C . GLU B 1 144 ? -8.469 15.484 -2.045 1 98.81 144 GLU B C 1
ATOM 2786 O O . GLU B 1 144 ? -8.586 16.672 -1.717 1 98.81 144 GLU B O 1
ATOM 2791 N N . SER B 1 145 ? -8.055 15.055 -3.264 1 98.81 145 SER B N 1
ATOM 2792 C CA . SER B 1 145 ? -7.559 16.031 -4.23 1 98.81 145 SER B CA 1
ATOM 2793 C C . SER B 1 145 ? -6.461 16.891 -3.623 1 98.81 145 SER B C 1
ATOM 2795 O O . SER B 1 145 ? -6.438 18.109 -3.832 1 98.81 145 SER B O 1
ATOM 2797 N N . THR B 1 146 ? -5.668 16.297 -2.801 1 98.88 146 THR B N 1
ATOM 2798 C CA . THR B 1 146 ? -4.562 16.969 -2.127 1 98.88 146 THR B CA 1
ATOM 2799 C C . THR B 1 146 ? -3.258 16.766 -2.891 1 98.88 146 THR B C 1
ATOM 2801 O O . THR B 1 146 ? -3.008 15.688 -3.426 1 98.88 146 THR B O 1
ATOM 2804 N N . ASN B 1 147 ? -2.482 17.812 -3.025 1 98.94 147 ASN B N 1
ATOM 2805 C CA . ASN B 1 147 ? -1.136 17.688 -3.57 1 98.94 147 ASN B CA 1
ATOM 2806 C C . ASN B 1 147 ? -0.136 17.25 -2.502 1 98.94 147 ASN B C 1
ATOM 2808 O O . ASN B 1 147 ? 0.272 18.062 -1.665 1 98.94 147 ASN B O 1
ATOM 2812 N N . LEU B 1 148 ? 0.261 16.016 -2.562 1 98.94 148 LEU B N 1
ATOM 2813 C CA . LEU B 1 148 ? 1.17 15.438 -1.577 1 98.94 148 LEU B CA 1
ATOM 2814 C C . LEU B 1 148 ? 2.523 15.125 -2.207 1 98.94 148 LEU B C 1
ATOM 2816 O O . LEU B 1 148 ? 3.273 14.297 -1.688 1 98.94 148 LEU B O 1
ATOM 2820 N N . GLU B 1 149 ? 2.805 15.758 -3.371 1 98.94 149 GLU B N 1
ATOM 2821 C CA . GLU B 1 149 ? 4.078 15.492 -4.031 1 98.94 149 GLU B CA 1
ATOM 2822 C C . GLU B 1 149 ? 5.254 15.797 -3.107 1 98.94 149 GLU B C 1
ATOM 2824 O O . GLU B 1 149 ? 5.32 16.875 -2.518 1 98.94 149 GLU B O 1
ATOM 2829 N N . ARG B 1 150 ? 6.105 14.844 -2.883 1 98.88 150 ARG B N 1
ATOM 2830 C CA . ARG B 1 150 ? 7.355 14.945 -2.135 1 98.88 150 ARG B CA 1
ATOM 2831 C C . ARG B 1 150 ? 7.086 15.148 -0.647 1 98.88 150 ARG B C 1
ATOM 2833 O O . ARG B 1 150 ? 7.961 15.617 0.088 1 98.88 150 ARG B O 1
ATOM 2840 N N . VAL B 1 151 ? 5.875 14.859 -0.206 1 98.94 151 VAL B N 1
ATOM 2841 C CA . VAL B 1 151 ? 5.602 14.938 1.226 1 98.94 151 VAL B CA 1
ATOM 2842 C C . VAL B 1 151 ? 6.277 13.773 1.942 1 98.94 151 VAL B C 1
ATOM 2844 O O . VAL B 1 151 ? 6.332 12.656 1.417 1 98.94 151 VAL B O 1
ATOM 2847 N N . ASP B 1 152 ? 6.805 14.008 3.111 1 98.88 152 ASP B N 1
ATOM 2848 C CA . ASP B 1 152 ? 7.445 12.984 3.932 1 98.88 152 ASP B CA 1
ATOM 2849 C C . ASP B 1 152 ? 6.531 12.547 5.074 1 98.88 152 ASP B C 1
ATOM 2851 O O . ASP B 1 152 ? 6.309 13.297 6.023 1 98.88 152 ASP B O 1
ATOM 2855 N N . PHE B 1 153 ? 5.977 11.32 5.004 1 98.62 153 PHE B N 1
ATOM 2856 C CA . PHE B 1 153 ? 5.094 10.766 6.023 1 98.62 153 PHE B CA 1
ATOM 2857 C C . PHE B 1 153 ? 5.816 9.703 6.844 1 98.62 153 PHE B C 1
ATOM 2859 O O . PHE B 1 153 ? 5.215 9.062 7.703 1 98.62 153 PHE B O 1
ATOM 2866 N N . ARG B 1 154 ? 7.145 9.445 6.746 1 98.12 154 ARG B N 1
ATOM 2867 C CA . ARG B 1 154 ? 7.852 8.234 7.141 1 98.12 154 ARG B CA 1
ATOM 2868 C C . ARG B 1 154 ? 7.719 7.984 8.641 1 98.12 154 ARG B C 1
ATOM 2870 O O . ARG B 1 154 ? 7.66 6.832 9.078 1 98.12 154 ARG B O 1
ATOM 2877 N N . THR B 1 155 ? 7.629 9.023 9.391 1 98 155 THR B N 1
ATOM 2878 C CA . THR B 1 155 ? 7.621 8.828 10.836 1 98 155 THR B CA 1
ATOM 2879 C C . THR B 1 155 ? 6.219 9.031 11.398 1 98 155 THR B C 1
ATOM 2881 O O . THR B 1 155 ? 6.008 8.914 12.609 1 98 155 THR B O 1
ATOM 2884 N N . SER B 1 156 ? 5.258 9.375 10.57 1 97.81 156 SER B N 1
ATOM 2885 C CA . SER B 1 156 ? 3.896 9.625 11.039 1 97.81 156 SER B CA 1
ATOM 2886 C C . SER B 1 156 ? 3.021 8.391 10.875 1 97.81 156 SER B C 1
ATOM 2888 O O . SER B 1 156 ? 3.426 7.414 10.242 1 97.81 156 SER B O 1
ATOM 2890 N N . ARG B 1 157 ? 1.885 8.438 11.531 1 97.75 157 ARG B N 1
ATOM 2891 C CA . ARG B 1 157 ? 1.092 7.211 11.609 1 97.75 157 ARG B CA 1
ATOM 2892 C C . ARG B 1 157 ? -0.388 7.504 11.391 1 97.75 157 ARG B C 1
ATOM 2894 O O . ARG B 1 157 ? -0.81 8.664 11.43 1 97.75 157 ARG B O 1
ATOM 2901 N N . ASN B 1 158 ? -1.166 6.473 11.086 1 98.06 158 ASN B N 1
ATOM 2902 C CA . ASN B 1 158 ? -2.623 6.438 11.023 1 98.06 158 ASN B CA 1
ATOM 2903 C C . ASN B 1 158 ? -3.158 7.277 9.867 1 98.06 158 ASN B C 1
ATOM 2905 O O . ASN B 1 158 ? -4.258 7.832 9.953 1 98.06 158 ASN B O 1
ATOM 2909 N N . TYR B 1 159 ? -2.377 7.496 8.891 1 98.19 159 TYR B N 1
ATOM 2910 C CA . TYR B 1 159 ? -2.91 8.211 7.73 1 98.19 159 TYR B CA 1
ATOM 2911 C C . TYR B 1 159 ? -3.68 7.262 6.816 1 98.19 159 TYR B C 1
ATOM 2913 O O . TYR B 1 159 ? -3.414 6.055 6.797 1 98.19 159 TYR B O 1
ATOM 2921 N N . SER B 1 160 ? -4.605 7.75 6.141 1 98.44 160 SER B N 1
ATOM 2922 C CA . SER B 1 160 ? -5.344 7.117 5.051 1 98.44 160 SER B CA 1
ATOM 2923 C C . SER B 1 160 ? -5.348 7.996 3.805 1 98.44 160 SER B C 1
ATOM 2925 O O . SER B 1 160 ? -6 9.047 3.779 1 98.44 160 SER B O 1
ATOM 2927 N N . VAL B 1 161 ? -4.637 7.602 2.812 1 98.62 161 VAL B N 1
ATOM 2928 C CA . VAL B 1 161 ? -4.496 8.383 1.587 1 98.62 161 VAL B CA 1
ATOM 2929 C C . VAL B 1 161 ? -4.867 7.52 0.382 1 98.62 161 VAL B C 1
ATOM 2931 O O . VAL B 1 161 ? -4.266 6.469 0.156 1 98.62 161 VAL B O 1
ATOM 2934 N N . ASP B 1 162 ? -5.863 7.918 -0.333 1 97.94 162 ASP B N 1
ATOM 2935 C CA . ASP B 1 162 ? -6.227 7.254 -1.58 1 97.94 162 ASP B CA 1
ATOM 2936 C C . ASP B 1 162 ? -5.328 7.707 -2.729 1 97.94 162 ASP B C 1
ATOM 2938 O O . ASP B 1 162 ? -5.414 8.852 -3.17 1 97.94 162 ASP B O 1
ATOM 2942 N N . PRO B 1 163 ? -4.488 6.762 -3.262 1 97.31 163 PRO B N 1
ATOM 2943 C CA . PRO B 1 163 ? -3.559 7.172 -4.316 1 97.31 163 PRO B CA 1
ATOM 2944 C C . PRO B 1 163 ? -4.27 7.66 -5.574 1 97.31 163 PRO B C 1
ATOM 2946 O O . PRO B 1 163 ? -3.697 8.422 -6.355 1 97.31 163 PRO B O 1
ATOM 2949 N N . THR B 1 164 ? -5.508 7.301 -5.793 1 95.69 164 THR B N 1
ATOM 2950 C CA . THR B 1 164 ? -6.223 7.637 -7.02 1 95.69 164 THR B CA 1
ATOM 2951 C C . THR B 1 164 ? -6.801 9.047 -6.941 1 95.69 164 THR B C 1
ATOM 2953 O O . THR B 1 164 ? -7.172 9.625 -7.961 1 95.69 164 THR B O 1
ATOM 2956 N N . SER B 1 165 ? -6.84 9.609 -5.754 1 97.81 165 SER B N 1
ATOM 2957 C CA . SER B 1 165 ? -7.488 10.906 -5.602 1 97.81 165 SER B CA 1
ATOM 2958 C C . SER B 1 165 ? -6.504 11.961 -5.105 1 97.81 165 SER B C 1
ATOM 2960 O O . SER B 1 165 ? -6.898 13.086 -4.785 1 97.81 165 SER B O 1
ATOM 2962 N N . ASN B 1 166 ? -5.238 11.609 -5.02 1 98.62 166 ASN B N 1
ATOM 2963 C CA . ASN B 1 166 ? -4.203 12.516 -4.543 1 98.62 166 ASN B CA 1
ATOM 2964 C C . ASN B 1 166 ? -2.941 12.43 -5.395 1 98.62 166 ASN B C 1
ATOM 2966 O O . ASN B 1 166 ? -2.707 11.422 -6.062 1 98.62 166 ASN B O 1
ATOM 2970 N N . LYS B 1 167 ? -2.211 13.469 -5.484 1 98.75 167 LYS B N 1
ATOM 2971 C CA . LYS B 1 167 ? -0.915 13.469 -6.152 1 98.75 167 LYS B CA 1
ATOM 2972 C C . LYS B 1 167 ? 0.195 13.031 -5.203 1 98.75 167 LYS B C 1
ATOM 2974 O O . LYS B 1 167 ? 0.459 13.688 -4.199 1 98.75 167 LYS B O 1
ATOM 2979 N N . LEU B 1 168 ? 0.896 11.977 -5.531 1 98.75 168 LEU B N 1
ATOM 2980 C CA . LEU B 1 168 ? 1.787 11.367 -4.551 1 98.75 168 LEU B CA 1
ATOM 2981 C C . LEU B 1 168 ? 3.213 11.289 -5.09 1 98.75 168 LEU B C 1
ATOM 2983 O O . LEU B 1 168 ? 4.09 10.711 -4.449 1 98.75 168 LEU B O 1
ATOM 2987 N N . LYS B 1 169 ? 3.492 11.898 -6.254 1 98.75 169 LYS B N 1
ATOM 2988 C CA . LYS B 1 169 ? 4.805 11.75 -6.875 1 98.75 169 LYS B CA 1
ATOM 2989 C C . LYS B 1 169 ? 5.922 12.031 -5.871 1 98.75 169 LYS B C 1
ATOM 2991 O O . LYS B 1 169 ? 5.996 13.125 -5.312 1 98.75 169 LYS B O 1
ATOM 2996 N N . LYS B 1 170 ? 6.777 11.07 -5.582 1 98.81 170 LYS B N 1
ATOM 2997 C CA . LYS B 1 170 ? 7.969 11.148 -4.738 1 98.81 170 LYS B CA 1
ATOM 2998 C C . LYS B 1 170 ? 7.594 11.352 -3.275 1 98.81 170 LYS B C 1
ATOM 3000 O O . LYS B 1 170 ? 8.422 11.789 -2.473 1 98.81 170 LYS B O 1
ATOM 3005 N N . ALA B 1 171 ? 6.332 11.18 -2.887 1 98.88 171 ALA B N 1
ATOM 3006 C CA . ALA B 1 171 ? 5.984 11.148 -1.47 1 98.88 171 ALA B CA 1
ATOM 3007 C C . ALA B 1 171 ? 6.652 9.977 -0.763 1 98.88 171 ALA B C 1
ATOM 3009 O O . ALA B 1 171 ? 6.938 8.945 -1.386 1 98.88 171 ALA B O 1
ATOM 3010 N N . LYS B 1 172 ? 6.93 10.109 0.474 1 98.75 172 LYS B N 1
ATOM 3011 C CA . LYS B 1 172 ? 7.676 9.109 1.24 1 98.75 172 LYS B CA 1
ATOM 3012 C C . LYS B 1 172 ? 6.82 8.523 2.359 1 98.75 172 LYS B C 1
ATOM 3014 O O . LYS B 1 172 ? 6.172 9.266 3.104 1 98.75 172 LYS B O 1
ATOM 3019 N N . PHE B 1 173 ? 6.855 7.203 2.479 1 98.31 173 PHE B N 1
ATOM 3020 C CA . PHE B 1 173 ? 6.07 6.484 3.475 1 98.31 173 PHE B CA 1
ATOM 3021 C C . PHE B 1 173 ? 6.93 5.461 4.207 1 98.31 173 PHE B C 1
ATOM 3023 O O . PHE B 1 173 ? 7.996 5.082 3.725 1 98.31 173 PHE B O 1
ATOM 3030 N N . SER B 1 174 ? 6.473 5.086 5.391 1 96.69 174 SER B N 1
ATOM 3031 C CA . SER B 1 174 ? 7.07 3.945 6.078 1 96.69 174 SER B CA 1
ATOM 3032 C C . SER B 1 174 ? 6.363 2.645 5.711 1 96.69 174 SER B C 1
ATOM 3034 O O . SER B 1 174 ? 5.164 2.641 5.426 1 96.69 174 SER B O 1
ATOM 3036 N N . LEU B 1 175 ? 7.133 1.553 5.793 1 95.31 175 LEU B N 1
ATOM 3037 C CA . LEU B 1 175 ? 6.539 0.249 5.527 1 95.31 175 LEU B CA 1
ATOM 3038 C C . LEU B 1 175 ? 5.457 -0.074 6.551 1 95.31 175 LEU B C 1
ATOM 3040 O O . LEU B 1 175 ? 4.414 -0.639 6.207 1 95.31 175 LEU B O 1
ATOM 3044 N N . SER B 1 176 ? 5.676 0.325 7.727 1 94.44 176 SER B N 1
ATOM 3045 C CA . SER B 1 176 ? 4.77 -0.027 8.812 1 94.44 176 SER B CA 1
ATOM 3046 C C . SER B 1 176 ? 3.404 0.621 8.625 1 94.44 176 SER B C 1
ATOM 3048 O O . SER B 1 176 ? 2.396 0.114 9.125 1 94.44 176 SER B O 1
ATOM 3050 N N . GLU B 1 177 ? 3.363 1.753 7.895 1 95.56 177 GLU B N 1
ATOM 3051 C CA . GLU B 1 177 ? 2.105 2.488 7.805 1 95.56 177 GLU B CA 1
ATOM 3052 C C . GLU B 1 177 ? 1.579 2.508 6.375 1 95.56 177 GLU B C 1
ATOM 3054 O O . GLU B 1 177 ? 0.496 3.033 6.113 1 95.56 177 GLU B O 1
ATOM 3059 N N . VAL B 1 178 ? 2.297 1.874 5.52 1 95.88 178 VAL B N 1
ATOM 3060 C CA . VAL B 1 178 ? 2.018 2.018 4.094 1 95.88 178 VAL B CA 1
ATOM 3061 C C . VAL B 1 178 ? 0.65 1.42 3.771 1 95.88 178 VAL B C 1
ATOM 3063 O O . VAL B 1 178 ? 0.062 1.723 2.73 1 95.88 178 VAL B O 1
ATOM 3066 N N . TYR B 1 179 ? 0.113 0.59 4.652 1 95.56 179 TYR B N 1
ATOM 3067 C CA . TYR B 1 179 ? -1.222 0.035 4.461 1 95.56 179 TYR B CA 1
ATOM 3068 C C . TYR B 1 179 ? -2.268 1.141 4.387 1 95.56 179 TYR B C 1
ATOM 3070 O O . TYR B 1 179 ? -3.352 0.944 3.832 1 95.56 179 TYR B O 1
ATOM 3078 N N . GLY B 1 180 ? -1.951 2.303 4.859 1 97.31 180 GLY B N 1
ATOM 3079 C CA . GLY B 1 180 ? -2.848 3.445 4.773 1 97.31 180 GLY B CA 1
ATOM 3080 C C . GLY B 1 180 ? -3.158 3.854 3.346 1 97.31 180 GLY B C 1
ATOM 3081 O O . GLY B 1 180 ? -4.16 4.523 3.092 1 97.31 180 GLY B O 1
ATOM 3082 N N . LEU B 1 181 ? -2.34 3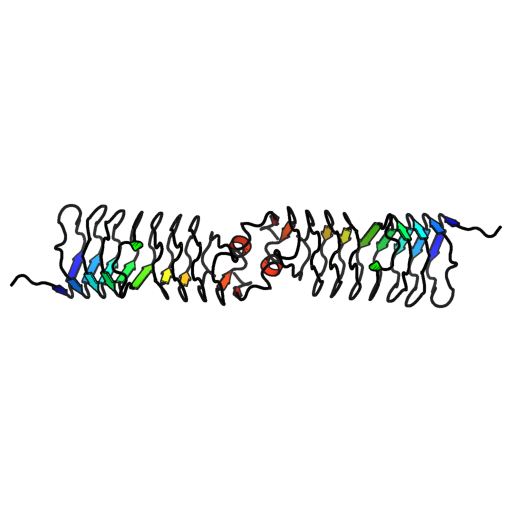.523 2.396 1 98.12 181 LEU B N 1
ATOM 3083 C CA . LEU B 1 181 ? -2.564 3.822 0.987 1 98.12 181 LEU B CA 1
ATOM 3084 C C . LEU B 1 181 ? -3.518 2.809 0.362 1 98.12 181 LEU B C 1
ATOM 3086 O O . LEU B 1 181 ? -4.004 3.014 -0.751 1 98.12 181 LEU B O 1
ATOM 3090 N N . LEU B 1 182 ? -3.814 1.695 1.136 1 97.5 182 LEU B N 1
ATOM 3091 C CA . LEU B 1 182 ? -4.559 0.568 0.586 1 97.5 182 LEU B CA 1
ATOM 3092 C C . LEU B 1 182 ? -5.93 0.448 1.248 1 97.5 182 LEU B C 1
ATOM 3094 O O . LEU B 1 182 ? -6.676 -0.492 0.97 1 97.5 182 LEU B O 1
ATOM 3098 N N . TYR B 1 183 ? -6.359 1.392 1.981 1 96.12 183 TYR B N 1
ATOM 3099 C CA . TYR B 1 183 ? -7.496 1.279 2.889 1 96.12 183 TYR B CA 1
ATOM 3100 C C . TYR B 1 183 ? -8.797 1.121 2.113 1 96.12 183 TYR B C 1
ATOM 3102 O O . TYR B 1 183 ? -9.789 0.615 2.648 1 96.12 183 TYR B O 1
ATOM 3110 N N . LYS B 1 184 ? -8.828 1.532 0.874 1 96.75 184 LYS B N 1
ATOM 3111 C CA . LYS B 1 184 ? -10.07 1.456 0.109 1 96.75 184 LYS B CA 1
ATOM 3112 C C . LYS B 1 184 ? -10.227 0.093 -0.56 1 96.75 184 LYS B C 1
ATOM 3114 O O . LYS B 1 184 ? -11.289 -0.232 -1.085 1 96.75 184 LYS B O 1
ATOM 3119 N N . LEU B 1 185 ? -9.18 -0.646 -0.615 1 97.56 185 LEU B N 1
ATOM 3120 C CA . LEU B 1 185 ? -9.242 -1.977 -1.211 1 97.56 185 LEU B CA 1
ATOM 3121 C C . LEU B 1 185 ? -9.883 -2.973 -0.251 1 97.56 185 LEU B C 1
ATOM 3123 O O . LEU B 1 185 ? -9.672 -2.896 0.962 1 97.56 185 LEU B O 1
ATOM 3127 N N . ASP B 1 186 ? -10.727 -3.811 -0.81 1 98 186 ASP B N 1
ATOM 3128 C CA . ASP B 1 186 ? -11.305 -4.891 -0.018 1 98 186 ASP B CA 1
ATOM 3129 C C . ASP B 1 186 ? -10.328 -6.059 0.114 1 98 186 ASP B C 1
ATOM 3131 O O . ASP B 1 186 ? -10.57 -7.141 -0.427 1 98 186 ASP B O 1
ATOM 3135 N N . ILE B 1 187 ? -9.188 -5.824 0.786 1 98.44 187 ILE B N 1
ATOM 3136 C CA . ILE B 1 187 ? -8.148 -6.828 1.012 1 98.44 187 ILE B CA 1
ATOM 3137 C C . ILE B 1 187 ? -7.906 -6.992 2.512 1 98.44 187 ILE B C 1
ATOM 3139 O O . ILE B 1 187 ? -8.406 -6.203 3.316 1 98.44 187 ILE B O 1
ATOM 3143 N N . GLU B 1 188 ? -7.289 -8.008 2.863 1 98.12 188 GLU B N 1
ATOM 3144 C CA . GLU B 1 188 ? -6.867 -8.258 4.238 1 98.12 188 GLU B CA 1
ATOM 3145 C C . GLU B 1 188 ? -5.348 -8.18 4.367 1 98.12 188 GLU B C 1
ATOM 3147 O O . GLU B 1 188 ? -4.621 -8.805 3.594 1 98.12 188 GLU B O 1
ATOM 3152 N N . ILE B 1 189 ? -4.855 -7.402 5.258 1 97.38 189 ILE B N 1
ATOM 3153 C CA . ILE B 1 189 ? -3.422 -7.297 5.512 1 97.38 189 ILE B CA 1
ATOM 3154 C C . ILE B 1 189 ? -3.096 -7.867 6.891 1 97.38 189 ILE B C 1
ATOM 3156 O O . ILE B 1 189 ? -3.627 -7.402 7.902 1 97.38 189 ILE B O 1
ATOM 3160 N N . ASP B 1 190 ? -2.338 -8.859 6.898 1 95.12 190 ASP B N 1
ATOM 3161 C CA . ASP B 1 190 ? -1.829 -9.422 8.148 1 95.12 190 ASP B CA 1
ATOM 3162 C C . ASP B 1 190 ? -0.68 -8.578 8.695 1 95.12 190 ASP B C 1
ATOM 3164 O O . ASP B 1 190 ? 0.421 -8.586 8.141 1 95.12 190 ASP B O 1
ATOM 3168 N N . LYS B 1 191 ? -0.815 -7.867 9.75 1 86.19 191 LYS B N 1
ATOM 3169 C CA . LYS B 1 191 ? 0.152 -6.914 10.289 1 86.19 191 LYS B CA 1
ATOM 3170 C C . LYS B 1 191 ? 1.19 -7.613 11.156 1 86.19 191 LYS B C 1
ATOM 3172 O O . LYS B 1 191 ? 2.152 -6.988 11.609 1 86.19 191 LYS B O 1
ATOM 3177 N N . ASN B 1 192 ? 1.043 -8.938 11.539 1 78.94 192 ASN B N 1
ATOM 3178 C CA . ASN B 1 192 ? 1.977 -9.727 12.344 1 78.94 192 ASN B CA 1
ATOM 3179 C C . ASN B 1 192 ? 3.01 -10.43 11.469 1 78.94 192 ASN B C 1
ATOM 3181 O O . ASN B 1 192 ? 3.928 -11.07 11.984 1 78.94 192 ASN B O 1
ATOM 3185 N N . SER B 1 193 ? 2.934 -10.289 10.188 1 68.81 193 SER B N 1
ATOM 3186 C CA . SER B 1 193 ? 3.871 -10.922 9.266 1 68.81 193 SER B CA 1
ATOM 3187 C C . SER B 1 193 ? 4.465 -9.906 8.297 1 68.81 193 SER B C 1
ATOM 3189 O O . SER B 1 193 ? 3.838 -8.891 7.992 1 68.81 193 SER B O 1
#

Foldseek 3Di:
DPDQEAEDEEAECEECVVVPDDQHEYENYEYYCYEQALHENANHEYANYEYECYENANYHAQQYHDAAYEYELYEYEAAECVNYNQPRREYEYANYEHENYECALHEYEQYEYECYEHALYECENYEHANYEYYLYEQANYDYFLYECALYECANYANAADAPVGYHCHNYHYHPLHCCSNVVPDPDDDDSVD/DPAQEAEDEEAECEACVVPPDDQHEYENYEYECYEQALHENANHEYANYEYECYENANYHAQQYHDAAYEYYLYEYEAAECVNYNQPRREYEYANYEHENYEPALHEYEQYEYECYEHALYEQENYEHANYEYYLYEQANYDYFLYECHLYECANYANAADAPVGYHCHNYHYHPLHCCSNVVPDPDDDDNVD